Protein AF-A0A355GKQ7-F1 (afdb_monomer)

Sequence (400 aa):
QWRRMATALLPEFNLFRPIVGTVDDVFEKIQEMTDEQIELLAGLYDENERIYVTGVAGSGKTQIAFDRSVELAKSSQLTLFVCYNNHLAEHLQRCLREHPEHARLKKWLKITNFHGFARELIEDAGIGWDPPKSAELLAKFFIEEVPELMEQAVILAMEEDEQVEYDAIVIDEAQDFHSRWWEVLQCTLLKDAENGILYAFADPVQKLWDWAPSNPPVSFAARYTLHRNCRNSRWIARTSTALAKTEAKFFRRSPLGNKPKIDTVPSIVSMKGTVMKVVEQLLHQHGLRPSQIVLIGPKNFENGSLGDIQQIDDVPLTGDVRIWLHGNALLVTTARSFKGLEADAVLLYDLDRISIGFSTVDLYVACTRARSHIHFFATGKQMIAEIDNAIKAVQQEFGT

Solvent-accessible surface area (backbone atoms only — not comparable to full-atom values): 21388 Å² total; per-residue (Å²): 126,74,82,70,58,70,69,75,75,59,80,86,72,78,67,81,66,76,82,71,82,52,75,64,63,50,47,56,57,25,48,58,49,38,52,56,54,46,59,65,44,48,69,54,53,79,78,36,53,21,35,37,38,37,32,51,75,38,34,41,57,68,58,51,52,50,52,50,45,50,52,42,16,75,70,70,30,40,24,38,38,34,26,69,45,56,61,36,23,55,50,52,44,48,54,47,66,72,36,94,58,25,87,62,35,65,78,17,40,48,64,34,17,53,67,63,47,40,48,51,49,19,51,73,55,71,44,87,87,78,83,56,91,47,72,73,54,33,56,47,40,66,62,56,50,46,46,55,46,35,54,52,19,50,54,54,33,51,76,71,74,43,89,74,57,20,55,25,42,37,33,37,56,46,35,62,42,41,62,55,53,53,44,43,50,34,70,64,33,28,74,40,57,86,73,34,34,35,38,35,26,27,34,81,81,63,48,83,46,86,74,24,51,97,57,78,92,65,90,54,82,40,77,48,71,39,69,36,34,33,49,39,14,49,39,48,49,49,31,27,21,52,68,55,74,52,87,80,44,65,50,94,80,54,48,56,62,53,77,70,45,76,46,82,30,93,41,71,80,52,40,47,64,55,52,45,55,52,50,50,41,39,41,68,77,67,62,44,53,40,52,32,39,38,35,36,29,68,39,51,36,78,78,34,82,56,43,88,53,61,55,53,92,91,36,34,54,33,71,49,64,69,51,13,76,71,47,68,18,32,31,30,34,26,33,76,71,48,43,88,47,73,26,46,28,31,38,40,36,82,39,39,64,80,43,98,74,32,39,60,52,41,52,31,50,44,46,56,27,17,32,48,35,48,38,39,35,23,58,23,72,65,41,45,50,52,53,52,49,24,49,50,53,46,43,62,72,71,68,120

Foldseek 3Di:
DVVVVVVVPDDPPPPPPPPDDALVSQVVQLVVQLVVVLVVCVVVVVVWLFEEEEEAQQLNQLVSLLVVLQVCLVVVFQEEEEEAAQLLLVVSVVVLVVDPCNVSSVVRYDGGYLVVVLVVLLVVLVHDDDQDPDPVSNVVCVQPVSLVSNQVSLVSCVVVVHQQATQAYGYEQLQADALSSLCCVQVRRHPHSQRGRYYYYHYLLLRPDPRRDSDHPHDGPYYHYSQERSFAAPQLLQLLCLLSVHDHHYDPPNHNFDQAAEDAAQDLQSQVVVVLVVVVCCCPVSVDFLLQEEEAELDQCCPGSCNPPQDRPPAGEDCDSVCSNVSRHHHYGHLVNCANAAHQEYEYGPAADADPSAHSSSSSSRSSRHRHYYYYYYHHPVRSCSSVVSSVVVVVVVPD

Secondary structure (DSSP, 8-state):
-GGGTTTSSS--------SS--HHHHHHHHHHHHHHHHHHHHHHHHH-SEEEEEE-TTSSHHHHHHHHHHHHHHTT--EEEEES-HHHHHHHHHHHHHSTTHHHHTTTEEEEEHHHHHHHHHHHTT------SSHHHHHHIIIIIHHHHHHHHHHHHHHTT----BSEEEEESGGG--HHHHHIIIIISBSSTTTSEEEEEE-GGG---TTS-SS-SS--SEEEEE-EE-SS-HHHHHHHHHHHT---EE-TT----PPPEEEE-SSHHHHHHHHHHHHHHHHHTS---GGGEEEEESS-GGGSTTTT--EETTEEEES-HHHHHTTSSEEEEETTTTTT--EEEEEEEEE---BTTB-HHHHHHHHTTEEEEEEEEE-SHHHHHHHHHHHHHHHHHHT-

pLDDT: mean 86.88, std 14.98, range [23.64, 98.56]

Nearest PDB structures (foldseek):
  9gmx-assembly1_B  TM=7.677E-01  e=4.456E-16  Homo sapiens
  7zep-assembly1_A  TM=7.490E-01  e=7.434E-16  Homo sapiens
  9erd-assembly1_A  TM=7.782E-01  e=9.635E-11  Homo sapiens
  5rl6-assembly1_A  TM=5.917E-01  e=8.363E-10  Severe acute respiratory syndrome coronavirus 2
  7nio-assembly1_E  TM=6.032E-01  e=3.094E-09  Severe acute respiratory syndrome coronavirus 2

Radius of gyration: 23.27 Å; Cα contacts (8 Å, |Δi|>4): 722; chains: 1; bounding box: 50×86×56 Å

Mean predicted aligned error: 7.47 Å

Structure (mmCIF, N/CA/C/O backbone):
data_AF-A0A355GKQ7-F1
#
_entry.id   AF-A0A355GKQ7-F1
#
loop_
_atom_site.group_PDB
_atom_site.id
_atom_site.type_symbol
_atom_site.label_atom_id
_atom_site.label_alt_id
_atom_site.label_comp_id
_atom_site.label_asym_id
_atom_site.label_entity_id
_atom_site.label_seq_id
_atom_site.pdbx_PDB_ins_code
_atom_site.Cartn_x
_atom_site.Cartn_y
_atom_site.Cartn_z
_atom_site.occupancy
_atom_site.B_iso_or_equiv
_atom_site.auth_seq_id
_atom_site.auth_comp_id
_atom_site.auth_asym_id
_atom_site.auth_atom_id
_atom_site.pdbx_PDB_model_num
ATOM 1 N N . GLN A 1 1 ? 17.917 -58.841 -11.775 1.00 45.22 1 GLN A N 1
ATOM 2 C CA . GLN A 1 1 ? 16.972 -58.930 -12.912 1.00 45.22 1 GLN A CA 1
ATOM 3 C C . GLN A 1 1 ? 15.718 -58.050 -12.763 1.00 45.22 1 GLN A C 1
ATOM 5 O O . GLN A 1 1 ? 15.083 -57.799 -13.773 1.00 45.22 1 GLN A O 1
ATOM 10 N N . TRP A 1 2 ? 15.422 -57.451 -11.597 1.00 31.72 2 TRP A N 1
ATOM 11 C CA . TRP A 1 2 ? 14.267 -56.539 -11.426 1.00 31.72 2 TRP A CA 1
ATOM 12 C C . TRP A 1 2 ? 14.449 -55.108 -11.988 1.00 31.72 2 TRP A C 1
ATOM 14 O O . TRP A 1 2 ? 13.479 -54.444 -12.326 1.00 31.72 2 TRP A O 1
ATOM 24 N N . ARG A 1 3 ? 15.691 -54.626 -12.158 1.00 32.25 3 ARG A N 1
ATOM 25 C CA . ARG A 1 3 ? 15.973 -53.260 -12.662 1.00 32.25 3 ARG A CA 1
ATOM 26 C C . ARG A 1 3 ? 15.791 -53.066 -14.175 1.00 32.25 3 ARG A C 1
ATOM 28 O O . ARG A 1 3 ? 15.813 -51.931 -14.623 1.00 32.25 3 ARG A O 1
ATOM 35 N N . ARG A 1 4 ? 15.618 -54.139 -14.958 1.00 34.03 4 ARG A N 1
ATOM 36 C CA . ARG A 1 4 ? 15.407 -54.058 -16.420 1.00 34.03 4 ARG A CA 1
ATOM 37 C C . ARG A 1 4 ? 13.936 -54.135 -16.846 1.00 34.03 4 ARG A C 1
ATOM 39 O O . ARG A 1 4 ? 13.647 -53.835 -17.994 1.00 34.03 4 ARG A O 1
ATOM 46 N N . MET A 1 5 ? 13.015 -54.496 -15.947 1.00 29.06 5 MET A N 1
ATOM 47 C CA . MET A 1 5 ? 11.574 -54.540 -16.256 1.00 29.06 5 MET A CA 1
ATOM 48 C C . MET A 1 5 ? 10.851 -53.216 -15.972 1.00 29.06 5 MET A C 1
ATOM 50 O O . MET A 1 5 ? 9.830 -52.946 -16.592 1.00 29.06 5 MET A O 1
ATOM 54 N N . ALA A 1 6 ? 11.396 -52.351 -15.108 1.00 33.44 6 ALA A N 1
ATOM 55 C CA . ALA A 1 6 ? 10.806 -51.036 -14.830 1.00 33.44 6 ALA A CA 1
ATOM 56 C C . ALA A 1 6 ? 10.884 -50.066 -16.027 1.00 33.44 6 ALA A C 1
ATOM 58 O O . ALA A 1 6 ? 10.125 -49.108 -16.096 1.00 33.44 6 ALA A O 1
ATOM 59 N N . THR A 1 7 ? 11.775 -50.326 -16.987 1.00 35.72 7 THR A N 1
ATOM 60 C CA . THR A 1 7 ? 11.973 -49.489 -18.181 1.00 35.72 7 THR A CA 1
ATOM 61 C C . THR A 1 7 ? 11.028 -49.850 -19.334 1.00 35.72 7 THR A C 1
ATOM 63 O O . THR A 1 7 ? 10.955 -49.106 -20.300 1.00 35.72 7 THR A O 1
ATOM 66 N N . ALA A 1 8 ? 10.303 -50.974 -19.254 1.00 34.78 8 ALA A N 1
ATOM 67 C CA . ALA A 1 8 ? 9.477 -51.490 -20.354 1.00 34.78 8 ALA A CA 1
ATOM 68 C C . ALA A 1 8 ? 7.964 -51.227 -20.194 1.00 34.78 8 ALA A C 1
ATOM 70 O O . ALA A 1 8 ? 7.195 -51.563 -21.089 1.00 34.78 8 ALA A O 1
ATOM 71 N N . LEU A 1 9 ? 7.529 -50.651 -19.065 1.00 31.52 9 LEU A N 1
ATOM 72 C CA . LEU A 1 9 ? 6.110 -50.406 -18.746 1.00 31.52 9 LEU A CA 1
ATOM 73 C C . LEU A 1 9 ? 5.737 -48.921 -18.629 1.00 31.52 9 LEU A C 1
ATOM 75 O O . LEU A 1 9 ? 4.608 -48.604 -18.266 1.00 31.52 9 LEU A O 1
ATOM 79 N N . LEU A 1 10 ? 6.651 -48.008 -18.955 1.00 26.25 10 LEU A N 1
ATOM 80 C CA . LEU A 1 10 ? 6.324 -46.598 -19.143 1.00 26.25 10 LEU A CA 1
ATOM 81 C C . LEU A 1 10 ? 6.253 -46.346 -20.651 1.00 26.25 10 LEU A C 1
ATOM 83 O O . LEU A 1 10 ? 7.298 -46.371 -21.300 1.00 26.25 10 LEU A O 1
ATOM 87 N N . PRO A 1 11 ? 5.063 -46.123 -21.234 1.00 26.66 11 PRO A N 1
ATOM 88 C CA . PRO A 1 11 ? 4.994 -45.532 -22.558 1.00 26.66 11 PRO A CA 1
ATOM 89 C C . PRO A 1 11 ? 5.730 -44.194 -22.479 1.00 26.66 11 PRO A C 1
ATOM 91 O O . PRO A 1 11 ? 5.458 -43.401 -21.573 1.00 26.66 11 PRO A O 1
ATOM 94 N N . GLU A 1 12 ? 6.660 -43.952 -23.401 1.00 30.52 12 GLU A N 1
ATOM 95 C CA . GLU A 1 12 ? 7.223 -42.627 -23.654 1.00 30.52 12 GLU A CA 1
ATOM 96 C C . GLU A 1 12 ? 6.089 -41.699 -24.107 1.00 30.52 12 GLU A C 1
ATOM 98 O O . GLU A 1 12 ? 5.889 -41.423 -25.288 1.00 30.52 12 GLU A O 1
ATOM 103 N N . PHE A 1 13 ? 5.311 -41.202 -23.149 1.00 25.56 13 PHE A N 1
ATOM 104 C CA . PHE A 1 13 ? 4.601 -39.956 -23.324 1.00 25.56 13 PHE A CA 1
ATOM 105 C C . PHE A 1 13 ? 5.671 -38.872 -23.344 1.00 25.56 13 PHE A C 1
ATOM 107 O O . PHE A 1 13 ? 6.059 -38.332 -22.307 1.00 25.56 13 PHE A O 1
ATOM 114 N N . ASN A 1 14 ? 6.129 -38.541 -24.550 1.00 25.47 14 ASN A N 1
ATOM 115 C CA . ASN A 1 14 ? 6.632 -37.209 -24.850 1.00 25.47 14 ASN A CA 1
ATOM 116 C C . ASN A 1 14 ? 5.472 -36.225 -24.656 1.00 25.47 14 ASN A C 1
ATOM 118 O O . ASN A 1 14 ? 4.863 -35.732 -25.603 1.00 25.47 14 ASN A O 1
ATOM 122 N N . LEU A 1 15 ? 5.145 -35.962 -23.390 1.00 23.66 15 LEU A N 1
ATOM 123 C CA . LEU A 1 15 ? 4.505 -34.731 -22.984 1.00 23.66 15 LEU A CA 1
ATOM 124 C C . LEU A 1 15 ? 5.467 -33.636 -23.425 1.00 23.66 15 LEU A C 1
ATOM 126 O O . LEU A 1 15 ? 6.495 -33.402 -22.787 1.00 23.66 15 LEU A O 1
ATOM 130 N N . PHE A 1 16 ? 5.127 -32.977 -24.529 1.00 23.72 16 PHE A N 1
ATOM 131 C CA . PHE A 1 16 ? 5.472 -31.580 -24.718 1.00 23.72 16 PHE A CA 1
ATOM 132 C C . PHE A 1 16 ? 5.001 -30.855 -23.455 1.00 23.72 16 PHE A C 1
ATOM 134 O O . PHE A 1 16 ? 3.850 -30.448 -23.352 1.00 23.72 16 PHE A O 1
ATOM 141 N N . ARG A 1 17 ? 5.865 -30.784 -22.439 1.00 23.64 17 ARG A N 1
ATOM 142 C CA . ARG A 1 17 ? 5.699 -29.858 -21.331 1.00 23.64 17 ARG A CA 1
ATOM 143 C C . ARG A 1 17 ? 5.913 -28.487 -21.954 1.00 23.64 17 ARG A C 1
ATOM 145 O O . ARG A 1 17 ? 7.030 -28.242 -22.421 1.00 23.64 17 ARG A O 1
ATOM 152 N N . PRO A 1 18 ? 4.908 -27.601 -21.983 1.00 23.81 18 PRO A N 1
ATOM 153 C CA . PRO A 1 18 ? 5.206 -26.195 -22.157 1.00 23.81 18 PRO A CA 1
ATOM 154 C C . PRO A 1 18 ? 6.212 -25.854 -21.056 1.00 23.81 18 PRO A C 1
ATOM 156 O O . PRO A 1 18 ? 5.981 -26.100 -19.870 1.00 23.81 18 PRO A O 1
ATOM 159 N N . ILE A 1 19 ? 7.402 -25.430 -21.460 1.00 33.19 19 ILE A N 1
ATOM 160 C CA . ILE A 1 19 ? 8.378 -24.873 -20.536 1.00 33.19 19 ILE A CA 1
ATOM 161 C C . ILE A 1 19 ? 7.729 -23.591 -19.995 1.00 33.19 19 ILE A C 1
ATOM 163 O O . ILE A 1 19 ? 7.224 -22.803 -20.789 1.00 33.19 19 ILE A O 1
ATOM 167 N N . VAL A 1 20 ? 7.802 -23.396 -18.673 1.00 36.34 20 VAL A N 1
ATOM 168 C CA . VAL A 1 20 ? 7.302 -22.250 -17.883 1.00 36.34 20 VAL A CA 1
ATOM 169 C C . VAL A 1 20 ? 5.870 -22.431 -17.353 1.00 36.34 20 VAL A C 1
ATOM 171 O O . VAL A 1 20 ? 4.911 -22.486 -18.110 1.00 36.34 20 VAL A O 1
ATOM 174 N N . GLY A 1 21 ? 5.747 -22.522 -16.021 1.00 47.00 21 GLY A N 1
ATOM 175 C CA . GLY A 1 21 ? 4.457 -22.490 -15.325 1.00 47.00 21 GLY A CA 1
ATOM 176 C C . GLY A 1 21 ? 3.716 -21.199 -15.652 1.00 47.00 21 GLY A C 1
ATOM 177 O O . GLY A 1 21 ? 4.321 -20.126 -15.709 1.00 47.00 21 GLY A O 1
ATOM 178 N N . THR A 1 22 ? 2.428 -21.327 -15.919 1.00 59.41 22 THR A N 1
ATOM 179 C CA . THR A 1 22 ? 1.552 -20.206 -16.247 1.00 59.41 22 THR A CA 1
ATOM 180 C C . THR A 1 22 ? 1.478 -19.225 -15.070 1.00 59.41 22 THR A C 1
ATOM 182 O O . THR A 1 22 ? 1.862 -19.545 -13.943 1.00 59.41 22 THR A O 1
ATOM 185 N N . VAL A 1 23 ? 1.037 -17.989 -15.321 1.00 61.09 23 VAL A N 1
ATOM 186 C CA . VAL A 1 23 ? 0.848 -16.979 -14.259 1.00 61.09 23 VAL A CA 1
ATOM 187 C C . VAL A 1 23 ? -0.071 -17.515 -13.156 1.00 61.09 23 VAL A C 1
ATOM 189 O O . VAL A 1 23 ? 0.195 -17.273 -11.979 1.00 61.09 23 VAL A O 1
ATOM 192 N N . ASP A 1 24 ? -1.051 -18.332 -13.537 1.00 66.12 24 ASP A N 1
ATOM 193 C CA . ASP A 1 24 ? -1.994 -18.989 -12.634 1.00 66.12 24 ASP A CA 1
ATOM 194 C C . ASP A 1 24 ? -1.297 -19.988 -11.687 1.00 66.12 24 ASP A C 1
ATOM 196 O O . ASP A 1 24 ? -1.504 -19.929 -10.477 1.00 66.12 24 ASP A O 1
ATOM 200 N N . ASP A 1 25 ? -0.356 -20.808 -12.181 1.00 65.25 25 ASP A N 1
ATOM 201 C CA . ASP A 1 25 ? 0.415 -21.752 -11.343 1.00 65.25 25 ASP A CA 1
ATOM 202 C C . ASP A 1 25 ? 1.274 -21.044 -10.275 1.00 65.25 25 ASP A C 1
ATOM 204 O O . ASP A 1 25 ? 1.574 -21.589 -9.205 1.00 65.25 25 ASP A O 1
ATOM 208 N N . VAL A 1 26 ? 1.770 -19.847 -10.604 1.00 65.50 26 VAL A N 1
ATOM 209 C CA . VAL A 1 26 ? 2.535 -19.004 -9.675 1.00 65.50 26 VAL A CA 1
ATOM 210 C C . VAL A 1 26 ? 1.594 -18.398 -8.638 1.00 65.50 26 VAL A C 1
ATOM 212 O O . VAL A 1 26 ? 1.934 -18.389 -7.454 1.00 65.50 26 VAL A O 1
ATOM 215 N N . PHE A 1 27 ? 0.419 -17.946 -9.072 1.00 67.56 27 PHE A N 1
ATOM 216 C CA . PHE A 1 27 ? -0.598 -17.337 -8.227 1.00 67.56 27 PHE A CA 1
ATOM 217 C C . PHE A 1 27 ? -1.159 -18.308 -7.177 1.00 67.56 27 PHE A C 1
ATOM 219 O O . PHE A 1 27 ? -1.168 -17.962 -5.997 1.00 67.56 27 PHE A O 1
ATOM 226 N N . GLU A 1 28 ? -1.526 -19.536 -7.554 1.00 70.50 28 GLU A N 1
ATOM 227 C CA . GLU A 1 28 ? -2.052 -20.538 -6.609 1.00 70.50 28 GLU A CA 1
ATOM 228 C C . GLU A 1 28 ? -1.063 -20.824 -5.468 1.00 70.50 28 GLU A C 1
ATOM 230 O O . GLU A 1 28 ? -1.410 -20.771 -4.288 1.00 70.50 28 GLU A O 1
ATOM 235 N N . LYS A 1 29 ? 0.220 -21.023 -5.796 1.00 68.00 29 LYS A N 1
ATOM 236 C CA . LYS A 1 29 ? 1.268 -21.242 -4.782 1.00 68.00 29 LYS A CA 1
ATOM 237 C C . LYS A 1 29 ? 1.480 -20.031 -3.881 1.00 68.00 29 LYS A C 1
ATOM 239 O O . LYS A 1 29 ? 1.814 -20.198 -2.708 1.00 68.00 29 LYS A O 1
ATOM 244 N N . ILE A 1 30 ? 1.356 -18.823 -4.431 1.00 70.88 30 ILE A N 1
ATOM 245 C CA . ILE A 1 30 ? 1.430 -17.573 -3.666 1.00 70.88 30 ILE A CA 1
ATOM 246 C C . ILE A 1 30 ? 0.285 -17.504 -2.645 1.00 70.88 30 ILE A C 1
ATOM 248 O O . ILE A 1 30 ? 0.526 -17.139 -1.489 1.00 70.88 30 ILE A O 1
ATOM 252 N N . GLN A 1 31 ? -0.931 -17.890 -3.040 1.00 70.88 31 GLN A N 1
ATOM 253 C CA . GLN A 1 31 ? -2.084 -17.934 -2.139 1.00 70.88 31 GLN A CA 1
ATOM 254 C C . GLN A 1 31 ? -1.885 -18.948 -1.007 1.00 70.88 31 GLN A C 1
ATOM 256 O O . GLN A 1 31 ? -1.925 -18.545 0.152 1.00 70.88 31 GLN A O 1
ATOM 261 N N . GLU A 1 32 ? -1.506 -20.197 -1.304 1.00 72.19 32 GLU A N 1
ATOM 262 C CA . GLU A 1 32 ? -1.273 -21.223 -0.268 1.00 72.19 32 GLU A CA 1
ATOM 263 C C . GLU A 1 32 ? -0.248 -20.798 0.804 1.00 72.19 32 GLU A C 1
ATOM 265 O O . GLU A 1 32 ? -0.342 -21.175 1.972 1.00 72.19 32 GLU A O 1
ATOM 270 N N . MET A 1 33 ? 0.795 -20.059 0.409 1.00 76.44 33 MET A N 1
ATOM 271 C CA . MET A 1 33 ? 1.811 -19.554 1.345 1.00 76.44 33 MET A CA 1
ATOM 272 C C . MET A 1 33 ? 1.326 -18.350 2.161 1.00 76.44 33 MET A C 1
ATOM 274 O O . MET A 1 33 ? 1.905 -18.036 3.203 1.00 76.44 33 MET A O 1
ATOM 278 N N . THR A 1 34 ? 0.326 -17.630 1.659 1.00 72.44 34 THR A N 1
ATOM 279 C CA . THR A 1 34 ? -0.312 -16.529 2.381 1.00 72.44 34 THR A CA 1
ATOM 280 C C . THR A 1 34 ? -1.242 -17.092 3.453 1.00 72.44 34 THR A C 1
ATOM 282 O O . THR A 1 34 ? -1.136 -16.667 4.601 1.00 72.44 34 THR A O 1
ATOM 285 N N . ASP A 1 35 ? -2.015 -18.129 3.125 1.00 74.38 35 ASP A N 1
ATOM 286 C CA . ASP A 1 35 ? -2.901 -18.823 4.069 1.00 74.38 35 ASP A CA 1
ATOM 287 C C . ASP A 1 35 ? -2.120 -19.437 5.243 1.00 74.38 35 ASP A C 1
ATOM 289 O O . ASP A 1 35 ? -2.473 -19.231 6.401 1.00 74.38 35 ASP A O 1
ATOM 293 N N . GLU A 1 36 ? -0.974 -20.079 4.974 1.00 77.25 36 GLU A N 1
ATOM 294 C CA . GLU A 1 36 ? -0.092 -20.617 6.027 1.00 77.25 36 GLU A CA 1
ATOM 295 C C . GLU A 1 36 ? 0.398 -19.518 6.993 1.00 77.25 36 GLU A C 1
ATOM 297 O O . GLU A 1 36 ? 0.548 -19.752 8.191 1.00 77.25 36 GLU A O 1
ATOM 302 N N . GLN A 1 37 ? 0.648 -18.298 6.503 1.00 79.38 37 GLN A N 1
ATOM 303 C CA . GLN A 1 37 ? 1.049 -17.186 7.373 1.00 79.38 37 GLN A CA 1
ATOM 304 C C . GLN A 1 37 ? -0.112 -16.633 8.198 1.00 79.38 37 GLN A C 1
ATOM 306 O O . GLN A 1 37 ? 0.114 -16.211 9.332 1.00 79.38 37 GLN A O 1
ATOM 311 N N . ILE A 1 38 ? -1.329 -16.643 7.653 1.00 74.12 38 ILE A N 1
ATOM 312 C CA . ILE A 1 38 ? -2.540 -16.254 8.382 1.00 74.12 38 ILE A CA 1
ATOM 313 C C . ILE A 1 38 ? -2.787 -17.240 9.530 1.00 74.12 38 ILE A C 1
ATOM 315 O O . ILE A 1 38 ? -2.972 -16.809 10.666 1.00 74.12 38 ILE A O 1
ATOM 319 N N . GLU A 1 39 ? -2.689 -18.547 9.272 1.00 76.62 39 GLU A N 1
ATOM 320 C CA . GLU A 1 39 ? -2.841 -19.582 10.305 1.00 76.62 39 GLU A CA 1
ATOM 321 C C . GLU A 1 39 ? -1.815 -19.433 11.439 1.00 76.62 39 GLU A C 1
ATOM 323 O O . GLU A 1 39 ? -2.159 -19.562 12.613 1.00 76.62 39 GLU A O 1
ATOM 328 N N . LEU A 1 40 ? -0.560 -19.103 11.115 1.00 75.81 40 LEU A N 1
ATOM 329 C CA . LEU A 1 40 ? 0.476 -18.865 12.127 1.00 75.81 40 LEU A CA 1
ATOM 330 C C . LEU A 1 40 ? 0.185 -17.646 13.011 1.00 75.81 40 LEU A C 1
ATOM 332 O O . LEU A 1 40 ? 0.606 -17.619 14.168 1.00 75.81 40 LEU A O 1
ATOM 336 N N . LEU A 1 41 ? -0.499 -16.635 12.474 1.00 79.94 41 LEU A N 1
ATOM 337 C CA . LEU A 1 41 ? -0.868 -15.435 13.220 1.00 79.94 41 LEU A CA 1
ATOM 338 C C . LEU A 1 41 ? -2.161 -15.605 14.022 1.00 79.94 41 LEU A C 1
ATOM 340 O O . LEU A 1 41 ? -2.316 -14.908 15.021 1.00 79.94 41 LEU A O 1
ATOM 344 N N . ALA A 1 42 ? -3.036 -16.547 13.654 1.00 76.44 42 ALA A N 1
ATOM 345 C CA . ALA A 1 42 ? -4.287 -16.820 14.366 1.00 76.44 42 ALA A CA 1
ATOM 346 C C . ALA A 1 42 ? -4.066 -17.028 15.874 1.00 76.44 42 ALA A C 1
ATOM 348 O O . ALA A 1 42 ? -4.664 -16.331 16.687 1.00 76.44 42 ALA A O 1
ATOM 349 N N . GLY A 1 43 ? -3.106 -17.878 16.254 1.00 78.25 43 GLY A N 1
ATOM 350 C CA . GLY A 1 43 ? -2.797 -18.109 17.671 1.00 78.25 43 GLY A CA 1
ATOM 351 C C . GLY A 1 43 ? -2.235 -16.883 18.403 1.00 78.25 43 GLY A C 1
ATOM 352 O O . GLY A 1 43 ? -2.378 -16.771 19.615 1.00 78.25 43 GLY A O 1
ATOM 353 N N . LEU A 1 44 ? -1.617 -15.935 17.688 1.00 83.69 44 LEU A N 1
ATOM 354 C CA . LEU A 1 44 ? -1.148 -14.682 18.284 1.00 83.69 44 LEU A CA 1
ATOM 355 C C . LEU A 1 44 ? -2.318 -13.740 18.594 1.00 83.69 44 LEU A C 1
ATOM 357 O O . LEU A 1 44 ? -2.272 -13.021 19.593 1.00 83.69 44 LEU A O 1
ATOM 361 N N . TYR A 1 45 ? -3.341 -13.748 17.735 1.00 84.12 45 TYR A N 1
ATOM 362 C CA . TYR A 1 45 ? -4.538 -12.925 17.864 1.00 84.12 45 TYR A CA 1
ATOM 363 C C . TYR A 1 45 ? -5.426 -13.329 19.042 1.00 84.12 45 TYR A C 1
ATOM 365 O O . TYR A 1 45 ? -6.017 -12.448 19.660 1.00 84.12 45 TYR A O 1
ATOM 373 N N . ASP A 1 46 ? -5.492 -14.621 19.365 1.00 77.94 46 ASP A N 1
ATOM 374 C CA . ASP A 1 46 ? -6.319 -15.136 20.466 1.00 77.94 46 ASP A CA 1
ATOM 375 C C . ASP A 1 46 ? -5.853 -14.643 21.844 1.00 77.94 46 ASP A C 1
ATOM 377 O O . ASP A 1 46 ? -6.653 -14.497 22.766 1.00 77.94 46 ASP A O 1
ATOM 381 N N . GLU A 1 47 ? -4.556 -14.371 21.988 1.00 78.69 47 GLU A N 1
ATOM 382 C CA . GLU A 1 47 ? -3.946 -13.973 23.261 1.00 78.69 47 GLU A CA 1
ATOM 383 C C . GLU A 1 47 ? -3.630 -12.472 23.337 1.00 78.69 47 GLU A C 1
ATOM 385 O O . GLU A 1 47 ? -3.244 -11.980 24.397 1.00 78.69 47 GLU A O 1
ATOM 390 N N . ASN A 1 48 ? -3.738 -11.734 22.222 1.00 87.81 48 ASN A N 1
ATOM 391 C CA . ASN A 1 48 ? -3.281 -10.347 22.146 1.00 87.81 48 ASN A CA 1
ATOM 392 C C . ASN A 1 48 ? -4.224 -9.457 21.325 1.00 87.81 48 ASN A C 1
ATOM 394 O O . ASN A 1 48 ? -4.369 -9.588 20.107 1.00 87.81 48 ASN A O 1
ATOM 398 N N . GLU A 1 49 ? -4.754 -8.431 21.981 1.00 92.06 49 GLU A N 1
ATOM 399 C CA . GLU A 1 49 ? -5.575 -7.391 21.348 1.00 92.06 49 GLU A CA 1
ATOM 400 C C . GLU A 1 49 ? -4.715 -6.306 20.683 1.00 92.06 49 GLU A C 1
ATOM 402 O O . GLU A 1 49 ? -5.181 -5.579 19.812 1.00 92.06 49 GLU A O 1
ATOM 407 N N . ARG A 1 50 ? -3.419 -6.229 21.021 1.00 94.88 50 ARG A N 1
ATOM 408 C CA . ARG A 1 50 ? -2.496 -5.214 20.494 1.00 94.88 50 ARG A CA 1
ATOM 409 C C . ARG A 1 50 ? -1.239 -5.839 19.909 1.00 94.88 50 ARG A C 1
ATOM 411 O O . ARG A 1 50 ? -0.328 -6.223 20.647 1.00 94.88 50 ARG A O 1
ATOM 418 N N . ILE A 1 51 ? -1.154 -5.900 18.581 1.00 95.19 51 ILE A N 1
ATOM 419 C CA . ILE A 1 51 ? -0.054 -6.567 17.867 1.00 95.19 51 ILE A CA 1
ATOM 420 C C . ILE A 1 51 ? 0.547 -5.654 16.801 1.00 95.19 51 ILE A C 1
ATOM 422 O O . ILE A 1 51 ? -0.157 -5.104 15.956 1.00 95.19 51 ILE A O 1
ATOM 426 N N . TYR A 1 52 ? 1.877 -5.578 16.789 1.00 95.00 52 TYR A N 1
ATOM 427 C CA . TYR A 1 52 ? 2.632 -4.952 15.709 1.00 95.00 52 TYR A CA 1
ATOM 428 C C . TYR A 1 52 ? 3.353 -6.002 14.866 1.00 95.00 52 TYR A C 1
ATOM 430 O O . TYR A 1 52 ? 4.264 -6.690 15.336 1.00 95.00 52 TYR A O 1
ATOM 438 N N . VAL A 1 53 ? 2.947 -6.120 13.606 1.00 94.00 53 VAL A N 1
ATOM 439 C CA . VAL A 1 53 ? 3.506 -7.061 12.641 1.00 94.00 53 VAL A CA 1
ATOM 440 C C . VAL A 1 53 ? 4.412 -6.309 11.674 1.00 94.00 53 VAL A C 1
ATOM 442 O O . VAL A 1 53 ? 3.972 -5.467 10.897 1.00 94.00 53 VAL A O 1
ATOM 445 N N . THR A 1 54 ? 5.696 -6.645 11.670 1.00 92.50 54 THR A N 1
ATOM 446 C CA . THR A 1 54 ? 6.620 -6.184 10.627 1.00 92.50 54 THR A CA 1
ATOM 447 C C . THR A 1 54 ? 6.844 -7.287 9.606 1.00 92.50 54 THR A C 1
ATOM 449 O O . THR A 1 54 ? 6.625 -8.463 9.888 1.00 92.50 54 THR A O 1
ATOM 452 N N . GLY A 1 55 ? 7.279 -6.953 8.399 1.00 87.62 55 GLY A N 1
ATOM 453 C CA . GLY A 1 55 ? 7.579 -7.980 7.412 1.00 87.62 55 GLY A CA 1
ATOM 454 C C . GLY A 1 55 ? 8.300 -7.447 6.199 1.00 87.62 55 GLY A C 1
ATOM 455 O O . GLY A 1 55 ? 8.176 -6.270 5.866 1.00 87.62 55 GLY A O 1
ATOM 456 N N . VAL A 1 56 ? 9.006 -8.340 5.514 1.00 85.44 56 VAL A N 1
ATOM 457 C CA . VAL A 1 56 ? 9.665 -8.025 4.243 1.00 85.44 56 VAL A CA 1
ATOM 458 C C . VAL A 1 56 ? 8.645 -7.758 3.131 1.00 85.44 56 VAL A C 1
ATOM 460 O O . VAL A 1 56 ? 7.452 -8.063 3.249 1.00 85.44 56 VAL A O 1
ATOM 463 N N . ALA A 1 57 ? 9.113 -7.211 2.015 1.00 81.56 57 ALA A N 1
ATOM 464 C CA . ALA A 1 57 ? 8.273 -6.993 0.850 1.00 81.56 57 ALA A CA 1
ATOM 465 C C . ALA A 1 57 ? 7.661 -8.312 0.362 1.00 81.56 57 ALA A C 1
ATOM 467 O O . ALA A 1 57 ? 8.337 -9.344 0.347 1.00 81.56 57 ALA A O 1
ATOM 468 N N . GLY A 1 58 ? 6.384 -8.278 -0.027 1.00 80.81 58 GLY A N 1
ATOM 469 C CA . GLY A 1 58 ? 5.668 -9.456 -0.517 1.00 80.81 58 GLY A CA 1
ATOM 470 C C . GLY A 1 58 ? 5.431 -10.542 0.540 1.00 80.81 58 GLY A C 1
ATOM 471 O O . GLY A 1 58 ? 5.274 -11.702 0.176 1.00 80.81 58 GLY A O 1
ATOM 472 N N . SER A 1 59 ? 5.431 -10.207 1.835 1.00 84.19 59 SER A N 1
ATOM 473 C CA . SER A 1 59 ? 5.216 -11.169 2.929 1.00 84.19 59 SER A CA 1
ATOM 474 C C . SER A 1 59 ? 3.753 -11.413 3.314 1.00 84.19 59 SER A C 1
ATOM 476 O O . SER A 1 59 ? 3.508 -12.107 4.288 1.00 84.19 59 SER A O 1
ATOM 478 N N . GLY A 1 60 ? 2.766 -10.825 2.634 1.00 84.56 60 GLY A N 1
ATOM 479 C CA . GLY A 1 60 ? 1.358 -11.050 2.997 1.00 84.56 60 GLY A CA 1
ATOM 480 C C . GLY A 1 60 ? 0.698 -9.964 3.856 1.00 84.56 60 GLY A C 1
ATOM 481 O O . GLY A 1 60 ? -0.523 -9.930 3.854 1.00 84.56 60 GLY A O 1
ATOM 482 N N . LYS A 1 61 ? 1.442 -9.008 4.438 1.00 90.62 61 LYS A N 1
ATOM 483 C CA . LYS A 1 61 ? 0.949 -7.969 5.383 1.00 90.62 61 LYS A CA 1
ATOM 484 C C . LYS A 1 61 ? -0.449 -7.404 5.095 1.00 90.62 61 LYS A C 1
ATOM 486 O O . LYS A 1 61 ? -1.355 -7.660 5.867 1.00 90.62 61 LYS A O 1
ATOM 491 N N . THR A 1 62 ? -0.635 -6.718 3.968 1.00 90.62 62 THR A N 1
ATOM 492 C CA . THR A 1 62 ? -1.924 -6.117 3.575 1.00 90.62 62 THR A CA 1
ATOM 493 C C . THR A 1 62 ? -3.087 -7.108 3.533 1.00 90.62 62 THR A C 1
ATOM 495 O O . THR A 1 62 ? -4.188 -6.779 3.955 1.00 90.62 62 THR A O 1
ATOM 498 N N . GLN A 1 63 ? -2.844 -8.330 3.047 1.00 88.12 63 GLN A N 1
ATOM 499 C CA . GLN A 1 63 ? -3.872 -9.371 2.971 1.00 88.12 63 GLN A CA 1
ATOM 500 C C . GLN A 1 63 ? -4.232 -9.857 4.377 1.00 88.12 63 GLN A C 1
ATOM 502 O O . GLN A 1 63 ? -5.398 -9.875 4.735 1.00 88.12 63 GLN A O 1
ATOM 507 N N . ILE A 1 64 ? -3.218 -10.130 5.203 1.00 89.81 64 ILE A N 1
ATOM 508 C CA . ILE A 1 64 ? -3.389 -10.509 6.611 1.00 89.81 64 ILE A CA 1
ATOM 509 C C . ILE A 1 64 ? -4.161 -9.422 7.378 1.00 89.81 64 ILE A C 1
ATOM 511 O O . ILE A 1 64 ? -5.077 -9.728 8.136 1.00 89.81 64 ILE A O 1
ATOM 515 N N . ALA A 1 65 ? -3.811 -8.150 7.171 1.00 93.50 65 ALA A N 1
ATOM 516 C CA . ALA A 1 65 ? -4.480 -7.014 7.790 1.00 93.50 65 ALA A CA 1
ATOM 517 C C . ALA A 1 65 ? -5.959 -6.942 7.377 1.00 93.50 65 ALA A C 1
ATOM 519 O O . ALA A 1 65 ? -6.832 -6.808 8.233 1.00 93.50 65 ALA A O 1
ATOM 520 N N . PHE A 1 66 ? -6.244 -7.088 6.079 1.00 93.25 66 PHE A N 1
ATOM 521 C CA . PHE A 1 66 ? -7.606 -7.110 5.550 1.00 93.25 66 PHE A CA 1
ATOM 522 C C . PHE A 1 66 ? -8.423 -8.289 6.096 1.00 93.25 66 PHE A C 1
ATOM 524 O O . PHE A 1 66 ? -9.536 -8.084 6.577 1.00 93.25 66 PHE A O 1
ATOM 531 N N . ASP A 1 67 ? -7.867 -9.502 6.081 1.00 91.38 67 ASP A N 1
ATOM 532 C CA . ASP A 1 67 ? -8.546 -10.705 6.570 1.00 91.38 67 ASP A CA 1
ATOM 533 C C . ASP A 1 67 ? -8.846 -10.601 8.066 1.00 91.38 67 ASP A C 1
ATOM 535 O O . ASP A 1 67 ? -9.958 -10.921 8.495 1.00 91.38 67 ASP A O 1
ATOM 539 N N . ARG A 1 68 ? -7.915 -10.046 8.854 1.00 93.44 68 ARG A N 1
ATOM 540 C CA . ARG A 1 68 ? -8.143 -9.790 10.279 1.00 93.44 68 ARG A CA 1
ATOM 541 C C . ARG A 1 68 ? -9.242 -8.753 10.506 1.00 93.44 68 ARG A C 1
ATOM 543 O O . ARG A 1 68 ? -10.085 -8.943 11.378 1.00 93.44 68 ARG A O 1
ATOM 550 N N . SER A 1 69 ? -9.285 -7.680 9.717 1.00 95.94 69 SER A N 1
ATOM 551 C CA . SER A 1 69 ? -10.382 -6.705 9.783 1.00 95.94 69 SER A CA 1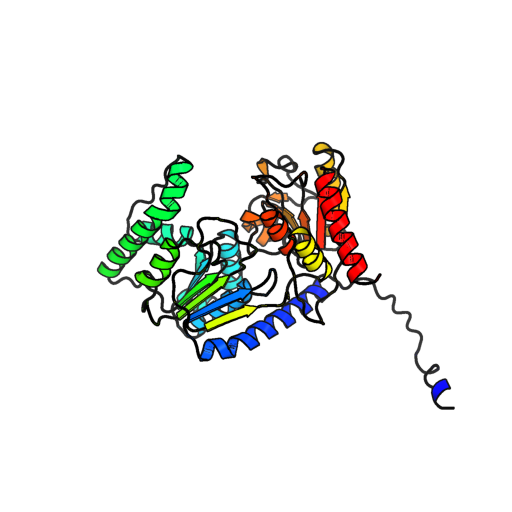
ATOM 552 C C . SER A 1 69 ? -11.734 -7.314 9.422 1.00 95.94 69 SER A C 1
ATOM 554 O O . SER A 1 69 ? -12.743 -6.999 10.053 1.00 95.94 69 SER A O 1
ATOM 556 N N . VAL A 1 70 ? -11.767 -8.202 8.426 1.00 94.62 70 VAL A N 1
ATOM 557 C CA . VAL A 1 70 ? -12.972 -8.954 8.072 1.00 94.62 70 VAL A CA 1
ATOM 558 C C . VAL A 1 70 ? -13.396 -9.850 9.233 1.00 94.62 70 VAL A C 1
ATOM 560 O O . VAL A 1 70 ? -14.570 -9.850 9.587 1.00 94.62 70 VAL A O 1
ATOM 563 N N . GLU A 1 71 ? -12.472 -10.577 9.856 1.00 93.00 71 GLU A N 1
ATOM 564 C CA . GLU A 1 71 ? -12.747 -11.449 11.001 1.00 93.00 71 GLU A CA 1
ATOM 565 C C . GLU A 1 71 ? -13.329 -10.684 12.201 1.00 93.00 71 GLU A C 1
ATOM 567 O O . GLU A 1 71 ? -14.376 -11.068 12.726 1.00 93.00 71 GLU A O 1
ATOM 572 N N . LEU A 1 72 ? -12.722 -9.556 12.582 1.00 95.12 72 LEU A N 1
ATOM 573 C CA . LEU A 1 72 ? -13.223 -8.680 13.648 1.00 95.12 72 LEU A CA 1
ATOM 574 C C . LEU A 1 72 ? -14.652 -8.198 13.357 1.00 95.12 72 LEU A C 1
ATOM 576 O O . LEU A 1 72 ? -15.545 -8.302 14.202 1.00 95.12 72 LEU A O 1
ATOM 580 N N . ALA A 1 73 ? -14.906 -7.772 12.120 1.00 96.44 73 ALA A N 1
ATOM 581 C CA . ALA A 1 73 ? -16.232 -7.360 11.679 1.00 96.44 73 ALA A CA 1
ATOM 582 C C . ALA A 1 73 ? -17.248 -8.519 11.658 1.00 96.44 73 ALA A C 1
ATOM 584 O O . ALA A 1 73 ? -18.431 -8.317 11.950 1.00 96.44 73 ALA A O 1
ATOM 585 N N . LYS A 1 74 ? -16.817 -9.755 11.357 1.00 94.56 74 LYS A N 1
ATOM 586 C CA . LYS A 1 74 ? -17.665 -10.957 11.480 1.00 94.56 74 LYS A CA 1
ATOM 587 C C . LYS A 1 74 ? -18.048 -11.242 12.932 1.00 94.56 74 LYS A C 1
ATOM 589 O O . LYS A 1 74 ? -19.140 -11.776 13.143 1.00 94.56 74 LYS A O 1
ATOM 594 N N . SER A 1 75 ? -17.201 -10.853 13.879 1.00 94.06 75 SER A N 1
ATOM 595 C CA . SER A 1 75 ? -17.426 -10.916 15.327 1.00 94.06 75 SER A CA 1
ATOM 596 C C . SER A 1 75 ? -18.141 -9.679 15.889 1.00 94.06 75 SER A C 1
ATOM 598 O O . SER A 1 75 ? -18.171 -9.492 17.102 1.00 94.06 75 SER A O 1
ATOM 600 N N . SER A 1 76 ? -18.737 -8.845 15.024 1.00 95.69 76 SER A N 1
ATOM 601 C CA . SER A 1 76 ? -19.486 -7.640 15.410 1.00 95.69 76 SER A CA 1
ATOM 602 C C . SER A 1 76 ? -18.668 -6.617 16.205 1.00 95.69 76 SER A C 1
ATOM 604 O O . SER A 1 76 ? -19.219 -5.886 17.019 1.00 95.69 76 SER A O 1
ATOM 606 N N . GLN A 1 77 ? -17.362 -6.550 15.945 1.00 96.31 77 GLN A N 1
ATOM 607 C CA . GLN A 1 77 ? -16.510 -5.456 16.399 1.00 96.31 77 GLN A CA 1
ATOM 608 C C . GLN A 1 77 ? -16.546 -4.351 15.343 1.00 96.31 77 GLN A C 1
ATOM 610 O O . GLN A 1 77 ? -16.228 -4.603 14.174 1.00 96.31 77 GLN A O 1
ATOM 615 N N . LEU A 1 78 ? -16.939 -3.135 15.723 1.00 97.69 78 LEU A N 1
ATOM 616 C CA . LEU A 1 78 ? -16.883 -1.979 14.838 1.00 97.69 78 LEU A CA 1
ATOM 617 C C . LEU A 1 78 ? -15.413 -1.657 14.554 1.00 97.69 78 LEU A C 1
ATOM 619 O O . LEU A 1 78 ? -14.675 -1.201 15.420 1.00 97.69 78 LEU A O 1
ATOM 623 N N . THR A 1 79 ? -14.985 -1.943 13.332 1.00 98.25 79 THR A N 1
ATOM 624 C CA . THR A 1 79 ? -13.585 -2.004 12.928 1.00 98.25 79 THR A CA 1
ATOM 625 C C . THR A 1 79 ? -13.271 -0.929 11.893 1.00 98.25 79 THR A C 1
ATOM 627 O O . THR A 1 79 ? -13.935 -0.833 10.856 1.00 98.25 79 THR A O 1
ATOM 630 N N . LEU A 1 80 ? -12.210 -0.164 12.141 1.00 98.50 80 LEU A N 1
ATOM 631 C CA . LEU A 1 80 ? -11.608 0.757 11.181 1.00 98.50 80 LEU A CA 1
ATOM 632 C C . LEU A 1 80 ? -10.335 0.135 10.606 1.00 98.50 80 LEU A C 1
ATOM 634 O O . LEU A 1 80 ? -9.361 -0.075 11.321 1.00 98.50 80 LEU A O 1
ATOM 638 N N . PHE A 1 81 ? -10.318 -0.120 9.303 1.00 98.56 81 PHE A N 1
ATOM 639 C CA . PHE A 1 81 ? -9.090 -0.355 8.553 1.00 98.56 81 PHE A CA 1
ATOM 640 C C . PHE A 1 81 ? -8.623 0.968 7.947 1.00 98.56 81 PHE A C 1
ATOM 642 O O . PHE A 1 81 ? -9.347 1.586 7.157 1.00 98.56 81 PHE A O 1
ATOM 649 N N . VAL A 1 82 ? -7.397 1.371 8.266 1.00 98.12 82 VAL A N 1
ATOM 650 C CA . VAL A 1 82 ? -6.782 2.593 7.754 1.00 98.12 82 VAL A CA 1
ATOM 651 C C . VAL A 1 82 ? -5.421 2.302 7.129 1.00 98.12 82 VAL A C 1
ATOM 653 O O . VAL A 1 82 ? -4.609 1.548 7.659 1.00 98.12 82 VAL A O 1
ATOM 656 N N . CYS A 1 83 ? -5.149 2.924 5.989 1.00 95.75 83 CYS A N 1
ATOM 657 C CA . CYS A 1 83 ? -3.832 2.909 5.358 1.00 95.75 83 CYS A CA 1
ATOM 658 C C . CYS A 1 83 ? -3.432 4.311 4.890 1.00 95.75 83 CYS A C 1
ATOM 660 O O . CYS A 1 83 ? -4.237 5.244 4.894 1.00 95.75 83 CYS A O 1
ATOM 662 N N . TYR A 1 84 ? -2.183 4.478 4.456 1.00 92.06 84 TYR A N 1
ATOM 663 C CA . TYR A 1 84 ? -1.738 5.755 3.893 1.00 92.06 84 TYR A CA 1
ATOM 664 C C . TYR A 1 84 ? -2.234 5.963 2.451 1.00 92.06 84 TYR A C 1
ATOM 666 O O . TYR A 1 84 ? -2.697 7.041 2.085 1.00 92.06 84 TYR A O 1
ATOM 674 N N . ASN A 1 85 ? -2.157 4.928 1.608 1.00 91.56 85 ASN A N 1
ATOM 675 C CA . ASN A 1 85 ? -2.422 5.063 0.176 1.00 91.56 85 ASN A CA 1
ATOM 676 C C . ASN A 1 85 ? -3.926 4.964 -0.154 1.00 91.56 85 ASN A C 1
ATOM 678 O O . ASN A 1 85 ? -4.549 3.932 0.095 1.00 91.56 85 ASN A O 1
ATOM 682 N N . ASN A 1 86 ? -4.491 5.994 -0.795 1.00 92.19 86 ASN A N 1
ATOM 683 C CA . ASN A 1 86 ? -5.884 5.991 -1.258 1.00 92.19 86 ASN A CA 1
ATOM 684 C C . ASN A 1 86 ? -6.193 4.855 -2.247 1.00 92.19 86 ASN A C 1
ATOM 686 O O . ASN A 1 86 ? -7.233 4.214 -2.142 1.00 92.19 86 ASN A O 1
ATOM 690 N N . HIS A 1 87 ? -5.286 4.563 -3.179 1.00 91.25 87 HIS A N 1
ATOM 691 C CA . HIS A 1 87 ? -5.504 3.527 -4.189 1.00 91.25 87 HIS A CA 1
ATOM 692 C C . HIS A 1 87 ? -5.548 2.119 -3.583 1.00 91.25 87 HIS A C 1
ATOM 694 O O . HIS A 1 87 ? -6.311 1.269 -4.045 1.00 91.25 87 HIS A O 1
ATOM 700 N N . LEU A 1 88 ? -4.775 1.882 -2.516 1.00 91.50 88 LEU A N 1
ATOM 701 C CA . LEU A 1 88 ? -4.872 0.652 -1.733 1.00 91.50 88 LEU A CA 1
ATOM 702 C C . LEU A 1 88 ? -6.241 0.552 -1.048 1.00 91.50 88 LEU A C 1
ATOM 704 O O . LEU A 1 88 ? -6.902 -0.480 -1.154 1.00 91.50 88 LEU A O 1
ATOM 708 N N . ALA A 1 89 ? -6.690 1.628 -0.399 1.00 93.81 89 ALA A N 1
ATOM 709 C CA . ALA A 1 89 ? -7.997 1.665 0.251 1.00 93.81 89 ALA A CA 1
ATOM 710 C C . ALA A 1 89 ? -9.135 1.375 -0.748 1.00 93.81 89 ALA A C 1
ATOM 712 O O . ALA A 1 89 ? -9.985 0.530 -0.480 1.00 93.81 89 ALA A O 1
ATOM 713 N N . GLU A 1 90 ? -9.117 1.998 -1.930 1.00 91.50 90 GLU A N 1
ATOM 714 C CA . GLU A 1 90 ? -10.099 1.761 -3.001 1.00 91.50 90 GLU A CA 1
ATOM 715 C C . GLU A 1 90 ? -10.113 0.300 -3.479 1.00 91.50 90 GLU A C 1
ATOM 717 O O . GLU A 1 90 ? -11.185 -0.276 -3.705 1.00 91.50 90 GLU A O 1
ATOM 722 N N . HIS A 1 91 ? -8.932 -0.313 -3.617 1.00 89.75 91 HIS A N 1
ATOM 723 C CA . HIS A 1 91 ? -8.802 -1.725 -3.969 1.00 89.75 91 HIS A CA 1
ATOM 724 C C . HIS A 1 91 ? -9.405 -2.632 -2.889 1.00 89.75 91 HIS A C 1
ATOM 726 O O . HIS A 1 91 ? -10.237 -3.482 -3.200 1.00 89.75 91 HIS A O 1
ATOM 732 N N . LEU A 1 92 ? -9.070 -2.413 -1.617 1.00 92.06 92 LEU A N 1
ATOM 733 C CA . LEU A 1 92 ? -9.597 -3.212 -0.508 1.00 92.06 92 LEU A CA 1
ATOM 734 C C . LEU A 1 92 ? -11.105 -3.015 -0.306 1.00 92.06 92 LEU A C 1
ATOM 736 O O . LEU A 1 92 ? -11.831 -3.977 -0.055 1.00 92.06 92 LEU A O 1
ATOM 740 N N . GLN A 1 93 ? -11.617 -1.798 -0.498 1.00 93.56 93 GLN A N 1
ATOM 741 C CA . GLN A 1 93 ? -13.057 -1.538 -0.529 1.00 93.56 93 GLN A CA 1
ATOM 742 C C . GLN A 1 93 ? -13.749 -2.312 -1.658 1.00 93.56 93 GLN A C 1
ATOM 744 O O . GLN A 1 93 ? -14.872 -2.785 -1.481 1.00 93.56 93 GLN A O 1
ATOM 749 N N . ARG A 1 94 ? -13.108 -2.451 -2.827 1.00 89.75 94 ARG A N 1
ATOM 750 C CA . ARG A 1 94 ? -13.628 -3.288 -3.915 1.00 89.75 94 ARG A CA 1
ATOM 751 C C . ARG A 1 94 ? -13.665 -4.759 -3.506 1.00 89.75 94 ARG A C 1
ATOM 753 O O . ARG A 1 94 ? -14.720 -5.369 -3.655 1.00 89.75 94 ARG A O 1
ATOM 760 N N . CYS A 1 95 ? -12.582 -5.286 -2.936 1.00 90.69 95 CYS A N 1
ATOM 761 C CA . CYS A 1 95 ? -12.547 -6.653 -2.412 1.00 90.69 95 CYS A CA 1
ATOM 762 C C . CYS A 1 95 ? -13.666 -6.885 -1.382 1.00 90.69 95 CYS A C 1
ATOM 764 O O . CYS A 1 95 ? -14.369 -7.891 -1.438 1.00 90.69 95 CYS A O 1
ATOM 766 N N . LEU A 1 96 ? -13.914 -5.913 -0.496 1.00 92.12 96 LEU A N 1
ATOM 767 C CA . LEU A 1 96 ? -15.010 -5.973 0.472 1.00 92.12 96 LEU A CA 1
ATOM 768 C C . LEU A 1 96 ? -16.400 -5.962 -0.188 1.00 92.12 96 LEU A C 1
ATOM 770 O O . LEU A 1 96 ? -17.309 -6.615 0.323 1.00 92.12 96 LEU A O 1
ATOM 774 N N . ARG A 1 97 ? -16.594 -5.223 -1.291 1.00 92.56 97 ARG A N 1
ATOM 775 C CA . ARG A 1 97 ? -17.854 -5.208 -2.066 1.00 92.56 97 ARG A CA 1
ATOM 776 C C . ARG A 1 97 ? -18.125 -6.532 -2.773 1.00 92.56 97 ARG A C 1
ATOM 778 O O . ARG A 1 97 ? -19.279 -6.932 -2.876 1.00 92.56 97 ARG A O 1
ATOM 785 N N . GLU A 1 98 ? -17.074 -7.189 -3.251 1.00 89.50 98 GLU A N 1
ATOM 786 C CA . GLU A 1 98 ? -17.146 -8.489 -3.928 1.00 89.50 98 GLU A CA 1
ATOM 787 C C . GLU A 1 98 ? -17.240 -9.665 -2.933 1.00 89.50 98 GLU A C 1
ATOM 789 O O . GLU A 1 98 ? -17.575 -10.783 -3.326 1.00 89.50 98 GLU A O 1
ATOM 794 N N . HIS A 1 99 ? -16.999 -9.427 -1.638 1.00 90.75 99 HIS A N 1
ATOM 795 C CA . HIS A 1 99 ? -17.072 -10.458 -0.606 1.00 90.75 99 HIS A CA 1
ATOM 796 C C . HIS A 1 99 ? -18.514 -10.997 -0.430 1.00 90.75 99 HIS A C 1
ATOM 798 O O . HIS A 1 99 ? -19.451 -10.202 -0.298 1.00 90.75 99 HIS A O 1
ATOM 804 N N . PRO A 1 100 ? -18.725 -12.328 -0.310 1.00 91.12 100 PRO A N 1
ATOM 805 C CA . PRO A 1 100 ? -20.064 -12.930 -0.197 1.00 91.12 100 PRO A CA 1
ATOM 806 C C . PRO A 1 100 ? -20.929 -12.368 0.944 1.00 91.12 100 PRO A C 1
ATOM 808 O O . PRO A 1 100 ? -22.146 -12.252 0.826 1.00 91.12 100 PRO A O 1
ATOM 811 N N . GLU A 1 101 ? -20.297 -11.986 2.055 1.00 92.62 101 GLU A N 1
ATOM 812 C CA . GLU A 1 101 ? -20.955 -11.415 3.241 1.00 92.62 101 GLU A CA 1
ATOM 813 C C . GLU A 1 101 ? -20.968 -9.870 3.278 1.00 92.62 101 GLU A C 1
ATOM 815 O O . GLU A 1 101 ? -21.175 -9.284 4.342 1.00 92.62 101 GLU A O 1
ATOM 820 N N . HIS A 1 102 ? -20.750 -9.185 2.147 1.00 93.19 102 HIS A N 1
ATOM 821 C CA . HIS A 1 102 ? -20.610 -7.722 2.081 1.00 93.19 102 HIS A CA 1
ATOM 822 C C . HIS A 1 102 ? -21.702 -6.955 2.849 1.00 93.19 102 HIS A C 1
ATOM 824 O O . HIS A 1 102 ? -21.405 -6.041 3.616 1.00 93.19 102 HIS A O 1
ATOM 830 N N . ALA A 1 103 ? -22.973 -7.344 2.689 1.00 93.50 103 ALA A N 1
ATOM 831 C CA . ALA A 1 103 ? -24.105 -6.662 3.321 1.00 93.50 103 ALA A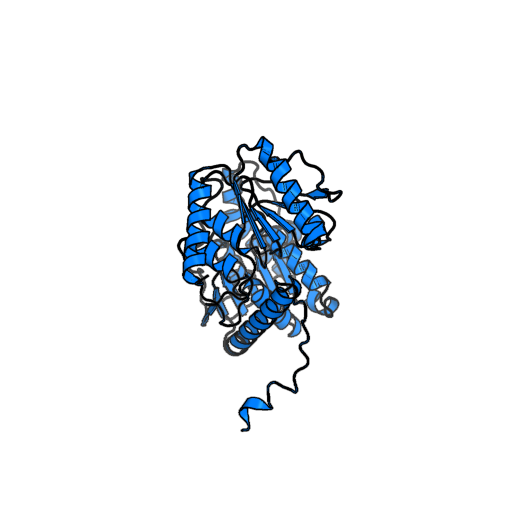 CA 1
ATOM 832 C C . ALA A 1 103 ? -24.041 -6.656 4.859 1.00 93.50 103 ALA A C 1
ATOM 834 O O . ALA A 1 103 ? -24.551 -5.725 5.488 1.00 93.50 103 ALA A O 1
ATOM 835 N N . ARG A 1 104 ? -23.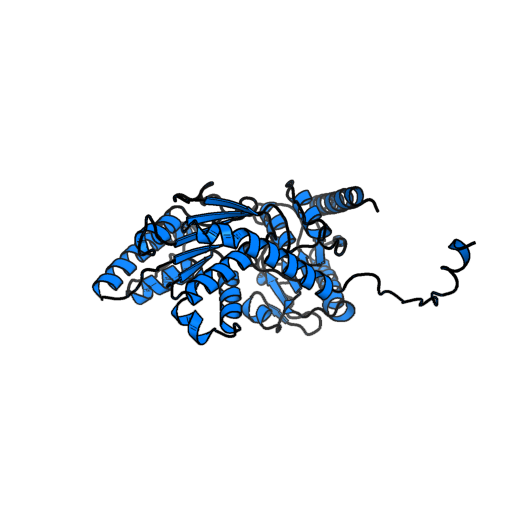420 -7.686 5.450 1.00 94.62 104 ARG A N 1
ATOM 836 C CA . ARG A 1 104 ? -23.151 -7.783 6.886 1.00 94.62 104 ARG A CA 1
ATOM 837 C C . ARG A 1 104 ? -21.899 -6.993 7.246 1.00 94.62 104 ARG A C 1
ATOM 839 O O . ARG A 1 104 ? -21.962 -6.148 8.132 1.00 94.62 104 ARG A O 1
ATOM 846 N N . LEU A 1 105 ? -20.800 -7.236 6.532 1.00 94.88 105 LEU A N 1
ATOM 847 C CA . LEU A 1 105 ? -19.492 -6.655 6.840 1.00 94.88 105 LEU A CA 1
ATOM 848 C C . LEU A 1 105 ? -19.478 -5.130 6.739 1.00 94.88 105 LEU A C 1
ATOM 850 O O . LEU A 1 105 ? -18.913 -4.483 7.607 1.00 94.88 105 LEU A O 1
ATOM 854 N N . LYS A 1 106 ? -20.155 -4.538 5.748 1.00 95.31 106 LYS A N 1
ATOM 855 C CA . LYS A 1 106 ? -20.166 -3.077 5.545 1.00 95.31 106 LYS A CA 1
ATOM 856 C C . LYS A 1 106 ? -20.729 -2.271 6.723 1.00 95.31 106 LYS A C 1
ATOM 858 O O . LYS A 1 106 ? -20.568 -1.061 6.748 1.00 95.31 106 LYS A O 1
ATOM 863 N N . LYS A 1 107 ? -21.450 -2.921 7.644 1.00 95.44 107 LYS A N 1
ATOM 864 C CA . LYS A 1 107 ? -21.985 -2.294 8.863 1.00 95.44 107 LYS A CA 1
ATOM 865 C C . LYS A 1 107 ? -20.957 -2.228 9.991 1.00 95.44 107 LYS A C 1
ATOM 867 O O . LYS A 1 107 ? -21.117 -1.426 10.896 1.00 95.44 107 LYS A O 1
ATOM 872 N N . TRP A 1 108 ? -19.961 -3.106 9.944 1.00 97.56 108 TRP A N 1
ATOM 873 C CA . TRP A 1 108 ? -18.984 -3.317 11.008 1.00 97.56 108 TRP A CA 1
ATOM 874 C C . TRP A 1 108 ? -17.559 -3.001 10.565 1.00 97.56 108 TRP A C 1
ATOM 876 O O . TRP A 1 108 ? -16.691 -2.893 11.411 1.00 97.56 108 TRP A O 1
ATOM 886 N N . LEU A 1 109 ? -17.295 -2.864 9.264 1.00 98.12 109 LEU A N 1
ATOM 887 C CA . LEU A 1 109 ? -15.968 -2.603 8.725 1.00 98.12 109 LEU A CA 1
ATOM 888 C C . LEU A 1 109 ? -15.975 -1.369 7.831 1.00 98.12 109 LEU A C 1
ATOM 890 O O . LEU A 1 109 ? -16.583 -1.376 6.755 1.00 98.12 109 LEU A O 1
ATOM 894 N N . LYS A 1 110 ? -15.220 -0.352 8.243 1.00 97.81 110 LYS A N 1
ATOM 895 C CA . LYS A 1 110 ? -14.867 0.797 7.412 1.00 97.81 110 LYS A CA 1
ATOM 896 C C . LYS A 1 110 ? -13.435 0.637 6.915 1.00 97.81 110 LYS A C 1
ATOM 898 O O . LYS A 1 110 ? -12.527 0.454 7.711 1.00 97.81 110 LYS A O 1
ATOM 903 N N . ILE A 1 111 ? -13.233 0.709 5.601 1.00 97.88 111 ILE A N 1
ATOM 904 C CA . ILE A 1 111 ? -11.906 0.686 4.968 1.00 97.88 111 ILE A CA 1
ATOM 905 C C . ILE A 1 111 ? -11.677 2.045 4.336 1.00 97.88 111 ILE A C 1
ATOM 907 O O . ILE A 1 111 ? -12.501 2.485 3.536 1.00 97.88 111 ILE A O 1
ATOM 911 N N . THR A 1 112 ? -10.575 2.705 4.665 1.00 97.62 112 THR A N 1
ATOM 912 C CA . THR A 1 112 ? -10.300 4.064 4.192 1.00 97.62 112 THR A CA 1
ATOM 913 C C . THR A 1 112 ? -8.807 4.388 4.248 1.00 97.62 112 THR A C 1
ATOM 915 O O . THR A 1 112 ? -8.010 3.633 4.805 1.00 97.62 112 THR A O 1
ATOM 918 N N . ASN A 1 113 ? -8.411 5.503 3.639 1.00 96.69 113 ASN A N 1
ATOM 919 C CA . ASN A 1 113 ? -7.101 6.091 3.892 1.00 96.69 113 ASN A CA 1
ATOM 920 C C . ASN A 1 113 ? -7.217 7.173 4.975 1.00 96.69 113 ASN A C 1
ATOM 922 O O . ASN A 1 113 ? -8.290 7.754 5.146 1.00 96.69 113 ASN A O 1
ATOM 926 N N . PHE A 1 114 ? -6.121 7.467 5.676 1.00 96.88 114 PHE A N 1
ATOM 927 C CA . PHE A 1 114 ? -6.144 8.390 6.817 1.00 96.88 114 PHE A CA 1
ATOM 928 C C . PHE A 1 114 ? -6.753 9.762 6.476 1.00 96.88 114 PHE A C 1
ATOM 930 O O . PHE A 1 114 ? -7.675 10.210 7.149 1.00 96.88 114 PHE A O 1
ATOM 937 N N . HIS A 1 115 ? -6.301 10.411 5.400 1.00 95.25 115 HIS A N 1
ATOM 938 C CA . HIS A 1 115 ? -6.773 11.756 5.047 1.00 95.25 115 HIS A CA 1
ATOM 939 C C . HIS A 1 115 ? -8.190 11.773 4.468 1.00 95.25 115 HIS A C 1
ATOM 941 O O . HIS A 1 115 ? -8.926 12.730 4.687 1.00 95.25 115 HIS A O 1
ATOM 947 N N . GLY A 1 116 ? -8.580 10.726 3.738 1.00 95.69 116 GLY A N 1
ATOM 948 C CA . GLY A 1 116 ? -9.951 10.557 3.262 1.00 95.69 116 GLY A CA 1
ATOM 949 C C . GLY A 1 116 ? -10.929 10.422 4.424 1.00 95.69 116 GLY A C 1
ATOM 950 O O . GLY A 1 116 ? -11.966 11.075 4.423 1.00 95.69 116 GLY A O 1
ATOM 951 N N . PHE A 1 117 ? -10.558 9.641 5.441 1.00 97.25 117 PHE A N 1
ATOM 952 C CA . PHE A 1 117 ? -11.329 9.522 6.675 1.00 97.25 117 PHE A CA 1
ATOM 953 C C . PHE A 1 117 ? -11.375 10.820 7.474 1.00 97.25 117 PHE A C 1
ATOM 955 O O . PHE A 1 117 ? -12.443 11.212 7.925 1.00 97.25 117 PHE A O 1
ATOM 962 N N . ALA A 1 118 ? -10.231 11.491 7.618 1.00 97.19 118 ALA A N 1
ATOM 963 C CA . ALA A 1 118 ? -10.149 12.767 8.313 1.00 97.19 118 ALA A CA 1
ATOM 964 C C . ALA A 1 118 ? -11.107 13.791 7.704 1.00 97.19 118 ALA A C 1
ATOM 966 O O . ALA A 1 118 ? -11.886 14.408 8.418 1.00 97.19 118 ALA A O 1
ATOM 967 N N . ARG A 1 119 ? -11.079 13.922 6.374 1.00 96.88 119 ARG A N 1
ATOM 968 C CA . ARG A 1 119 ? -11.973 14.814 5.643 1.00 96.88 119 ARG A CA 1
ATOM 969 C C . ARG A 1 119 ? -13.442 14.487 5.897 1.00 96.88 119 ARG A C 1
ATOM 971 O O . ARG A 1 119 ? -14.191 15.399 6.206 1.00 96.88 119 ARG A O 1
ATOM 978 N N . GLU A 1 120 ? -13.827 13.219 5.752 1.00 96.19 120 GLU A N 1
ATOM 979 C CA . GLU A 1 120 ? -15.205 12.765 5.977 1.00 96.19 120 GLU A CA 1
ATOM 980 C C . GLU A 1 120 ? -15.677 13.139 7.387 1.00 96.19 120 GLU A C 1
ATOM 982 O O . GLU A 1 120 ? -16.675 13.828 7.533 1.00 96.19 120 GLU A O 1
ATOM 987 N N . LEU A 1 121 ? -14.891 12.792 8.408 1.00 96.38 121 LEU A N 1
ATOM 988 C CA . LEU A 1 121 ? -15.203 13.076 9.809 1.00 96.38 121 LEU A CA 1
ATOM 989 C C . LEU A 1 121 ? -15.339 14.583 10.100 1.00 96.38 121 LEU A C 1
ATOM 991 O O . LEU A 1 121 ? -16.251 15.000 10.805 1.00 96.38 121 LEU A O 1
ATOM 995 N N . ILE A 1 122 ? -14.434 15.401 9.555 1.00 96.88 122 ILE A N 1
ATOM 996 C CA . ILE A 1 122 ? -14.424 16.862 9.733 1.00 96.88 122 ILE A CA 1
ATOM 997 C C . ILE A 1 122 ? -15.629 17.508 9.036 1.00 96.88 122 ILE A C 1
ATOM 999 O O . ILE A 1 122 ? -16.291 18.361 9.626 1.00 96.88 122 ILE A O 1
ATOM 1003 N N . GLU A 1 123 ? -15.913 17.108 7.793 1.00 96.25 123 GLU A N 1
ATOM 1004 C CA . GLU A 1 123 ? -17.046 17.628 7.021 1.00 96.25 123 GLU A CA 1
ATOM 1005 C C . GLU A 1 123 ? -18.392 17.202 7.644 1.00 96.25 123 GLU A C 1
ATOM 1007 O O . GLU A 1 123 ? -19.299 18.034 7.714 1.00 96.25 123 GLU A O 1
ATOM 1012 N N . ASP A 1 124 ? -18.508 15.966 8.147 1.00 94.69 124 ASP A N 1
ATOM 1013 C CA . ASP A 1 124 ? -19.715 15.453 8.817 1.00 94.69 124 ASP A CA 1
ATOM 1014 C C . ASP A 1 124 ? -20.021 16.222 10.114 1.00 94.69 124 ASP A C 1
ATOM 1016 O O . ASP A 1 124 ? -21.174 16.561 10.368 1.00 94.69 124 ASP A O 1
ATOM 1020 N N . ALA A 1 125 ? -18.991 16.619 10.871 1.00 94.50 125 ALA A N 1
ATOM 1021 C CA . ALA A 1 125 ? -19.127 17.480 12.052 1.00 94.50 125 ALA A CA 1
ATOM 1022 C C . ALA A 1 125 ? -19.385 18.969 11.718 1.00 94.50 125 ALA A C 1
ATOM 1024 O O . ALA A 1 125 ? -19.398 19.826 12.604 1.00 94.50 125 ALA A O 1
ATOM 1025 N N . GLY A 1 126 ? -19.534 19.321 10.434 1.00 94.25 126 GLY A N 1
ATOM 1026 C CA . GLY A 1 126 ? -19.766 20.695 9.983 1.00 94.25 126 GLY A CA 1
ATOM 1027 C C . GLY A 1 126 ? -18.550 21.623 10.105 1.00 94.25 126 GLY A C 1
ATOM 1028 O O . GLY A 1 126 ? -18.694 22.845 9.993 1.00 94.25 126 GLY A O 1
ATOM 1029 N N . ILE A 1 127 ? -17.352 21.073 10.319 1.00 95.62 127 ILE A N 1
ATOM 1030 C CA . ILE A 1 127 ? -16.101 21.830 10.401 1.00 95.62 127 ILE A CA 1
ATOM 1031 C C . ILE A 1 127 ? -15.570 22.091 8.980 1.00 95.62 127 ILE A C 1
ATOM 1033 O O . ILE A 1 127 ? -15.657 21.259 8.078 1.00 95.62 127 ILE A O 1
ATOM 1037 N N . GLY A 1 128 ? -15.012 23.282 8.752 1.00 92.25 128 GLY A N 1
ATOM 1038 C CA . GLY A 1 128 ? -14.474 23.660 7.445 1.00 92.25 128 GLY A CA 1
ATOM 1039 C C . GLY A 1 128 ? -13.213 22.876 7.062 1.00 92.25 128 GLY A C 1
ATOM 1040 O O . GLY A 1 128 ? -12.230 22.872 7.799 1.00 92.25 128 GLY A O 1
ATOM 1041 N N . TRP A 1 129 ? -13.206 22.291 5.862 1.00 93.31 129 TRP A N 1
ATOM 1042 C CA . TRP A 1 129 ? -12.027 21.683 5.237 1.00 93.31 129 TRP A CA 1
ATOM 1043 C C . TRP A 1 129 ? -11.419 22.635 4.191 1.00 93.31 129 TRP A C 1
ATOM 1045 O O . TRP A 1 129 ? -11.858 22.664 3.039 1.00 93.31 129 TRP A O 1
ATOM 1055 N N . ASP A 1 130 ? -10.411 23.424 4.581 1.00 91.00 130 ASP A N 1
ATOM 1056 C CA . ASP A 1 130 ? -9.763 24.424 3.709 1.00 91.00 130 ASP A CA 1
ATOM 1057 C C . ASP A 1 130 ? -8.241 24.199 3.590 1.00 91.00 130 ASP A C 1
ATOM 1059 O O . ASP A 1 130 ? -7.444 24.880 4.240 1.00 91.00 130 ASP A O 1
ATOM 1063 N N . PRO A 1 131 ? -7.798 23.216 2.782 1.00 91.12 131 PRO A N 1
ATOM 1064 C CA . PRO A 1 131 ? -6.379 22.955 2.594 1.00 91.12 131 PRO A CA 1
ATOM 1065 C C . PRO A 1 131 ? -5.691 24.132 1.872 1.00 91.12 131 PRO A C 1
ATOM 1067 O O . PRO A 1 131 ? -6.142 24.565 0.803 1.00 91.12 131 PRO A O 1
ATOM 1070 N N . PRO A 1 132 ? -4.548 24.628 2.380 1.00 91.38 132 PRO A N 1
ATOM 1071 C CA . PRO A 1 132 ? -3.873 25.788 1.812 1.00 91.38 132 PRO A CA 1
ATOM 1072 C C . PRO A 1 132 ? -3.258 25.485 0.438 1.00 91.38 132 PRO A C 1
ATOM 1074 O O . PRO A 1 132 ? -2.796 24.386 0.153 1.00 91.38 132 PRO A O 1
ATOM 1077 N N . LYS A 1 133 ? -3.167 26.497 -0.433 1.00 89.69 133 LYS A N 1
ATOM 1078 C CA . LYS A 1 133 ? -2.630 26.321 -1.802 1.00 89.69 133 LYS A CA 1
ATOM 1079 C C . LYS A 1 133 ? -1.102 26.225 -1.880 1.00 89.69 133 LYS A C 1
ATOM 1081 O O . LYS A 1 133 ? -0.571 25.782 -2.894 1.00 89.69 133 LYS A O 1
ATOM 1086 N N . SER A 1 134 ? -0.390 26.695 -0.856 1.00 90.50 134 SER A N 1
ATOM 1087 C CA . SER A 1 134 ? 1.077 26.653 -0.819 1.00 90.50 134 SER A CA 1
ATOM 1088 C C . SER A 1 134 ? 1.556 25.259 -0.430 1.00 90.50 134 SER A C 1
ATOM 1090 O O . SER A 1 134 ? 1.101 24.732 0.577 1.00 90.50 134 SER A O 1
ATOM 1092 N N . ALA A 1 135 ? 2.512 24.692 -1.170 1.00 81.94 135 ALA A N 1
ATOM 1093 C CA . ALA A 1 135 ? 3.040 23.351 -0.906 1.00 81.94 135 ALA A CA 1
ATOM 1094 C C . ALA A 1 135 ? 3.638 23.197 0.508 1.00 81.94 135 ALA A C 1
ATOM 1096 O O . ALA A 1 135 ? 3.444 22.167 1.147 1.00 81.94 135 ALA A O 1
ATOM 1097 N N . GLU A 1 136 ? 4.329 24.225 1.010 1.00 81.50 136 GLU A N 1
ATOM 1098 C CA . GLU A 1 136 ? 4.925 24.218 2.356 1.00 81.50 136 GLU A CA 1
ATOM 1099 C C . GLU A 1 136 ? 3.848 24.203 3.447 1.00 81.50 136 GLU A C 1
ATOM 1101 O O . GLU A 1 136 ? 3.923 23.424 4.396 1.00 81.50 136 GLU A O 1
ATOM 1106 N N . LEU A 1 137 ? 2.810 25.026 3.279 1.00 87.31 137 LEU A N 1
ATOM 1107 C CA . LEU A 1 137 ? 1.682 25.079 4.209 1.00 87.31 137 LEU A CA 1
ATOM 1108 C C . LEU A 1 137 ? 0.808 23.827 4.104 1.00 87.31 137 LEU A C 1
ATOM 1110 O O . LEU A 1 137 ? 0.240 23.403 5.100 1.00 87.31 137 LEU A O 1
ATOM 1114 N N . LEU A 1 138 ? 0.729 23.211 2.924 1.00 89.38 138 LEU A N 1
ATOM 1115 C CA . LEU A 1 138 ? -0.062 22.007 2.692 1.00 89.38 138 LEU A CA 1
ATOM 1116 C C . LEU A 1 138 ? 0.480 20.821 3.491 1.00 89.38 138 LEU A C 1
ATOM 1118 O O . LEU A 1 138 ? -0.291 20.093 4.110 1.00 89.38 138 LEU A O 1
ATOM 1122 N N . ALA A 1 139 ? 1.804 20.645 3.520 1.00 86.31 139 ALA A N 1
ATOM 1123 C CA . ALA A 1 139 ? 2.427 19.608 4.337 1.00 86.31 139 ALA A CA 1
ATOM 1124 C C . ALA A 1 139 ? 2.119 19.814 5.828 1.00 86.31 139 ALA A C 1
ATOM 1126 O O . ALA A 1 139 ? 1.721 18.868 6.504 1.00 86.31 139 ALA A O 1
ATOM 1127 N N . LYS A 1 140 ? 2.244 21.055 6.317 1.00 89.06 140 LYS A N 1
ATOM 1128 C CA . LYS A 1 140 ? 1.920 21.402 7.705 1.00 89.06 140 LYS A CA 1
ATOM 1129 C C . LYS A 1 140 ? 0.448 21.132 8.030 1.00 89.06 140 LYS A C 1
ATOM 1131 O O . LYS A 1 140 ? 0.166 20.465 9.018 1.00 89.06 140 LYS A O 1
ATOM 1136 N N . PHE A 1 141 ? -0.463 21.564 7.160 1.00 92.56 141 PHE A N 1
ATOM 1137 C CA . PHE A 1 141 ? -1.899 21.345 7.305 1.00 92.56 141 PHE A CA 1
ATOM 1138 C C . PHE A 1 141 ? -2.226 19.859 7.505 1.00 92.56 141 PHE A C 1
ATOM 1140 O O . PHE A 1 141 ? -2.870 19.488 8.479 1.00 92.56 141 PHE A O 1
ATOM 1147 N N . PHE A 1 142 ? -1.718 18.975 6.640 1.00 92.25 142 PHE A N 1
ATOM 1148 C CA . PHE A 1 142 ? -2.006 17.539 6.740 1.00 92.25 142 PHE A CA 1
ATOM 1149 C C . PHE A 1 142 ? -1.339 16.832 7.929 1.00 92.25 142 PHE A C 1
ATOM 1151 O O . PHE A 1 142 ? -1.840 15.801 8.385 1.00 92.25 142 PHE A O 1
ATOM 1158 N N . ILE A 1 143 ? -0.196 17.330 8.405 1.00 90.62 143 ILE A N 1
ATOM 1159 C CA . ILE A 1 143 ? 0.584 16.687 9.473 1.00 90.62 143 ILE A CA 1
ATOM 1160 C C . ILE A 1 143 ? 0.146 17.159 10.864 1.00 90.62 143 ILE A C 1
ATOM 1162 O O . ILE A 1 143 ? 0.109 16.338 11.783 1.00 90.62 143 ILE A O 1
ATOM 1166 N N . GLU A 1 144 ? -0.166 18.447 11.012 1.00 89.19 144 GLU A N 1
ATOM 1167 C CA . GLU A 1 144 ? -0.437 19.103 12.297 1.00 89.19 144 GLU A CA 1
ATOM 1168 C C . GLU A 1 144 ? -1.917 19.479 12.447 1.00 89.19 144 GLU A C 1
ATOM 1170 O O . GLU A 1 144 ? -2.555 19.034 13.394 1.00 89.19 144 GLU A O 1
ATOM 1175 N N . GLU A 1 145 ? -2.487 20.219 11.492 1.00 94.31 145 GLU A N 1
ATOM 1176 C CA . GLU A 1 145 ? -3.837 20.795 11.631 1.00 94.31 145 GLU A CA 1
ATOM 1177 C C . GLU A 1 145 ? -4.948 19.750 11.447 1.00 94.31 145 GLU A C 1
ATOM 1179 O O . GLU A 1 145 ? -5.918 19.730 12.198 1.00 94.31 145 GLU A O 1
ATOM 1184 N N . VAL A 1 146 ? -4.813 18.838 10.479 1.00 96.44 146 VAL A N 1
ATOM 1185 C CA . VAL A 1 146 ? -5.821 17.795 10.219 1.00 96.44 146 VAL A CA 1
ATOM 1186 C C . VAL A 1 146 ? -6.090 16.922 11.456 1.00 96.44 146 VAL A C 1
ATOM 1188 O O . VAL A 1 146 ? -7.261 16.732 11.776 1.00 96.44 146 VAL A O 1
ATOM 1191 N N . PRO A 1 147 ? -5.075 16.414 12.182 1.00 96.62 147 PRO A N 1
ATOM 1192 C CA . PRO A 1 147 ? -5.289 15.730 13.459 1.00 96.62 147 PRO A CA 1
ATOM 1193 C C . PRO A 1 147 ? -6.087 16.538 14.492 1.00 96.62 147 PRO A C 1
ATOM 1195 O O . PRO A 1 147 ? -7.004 15.993 15.098 1.00 96.62 147 PRO A O 1
ATOM 1198 N N . GLU A 1 148 ? -5.788 17.829 14.659 1.00 96.50 148 GLU A N 1
ATOM 1199 C CA . GLU A 1 148 ? -6.510 18.704 15.597 1.00 96.50 148 GLU A CA 1
ATOM 1200 C C . GLU A 1 148 ? -7.982 18.877 15.192 1.00 96.50 148 GLU A C 1
ATOM 1202 O O . GLU A 1 148 ? -8.877 18.842 16.036 1.00 96.50 148 GLU A O 1
ATOM 1207 N N . LEU A 1 149 ? -8.249 19.025 13.891 1.00 97.25 149 LEU A N 1
ATOM 1208 C CA . LEU A 1 149 ? -9.610 19.115 13.362 1.00 97.25 149 LEU A CA 1
ATOM 1209 C C . LEU A 1 149 ? -10.378 17.798 13.536 1.00 97.25 149 LEU A C 1
ATOM 1211 O O . LEU A 1 149 ? -11.568 17.828 13.834 1.00 97.25 149 LEU A O 1
ATOM 1215 N N . MET A 1 150 ? -9.714 16.648 13.386 1.00 97.56 150 MET A N 1
ATOM 1216 C CA . MET A 1 150 ? -10.327 15.344 13.663 1.00 97.56 150 MET A CA 1
ATOM 1217 C C . MET A 1 150 ? -10.715 15.207 15.136 1.00 97.56 150 MET A C 1
ATOM 1219 O O . MET A 1 150 ? -11.811 14.743 15.429 1.00 97.56 150 MET A O 1
ATOM 1223 N N . GLU A 1 151 ? -9.842 15.619 16.057 1.00 96.88 151 GLU A N 1
ATOM 1224 C CA . GLU A 1 151 ? -10.138 15.613 17.495 1.00 96.88 151 GLU A CA 1
ATOM 1225 C C . GLU A 1 151 ? -11.362 16.477 17.818 1.00 96.88 151 GLU A C 1
ATOM 1227 O O . GLU A 1 151 ? -12.264 16.028 18.522 1.00 96.88 151 GLU A O 1
ATOM 1232 N N . GLN A 1 152 ? -11.441 17.679 17.241 1.00 96.56 152 GLN A N 1
ATOM 1233 C CA . GLN A 1 152 ? -12.613 18.550 17.380 1.00 96.56 152 GLN A CA 1
ATOM 1234 C C . GLN A 1 152 ? -13.882 17.906 16.809 1.00 96.56 152 GLN A C 1
ATOM 1236 O O . GLN A 1 152 ? -14.927 17.950 17.453 1.00 96.56 152 GLN A O 1
ATOM 1241 N N . ALA A 1 153 ? -13.790 17.285 15.631 1.00 97.12 153 ALA A N 1
ATOM 1242 C CA . ALA A 1 153 ? -14.920 16.624 14.988 1.00 97.12 153 ALA A CA 1
ATOM 1243 C C . ALA A 1 153 ? -15.475 15.468 15.834 1.00 97.12 153 ALA A C 1
ATOM 1245 O O . ALA A 1 153 ? -16.688 15.351 15.983 1.00 97.12 153 ALA A O 1
ATOM 1246 N N . VAL A 1 154 ? -14.600 14.654 16.440 1.00 96.12 154 VAL A N 1
ATOM 1247 C CA . VAL A 1 154 ? -15.021 13.577 17.351 1.00 96.12 154 VAL A CA 1
ATOM 1248 C C . VAL A 1 154 ? -15.744 14.134 18.572 1.00 96.12 154 VAL A C 1
ATOM 1250 O O . VAL A 1 154 ? -16.795 13.612 18.929 1.00 96.12 154 VAL A O 1
ATOM 1253 N N . ILE A 1 155 ? -15.229 15.205 19.187 1.00 95.25 155 ILE A N 1
ATOM 1254 C CA . ILE A 1 155 ? -15.875 15.828 20.353 1.00 95.25 155 ILE A CA 1
ATOM 1255 C C . ILE A 1 155 ? -17.296 16.287 20.005 1.00 95.25 155 ILE A C 1
ATOM 1257 O O . ILE A 1 155 ? -18.227 15.967 20.739 1.00 95.25 155 ILE A O 1
ATOM 1261 N N . LEU A 1 156 ? -17.471 16.986 18.878 1.00 96.00 156 LEU A N 1
ATOM 1262 C CA . LEU A 1 156 ? -18.788 17.459 18.438 1.00 96.00 156 LEU A CA 1
ATOM 1263 C C . LEU A 1 156 ? -19.752 16.300 18.165 1.00 96.00 156 LEU A C 1
ATOM 1265 O O . LEU A 1 156 ? -20.887 16.325 18.627 1.00 96.00 156 LEU A O 1
ATOM 1269 N N . ALA A 1 157 ? -19.292 15.258 17.474 1.00 94.25 157 ALA A N 1
ATOM 1270 C CA . ALA A 1 157 ? -20.121 14.094 17.186 1.00 94.25 157 ALA A CA 1
ATOM 1271 C C . ALA A 1 157 ? -20.552 13.358 18.470 1.00 94.25 157 ALA A C 1
ATOM 1273 O O . ALA A 1 157 ? -21.700 12.937 18.599 1.00 94.25 157 ALA A O 1
ATOM 1274 N N . MET A 1 158 ? -19.664 13.257 19.466 1.00 92.12 158 MET A N 1
ATOM 1275 C CA . MET A 1 158 ? -20.000 12.684 20.774 1.00 92.12 158 MET A CA 1
ATOM 1276 C C . MET A 1 158 ? -21.013 13.538 21.553 1.00 92.12 158 MET A C 1
ATOM 1278 O O . MET A 1 158 ? -21.846 12.979 22.263 1.00 92.12 158 MET A O 1
ATOM 1282 N N . GLU A 1 159 ? -20.976 14.871 21.428 1.00 94.12 159 GLU A N 1
ATOM 1283 C CA . GLU A 1 159 ? -21.993 15.765 22.012 1.00 94.12 159 GLU A CA 1
ATOM 1284 C C . GLU A 1 159 ? -23.384 15.569 21.382 1.00 94.12 159 GLU A C 1
ATOM 1286 O O . GLU A 1 159 ? -24.396 15.831 22.037 1.00 94.12 159 GLU A O 1
ATOM 1291 N N . GLU A 1 160 ? -23.441 15.067 20.146 1.00 93.19 160 GLU A N 1
ATOM 1292 C CA . GLU A 1 160 ? -24.671 14.733 19.416 1.00 93.19 160 GLU A CA 1
ATOM 1293 C C . GLU A 1 160 ? -25.098 13.255 19.566 1.00 93.19 160 GLU A C 1
ATOM 1295 O O . GLU A 1 160 ? -25.995 12.792 18.859 1.00 93.19 160 GLU A O 1
ATOM 1300 N N . ASP A 1 161 ? -24.503 12.515 20.514 1.00 91.50 161 ASP A N 1
ATOM 1301 C CA . ASP A 1 161 ? -24.726 11.076 20.746 1.00 91.50 161 ASP A CA 1
ATOM 1302 C C . ASP A 1 161 ? -24.419 10.192 19.509 1.00 91.50 161 ASP A C 1
ATOM 1304 O O . ASP A 1 161 ? -24.957 9.086 19.353 1.00 91.50 161 ASP A O 1
ATOM 1308 N N . GLU A 1 162 ? -23.532 10.644 18.614 1.00 92.12 162 GLU A N 1
ATOM 1309 C CA . GLU A 1 162 ? -23.110 9.876 17.445 1.00 92.12 162 GLU A CA 1
ATOM 1310 C C . GLU A 1 162 ? -21.978 8.891 17.771 1.00 92.12 162 GLU A C 1
ATOM 1312 O O . GLU A 1 162 ? -20.975 9.207 18.415 1.00 92.12 162 GLU A O 1
ATOM 1317 N N . GLN A 1 163 ? -22.104 7.660 17.268 1.00 88.69 163 GLN A N 1
ATOM 1318 C CA . GLN A 1 163 ? -21.070 6.639 17.423 1.00 88.69 163 GLN A CA 1
ATOM 1319 C C . GLN A 1 163 ? -19.932 6.863 16.416 1.00 88.69 163 GLN A C 1
ATOM 1321 O O . GLN A 1 163 ? -19.999 6.383 15.283 1.00 88.69 163 GLN A O 1
ATOM 1326 N N . VAL A 1 164 ? -18.862 7.528 16.855 1.00 93.12 164 VAL A N 1
ATOM 1327 C CA . VAL A 1 164 ? -17.660 7.807 16.039 1.00 93.12 164 VAL A CA 1
ATOM 1328 C C . VAL A 1 164 ? -16.425 6.990 16.423 1.00 93.12 164 VAL A C 1
ATOM 1330 O O . VAL A 1 164 ? -15.476 6.895 15.642 1.00 93.12 164 VAL A O 1
ATOM 1333 N N . GLU A 1 165 ? -16.450 6.354 17.594 1.00 96.06 165 GLU A N 1
ATOM 1334 C CA . GLU A 1 165 ? -15.367 5.500 18.084 1.00 96.06 165 GLU A CA 1
ATOM 1335 C C . GLU A 1 165 ? -15.512 4.047 17.606 1.00 96.06 165 GLU A C 1
ATOM 1337 O O . GLU A 1 165 ? -16.620 3.523 17.446 1.00 96.06 165 GLU A O 1
ATOM 1342 N N . TYR A 1 166 ? -14.381 3.365 17.456 1.00 97.75 166 TYR A N 1
ATOM 1343 C CA . TYR A 1 166 ? -14.268 1.994 16.967 1.00 97.75 166 TYR A CA 1
ATOM 1344 C C . TYR A 1 166 ? -13.852 1.039 18.089 1.00 97.75 166 TYR A C 1
ATOM 1346 O O . TYR A 1 166 ? -13.082 1.395 18.980 1.00 97.75 166 TYR A O 1
ATOM 1354 N N . ASP A 1 167 ? -14.343 -0.199 18.025 1.00 97.56 167 ASP A N 1
ATOM 1355 C CA . ASP A 1 167 ? -13.904 -1.288 18.906 1.00 97.56 167 ASP A CA 1
ATOM 1356 C C . ASP A 1 167 ? -12.499 -1.787 18.525 1.00 97.56 167 ASP A C 1
ATOM 1358 O O . ASP A 1 167 ? -11.731 -2.239 19.375 1.00 97.56 167 ASP A O 1
ATOM 1362 N N . ALA A 1 168 ? -12.158 -1.703 17.233 1.00 98.00 168 ALA A N 1
ATOM 1363 C CA . ALA A 1 168 ? -10.878 -2.149 16.707 1.00 98.00 168 ALA A CA 1
ATOM 1364 C C . ALA A 1 168 ? -10.342 -1.232 15.604 1.00 98.00 168 ALA A C 1
ATOM 1366 O O . ALA A 1 168 ? -11.082 -0.796 14.720 1.00 98.00 168 ALA A O 1
ATOM 1367 N N . ILE A 1 169 ? -9.028 -1.013 15.600 1.00 98.56 169 ILE A N 1
ATOM 1368 C CA . ILE A 1 169 ? -8.326 -0.289 14.539 1.00 98.56 169 ILE A CA 1
ATOM 1369 C C . ILE A 1 169 ? -7.217 -1.170 13.964 1.00 98.56 169 ILE A C 1
ATOM 1371 O O . ILE A 1 169 ? -6.372 -1.710 14.680 1.00 98.56 169 ILE A O 1
ATOM 1375 N N . VAL A 1 170 ? -7.211 -1.295 12.640 1.00 98.25 170 VAL A N 1
ATOM 1376 C CA . VAL A 1 170 ? -6.195 -2.005 11.868 1.00 98.25 170 VAL A CA 1
ATOM 1377 C C . VAL A 1 170 ? -5.492 -1.016 10.946 1.00 98.25 170 VAL A C 1
ATOM 1379 O O . VAL A 1 170 ? -6.125 -0.388 10.102 1.00 98.25 170 VAL A O 1
ATOM 1382 N N . ILE A 1 171 ? -4.179 -0.879 11.103 1.00 97.94 171 ILE A N 1
ATOM 1383 C CA . ILE A 1 171 ? -3.341 0.068 10.365 1.00 97.94 171 ILE A CA 1
ATOM 1384 C C . ILE A 1 171 ? -2.430 -0.712 9.417 1.00 97.94 171 ILE A C 1
ATOM 1386 O O . ILE A 1 171 ? -1.575 -1.472 9.874 1.00 97.94 171 ILE A O 1
ATOM 1390 N N . ASP A 1 172 ? -2.570 -0.511 8.108 1.00 95.88 172 ASP A N 1
ATOM 1391 C CA . ASP A 1 172 ? -1.630 -1.039 7.108 1.00 95.88 172 ASP A CA 1
ATOM 1392 C C . ASP A 1 172 ? -0.684 0.052 6.590 1.00 95.88 172 ASP A C 1
ATOM 1394 O O . ASP A 1 172 ? -1.005 1.243 6.598 1.00 95.88 172 ASP A O 1
ATOM 1398 N N . GLU A 1 173 ? 0.499 -0.362 6.131 1.00 92.19 173 GLU A N 1
ATOM 1399 C CA . GLU A 1 173 ? 1.605 0.528 5.747 1.00 92.19 173 GLU A CA 1
ATOM 1400 C C . GLU A 1 173 ? 1.981 1.515 6.875 1.00 92.19 173 GLU A C 1
ATOM 1402 O O . GLU A 1 173 ? 2.303 2.683 6.650 1.00 92.19 173 GLU A O 1
ATOM 1407 N N . ALA A 1 174 ? 1.957 1.032 8.120 1.00 94.38 174 ALA A N 1
ATOM 1408 C CA . ALA A 1 174 ? 2.072 1.842 9.329 1.00 94.38 174 ALA A CA 1
ATOM 1409 C C . ALA A 1 174 ? 3.426 2.574 9.466 1.00 94.38 174 ALA A C 1
ATOM 1411 O O . ALA A 1 174 ? 3.535 3.555 10.202 1.00 94.38 174 ALA A O 1
ATOM 1412 N N . GLN A 1 175 ? 4.459 2.144 8.727 1.00 91.94 175 GLN A N 1
ATOM 1413 C CA . GLN A 1 175 ? 5.734 2.868 8.631 1.00 91.94 175 GLN A CA 1
ATOM 1414 C C . GLN A 1 175 ? 5.627 4.229 7.929 1.00 91.94 175 GLN A C 1
ATOM 1416 O O . GLN A 1 175 ? 6.604 4.970 7.932 1.00 91.94 175 GLN A O 1
ATOM 1421 N N . ASP A 1 176 ? 4.501 4.523 7.275 1.00 91.38 176 ASP A N 1
ATOM 1422 C CA . ASP A 1 176 ? 4.249 5.785 6.581 1.00 91.38 176 ASP A CA 1
ATOM 1423 C C . ASP A 1 176 ? 3.319 6.708 7.391 1.00 91.38 176 ASP A C 1
ATOM 1425 O O . ASP A 1 176 ? 2.775 7.635 6.814 1.00 91.38 176 ASP A O 1
ATOM 1429 N N . PHE A 1 177 ? 3.093 6.466 8.692 1.00 94.56 177 PHE A N 1
ATOM 1430 C CA . PHE A 1 177 ? 2.202 7.273 9.549 1.00 94.56 177 PHE A CA 1
ATOM 1431 C C . PHE A 1 177 ? 2.962 8.220 10.492 1.00 94.56 177 PHE A C 1
ATOM 1433 O O . PHE A 1 177 ? 4.027 7.878 11.006 1.00 94.56 177 PHE A O 1
ATOM 1440 N N . HIS A 1 178 ? 2.376 9.388 10.786 1.00 94.25 178 HIS A N 1
ATOM 1441 C CA . HIS A 1 178 ? 2.969 10.430 11.642 1.00 94.25 178 HIS A CA 1
ATOM 1442 C C . HIS A 1 178 ? 2.654 10.092 13.078 1.00 94.25 178 HIS A C 1
ATOM 1444 O O . HIS A 1 178 ? 1.561 9.600 13.360 1.00 94.25 178 HIS A O 1
ATOM 1450 N N . SER A 1 179 ? 3.527 10.483 14.003 1.00 93.50 179 SER A N 1
ATOM 1451 C CA . SER A 1 179 ? 3.253 10.334 15.430 1.00 93.50 179 SER A CA 1
ATOM 1452 C C . SER A 1 179 ? 1.904 10.930 15.840 1.00 93.50 179 SER A C 1
ATOM 1454 O O . SER A 1 179 ? 1.179 10.306 16.606 1.00 93.50 179 SER A O 1
ATOM 1456 N N . ARG A 1 180 ? 1.515 12.077 15.266 1.00 94.19 180 ARG A N 1
ATOM 1457 C CA . ARG A 1 180 ? 0.223 12.701 15.582 1.00 94.19 180 ARG A CA 1
ATOM 1458 C C . ARG A 1 180 ? -0.981 11.934 15.029 1.00 94.19 180 ARG A C 1
ATOM 1460 O O . ARG A 1 180 ? -2.046 11.943 15.624 1.00 94.19 180 ARG A O 1
ATOM 1467 N N . TRP A 1 181 ? -0.809 11.212 13.927 1.00 95.69 181 TRP A N 1
ATOM 1468 C CA . TRP A 1 181 ? -1.880 10.396 13.350 1.00 95.69 181 TRP A CA 1
ATOM 1469 C C . TRP A 1 181 ? -2.116 9.131 14.170 1.00 95.69 181 TRP A C 1
ATOM 1471 O O . TRP A 1 181 ? -3.257 8.733 14.368 1.00 95.69 181 TRP A O 1
ATOM 1481 N N . TRP A 1 182 ? -1.039 8.528 14.685 1.00 96.00 182 TRP A N 1
ATOM 1482 C CA . TRP A 1 182 ? -1.128 7.439 15.658 1.00 96.00 182 TRP A CA 1
ATOM 1483 C C . TRP A 1 182 ? -1.910 7.847 16.902 1.00 96.00 182 TRP A C 1
ATOM 1485 O O . TRP A 1 182 ? -2.728 7.071 17.385 1.00 96.00 182 TRP A O 1
ATOM 1495 N N . GLU A 1 183 ? -1.663 9.057 17.398 1.00 94.88 183 GLU A N 1
ATOM 1496 C CA . GLU A 1 183 ? -2.332 9.576 18.585 1.00 94.88 183 GLU A CA 1
ATOM 1497 C C . GLU A 1 183 ? -3.831 9.762 18.366 1.00 94.88 183 GLU A C 1
ATOM 1499 O O . GLU A 1 183 ? -4.601 9.256 19.169 1.00 94.88 183 GLU A O 1
ATOM 1504 N N . VAL A 1 184 ? -4.258 10.370 17.255 1.00 96.50 184 VAL A N 1
ATOM 1505 C CA . VAL A 1 184 ? -5.695 10.491 16.945 1.00 96.50 184 VAL A CA 1
ATOM 1506 C C . VAL A 1 184 ? -6.351 9.118 16.794 1.00 96.50 184 VAL A C 1
ATOM 1508 O O . VAL A 1 184 ? -7.428 8.872 17.330 1.00 96.50 184 VAL A O 1
ATOM 1511 N N . LEU A 1 185 ? -5.695 8.179 16.105 1.00 97.12 185 LEU A N 1
ATOM 1512 C CA . LEU A 1 185 ? -6.226 6.822 15.958 1.00 97.12 185 LEU A CA 1
ATOM 1513 C C . LEU A 1 185 ? -6.393 6.127 17.315 1.00 97.12 185 LEU A C 1
ATOM 1515 O O . LEU A 1 185 ? -7.440 5.547 17.570 1.00 97.12 185 LEU A O 1
ATOM 1519 N N . GLN A 1 186 ? -5.392 6.188 18.192 1.00 96.00 186 GLN A N 1
ATOM 1520 C CA . GLN A 1 186 ? -5.435 5.486 19.473 1.00 96.00 186 GLN A CA 1
ATOM 1521 C C . GLN A 1 186 ? -6.269 6.211 20.534 1.00 96.00 186 GLN A C 1
ATOM 1523 O O . GLN A 1 186 ? -7.055 5.575 21.221 1.00 96.00 186 GLN A O 1
ATOM 1528 N N . CYS A 1 187 ? -6.035 7.502 20.739 1.00 95.31 187 CYS A N 1
ATOM 1529 C CA . CYS A 1 187 ? -6.559 8.243 21.884 1.00 95.31 187 CYS A CA 1
ATOM 1530 C C . CYS A 1 187 ? -7.944 8.837 21.625 1.00 95.31 187 CYS A C 1
ATOM 1532 O O . CYS A 1 187 ? -8.633 9.170 22.582 1.00 95.31 187 CYS A O 1
ATOM 1534 N N . THR A 1 188 ? -8.323 9.006 20.356 1.00 95.69 188 THR A N 1
ATOM 1535 C CA . THR A 1 188 ? -9.555 9.706 19.969 1.00 95.69 188 THR A CA 1
ATOM 1536 C C . THR A 1 188 ? -10.555 8.781 19.284 1.00 95.69 188 THR A C 1
ATOM 1538 O O . THR A 1 188 ? -11.752 8.925 19.483 1.00 95.69 188 THR A O 1
ATOM 1541 N N . LEU A 1 189 ? -10.089 7.846 18.450 1.00 97.19 189 LEU A N 1
ATOM 1542 C CA . LEU A 1 189 ? -10.968 7.012 17.620 1.00 97.19 189 LEU A CA 1
ATOM 1543 C C . LEU A 1 189 ? -11.164 5.590 18.149 1.00 97.19 189 LEU A C 1
ATOM 1545 O O . LEU A 1 189 ? -12.051 4.891 17.664 1.00 97.19 189 LEU A O 1
ATOM 1549 N N . LEU A 1 190 ? -10.347 5.133 19.095 1.00 97.00 190 LEU A N 1
ATOM 1550 C CA . LEU A 1 190 ? -10.478 3.814 19.708 1.00 97.00 190 LEU A CA 1
ATOM 1551 C C . LEU A 1 190 ? -11.228 3.951 21.036 1.00 97.00 190 LEU A C 1
ATOM 1553 O O . LEU A 1 190 ? -10.781 4.695 21.904 1.00 97.00 190 LEU A O 1
ATOM 1557 N N . LYS A 1 191 ? -12.314 3.188 21.217 1.00 95.75 191 LYS A N 1
ATOM 1558 C CA . LYS A 1 191 ? -13.158 3.248 22.431 1.00 95.75 191 LYS A CA 1
ATOM 1559 C C . LYS A 1 191 ? -12.384 3.034 23.733 1.00 95.75 191 LYS A C 1
ATOM 1561 O O . LYS A 1 191 ? -12.713 3.610 24.764 1.00 95.75 191 LYS A O 1
ATOM 1566 N N . ASP A 1 192 ? -11.383 2.158 23.699 1.00 94.69 192 ASP A N 1
ATOM 1567 C CA . ASP A 1 192 ? -10.436 1.970 24.795 1.00 94.69 192 ASP A CA 1
ATOM 1568 C C . ASP A 1 192 ? -9.024 2.219 24.262 1.00 94.69 192 ASP A C 1
ATOM 1570 O O . ASP A 1 192 ? -8.428 1.372 23.595 1.00 94.69 192 ASP A O 1
ATOM 1574 N N . ALA A 1 193 ? -8.478 3.398 24.551 1.00 93.31 193 ALA A N 1
ATOM 1575 C CA . ALA A 1 193 ? -7.157 3.796 24.079 1.00 93.31 193 ALA A CA 1
ATOM 1576 C C . ALA A 1 193 ? -6.030 2.874 24.586 1.00 93.31 193 ALA A C 1
ATOM 1578 O O . ALA A 1 193 ? -5.011 2.704 23.900 1.00 93.31 193 ALA A O 1
ATOM 1579 N N . GLU A 1 194 ? -6.185 2.271 25.768 1.00 89.50 194 GLU A N 1
ATOM 1580 C CA . GLU A 1 194 ? -5.149 1.467 26.421 1.00 89.50 194 GLU A CA 1
ATOM 1581 C C . GLU A 1 194 ? -5.257 -0.017 26.054 1.00 89.50 194 GLU A C 1
ATOM 1583 O O . GLU A 1 194 ? -4.250 -0.616 25.663 1.00 89.50 194 GLU A O 1
ATOM 1588 N N . ASN A 1 195 ? -6.462 -0.590 26.119 1.00 90.12 195 ASN A N 1
ATOM 1589 C CA . ASN A 1 195 ? -6.701 -2.027 25.938 1.00 90.12 195 ASN A CA 1
ATOM 1590 C C . ASN A 1 195 ? -7.461 -2.372 24.653 1.00 90.12 195 ASN A C 1
ATOM 1592 O O . ASN A 1 195 ? -7.534 -3.542 24.299 1.00 90.12 195 ASN A O 1
ATOM 1596 N N . GLY A 1 196 ? -7.984 -1.387 23.919 1.00 92.75 196 GLY A N 1
ATOM 1597 C CA . GLY A 1 196 ? -8.715 -1.631 22.678 1.00 92.75 196 GLY A CA 1
ATOM 1598 C C . GLY A 1 196 ? -7.866 -2.325 21.612 1.00 92.75 196 GLY A C 1
ATOM 1599 O O . GLY A 1 196 ? -6.626 -2.253 21.613 1.00 92.75 196 GLY A O 1
ATOM 1600 N N . ILE A 1 197 ? -8.553 -2.984 20.676 1.00 96.56 197 ILE A N 1
ATOM 1601 C CA . ILE A 1 197 ? -7.915 -3.816 19.658 1.00 96.56 197 ILE A CA 1
ATOM 1602 C C . ILE A 1 197 ? -7.162 -2.924 18.666 1.00 96.56 197 ILE A C 1
ATOM 1604 O O . ILE A 1 197 ? -7.766 -2.166 17.906 1.00 96.56 197 ILE A O 1
ATOM 1608 N N . LEU A 1 198 ? -5.834 -3.039 18.643 1.00 97.50 198 LEU A N 1
ATOM 1609 C CA . LEU A 1 198 ? -4.964 -2.263 17.763 1.00 97.50 198 LEU A CA 1
ATOM 1610 C C . LEU A 1 198 ? -3.962 -3.168 17.052 1.00 97.50 198 LEU A C 1
ATOM 1612 O O . LEU A 1 198 ? -2.990 -3.653 17.641 1.00 97.50 198 LEU A O 1
ATOM 1616 N N . TYR A 1 199 ? -4.154 -3.338 15.749 1.00 97.12 199 TYR A N 1
ATOM 1617 C CA . TYR A 1 199 ? -3.232 -4.085 14.903 1.00 97.12 199 TYR A CA 1
ATOM 1618 C C . TYR A 1 199 ? -2.547 -3.160 13.916 1.00 97.12 199 TYR A C 1
ATOM 1620 O O . TYR A 1 199 ? -3.198 -2.372 13.241 1.00 97.12 199 TYR A O 1
ATOM 1628 N N . ALA A 1 200 ? -1.228 -3.264 13.804 1.00 96.88 200 ALA A N 1
ATOM 1629 C CA . ALA A 1 200 ? -0.470 -2.460 12.860 1.00 96.88 200 ALA A CA 1
ATOM 1630 C C . ALA A 1 200 ? 0.525 -3.299 12.067 1.00 96.88 200 ALA A C 1
ATOM 1632 O O . ALA A 1 200 ? 1.241 -4.129 12.627 1.00 96.88 200 ALA A O 1
ATOM 1633 N N . PHE A 1 201 ? 0.588 -3.041 10.766 1.00 95.19 201 PHE A N 1
ATOM 1634 C CA . PHE A 1 201 ? 1.388 -3.783 9.806 1.00 95.19 201 PHE A CA 1
ATOM 1635 C C . PHE A 1 201 ? 2.367 -2.847 9.106 1.00 95.19 201 PHE A C 1
ATOM 1637 O O . PHE A 1 201 ? 1.971 -1.803 8.591 1.00 95.19 201 PHE A O 1
ATOM 1644 N N . ALA A 1 202 ? 3.651 -3.210 9.085 1.00 93.25 202 ALA A N 1
ATOM 1645 C CA . ALA A 1 202 ? 4.689 -2.343 8.536 1.00 93.25 202 ALA A CA 1
ATOM 1646 C C . ALA A 1 202 ? 5.793 -3.074 7.758 1.00 93.25 202 ALA A C 1
ATOM 1648 O O . ALA A 1 202 ? 6.184 -4.202 8.069 1.00 93.25 202 ALA A O 1
ATOM 1649 N N . ASP A 1 203 ? 6.351 -2.389 6.762 1.00 89.88 203 ASP A N 1
ATOM 1650 C CA . ASP A 1 203 ? 7.603 -2.740 6.089 1.00 89.88 203 ASP A CA 1
ATOM 1651 C C . ASP A 1 203 ? 8.650 -1.637 6.311 1.00 89.88 203 ASP A C 1
ATOM 1653 O O . ASP A 1 203 ? 8.664 -0.645 5.578 1.00 89.88 203 ASP A O 1
ATOM 1657 N N . PRO A 1 204 ? 9.560 -1.789 7.290 1.00 85.38 204 PRO A N 1
ATOM 1658 C CA . PRO A 1 204 ? 10.556 -0.763 7.593 1.00 85.38 204 PRO A CA 1
ATOM 1659 C C . PRO A 1 204 ? 11.460 -0.390 6.407 1.00 85.38 204 PRO A C 1
ATOM 1661 O O . PRO A 1 204 ? 11.966 0.728 6.355 1.00 85.38 204 PRO A O 1
ATOM 1664 N N . VAL A 1 205 ? 11.665 -1.303 5.446 1.00 85.31 205 VAL A N 1
ATOM 1665 C CA . VAL A 1 205 ? 12.526 -1.073 4.271 1.00 85.31 205 VAL A CA 1
ATOM 1666 C C . VAL A 1 205 ? 11.808 -0.245 3.201 1.00 85.31 205 VAL A C 1
ATOM 1668 O O . VAL A 1 205 ? 12.458 0.395 2.379 1.00 85.31 205 VAL A O 1
ATOM 1671 N N . GLN A 1 206 ? 10.474 -0.229 3.204 1.00 84.25 206 GLN A N 1
ATOM 1672 C CA . GLN A 1 206 ? 9.669 0.532 2.245 1.00 84.25 206 GLN A CA 1
ATOM 1673 C C . GLN A 1 206 ? 9.217 1.895 2.774 1.00 84.25 206 GLN A C 1
ATOM 1675 O O . GLN A 1 206 ? 8.338 2.505 2.167 1.00 84.25 206 GLN A O 1
ATOM 1680 N N . LYS A 1 207 ? 9.782 2.381 3.882 1.00 87.38 207 LYS A N 1
ATOM 1681 C CA . LYS A 1 207 ? 9.469 3.700 4.442 1.00 87.38 207 LYS A CA 1
ATOM 1682 C C . LYS A 1 207 ? 9.741 4.799 3.409 1.00 87.38 207 LYS A C 1
ATOM 1684 O O . LYS A 1 207 ? 10.884 4.992 3.000 1.00 87.38 207 LYS A O 1
ATOM 1689 N N . LEU A 1 208 ? 8.690 5.504 2.984 1.00 81.81 208 LEU A N 1
ATOM 1690 C CA . LEU A 1 208 ? 8.794 6.552 1.958 1.00 81.81 208 LEU A CA 1
ATOM 1691 C C . LEU A 1 208 ? 9.090 7.934 2.540 1.00 81.81 208 LEU A C 1
ATOM 1693 O O . LEU A 1 208 ? 9.459 8.844 1.795 1.00 81.81 208 LEU A O 1
ATOM 1697 N N . TRP A 1 209 ? 8.908 8.095 3.850 1.00 82.25 209 TRP A N 1
ATOM 1698 C CA . TRP A 1 209 ? 8.868 9.402 4.472 1.00 82.25 209 TRP A CA 1
ATOM 1699 C C . TRP A 1 209 ? 9.682 9.510 5.754 1.00 82.25 209 TRP A C 1
ATOM 1701 O O . TRP A 1 209 ? 9.523 8.699 6.661 1.00 82.25 209 TRP A O 1
ATOM 1711 N N . ASP A 1 210 ? 10.468 10.576 5.885 1.00 84.44 210 ASP A N 1
ATOM 1712 C CA . ASP A 1 210 ? 11.339 10.773 7.049 1.00 84.44 210 ASP A CA 1
ATOM 1713 C C . ASP A 1 210 ? 10.587 11.159 8.335 1.00 84.44 210 ASP A C 1
ATOM 1715 O O . ASP A 1 210 ? 11.088 10.893 9.426 1.00 84.44 210 ASP A O 1
ATOM 1719 N N . TRP A 1 211 ? 9.377 11.727 8.229 1.00 84.69 211 TRP A N 1
ATOM 1720 C CA . TRP A 1 211 ? 8.558 12.139 9.383 1.00 84.69 211 TRP A CA 1
ATOM 1721 C C . TRP A 1 211 ? 7.979 10.969 10.175 1.00 84.69 211 TRP A C 1
ATOM 1723 O O . TRP A 1 211 ? 7.685 11.121 11.360 1.00 84.69 211 TRP A O 1
ATOM 1733 N N . ALA A 1 212 ? 7.806 9.805 9.549 1.00 83.19 212 ALA A N 1
ATOM 1734 C CA . ALA A 1 212 ? 7.289 8.651 10.262 1.00 83.19 212 ALA A CA 1
ATOM 1735 C C . ALA A 1 212 ? 8.310 8.183 11.316 1.00 83.19 212 ALA A C 1
ATOM 1737 O O . ALA A 1 212 ? 9.514 8.124 11.034 1.00 83.19 212 ALA A O 1
ATOM 1738 N N . PRO A 1 213 ? 7.885 7.843 12.540 1.00 83.69 213 PRO A N 1
ATOM 1739 C CA . PRO A 1 213 ? 8.813 7.452 13.588 1.00 83.69 213 PRO A CA 1
ATOM 1740 C C . PRO A 1 213 ? 9.412 6.068 13.293 1.00 83.69 213 PRO A C 1
ATOM 1742 O O . PRO A 1 213 ? 8.801 5.224 12.641 1.00 83.69 213 PRO A O 1
ATOM 1745 N N . SER A 1 214 ? 10.635 5.809 13.767 1.00 79.38 214 SER A N 1
ATOM 1746 C CA . SER A 1 214 ? 11.292 4.502 13.568 1.00 79.38 214 SER A CA 1
ATOM 1747 C C . SER A 1 214 ? 10.570 3.356 14.283 1.00 79.38 214 SER A C 1
ATOM 1749 O O . SER A 1 214 ? 10.640 2.214 13.841 1.00 79.38 214 SER A O 1
ATOM 1751 N N . ASN A 1 215 ? 9.881 3.668 15.382 1.00 85.06 215 ASN A N 1
ATOM 1752 C CA . ASN A 1 215 ? 8.977 2.771 16.087 1.00 85.06 215 ASN A CA 1
ATOM 1753 C C . ASN A 1 215 ? 7.628 3.478 16.258 1.00 85.06 215 ASN A C 1
ATOM 1755 O O . ASN A 1 215 ? 7.633 4.685 16.506 1.00 85.06 215 ASN A O 1
ATOM 1759 N N . PRO A 1 216 ? 6.498 2.757 16.192 1.00 89.12 216 PRO A N 1
ATOM 1760 C CA . PRO A 1 216 ? 5.204 3.333 16.530 1.00 89.12 216 PRO A CA 1
ATOM 1761 C C . PRO A 1 216 ? 5.227 3.967 17.932 1.00 89.12 216 PRO A C 1
ATOM 1763 O O . PRO A 1 216 ? 5.787 3.356 18.849 1.00 89.12 216 PRO A O 1
ATOM 1766 N N . PRO A 1 217 ? 4.608 5.143 18.135 1.00 91.56 217 PRO A N 1
ATOM 1767 C CA . PRO A 1 217 ? 4.588 5.845 19.420 1.00 91.56 217 PRO A CA 1
ATOM 1768 C C . PRO A 1 217 ? 3.569 5.246 20.409 1.00 91.56 217 PRO A C 1
ATOM 1770 O O . PRO A 1 217 ? 3.111 5.931 21.315 1.00 91.56 217 PRO A O 1
ATOM 1773 N N . VAL A 1 218 ? 3.199 3.975 20.227 1.00 90.19 218 VAL A N 1
ATOM 1774 C CA . VAL A 1 218 ? 2.123 3.295 20.954 1.00 90.19 218 VAL A CA 1
ATOM 1775 C C . VAL A 1 218 ? 2.600 1.938 21.473 1.00 90.19 218 VAL A C 1
ATOM 1777 O O . VAL A 1 218 ? 3.472 1.289 20.880 1.00 90.19 218 VAL A O 1
ATOM 1780 N N . SER A 1 219 ? 2.022 1.493 22.587 1.00 90.38 219 SER A N 1
ATOM 1781 C CA . SER A 1 219 ? 2.348 0.200 23.194 1.00 90.38 219 SER A CA 1
ATOM 1782 C C . SER A 1 219 ? 1.640 -0.951 22.478 1.00 90.38 219 SER A C 1
ATOM 1784 O O . SER A 1 219 ? 0.445 -0.873 22.185 1.00 90.38 219 SER A O 1
ATOM 1786 N N . PHE A 1 220 ? 2.379 -2.037 22.250 1.00 92.31 220 PHE A N 1
ATOM 1787 C CA . PHE A 1 220 ? 1.874 -3.301 21.713 1.00 92.31 220 PHE A CA 1
ATOM 1788 C C . PHE A 1 220 ? 2.227 -4.436 22.670 1.00 92.31 220 PHE A C 1
ATOM 1790 O O . PHE A 1 220 ? 3.360 -4.491 23.154 1.00 92.31 220 PHE A O 1
ATOM 1797 N N . ALA A 1 221 ? 1.274 -5.339 22.907 1.00 92.62 221 ALA A N 1
ATOM 1798 C CA . ALA A 1 221 ? 1.465 -6.515 23.751 1.00 92.62 221 ALA A CA 1
ATOM 1799 C C . ALA A 1 221 ? 2.415 -7.522 23.089 1.00 92.62 221 ALA A C 1
ATOM 1801 O O . ALA A 1 221 ? 3.291 -8.083 23.746 1.00 92.62 221 ALA A O 1
ATOM 1802 N N . ALA A 1 222 ? 2.311 -7.673 21.766 1.00 91.88 222 ALA A N 1
ATOM 1803 C CA . ALA A 1 222 ? 3.181 -8.548 20.998 1.00 91.88 222 ALA A CA 1
ATOM 1804 C C . ALA A 1 222 ? 3.742 -7.880 19.739 1.00 91.88 222 ALA A C 1
ATOM 1806 O O . ALA A 1 222 ? 3.135 -7.001 19.120 1.00 91.88 222 ALA A O 1
ATOM 1807 N N . ARG A 1 223 ? 4.931 -8.341 19.338 1.00 92.38 223 ARG A N 1
ATOM 1808 C CA . ARG A 1 223 ? 5.559 -7.996 18.061 1.00 92.38 223 ARG A CA 1
ATOM 1809 C C . ARG A 1 223 ? 5.887 -9.266 17.297 1.00 92.38 223 ARG A C 1
ATOM 1811 O O . ARG A 1 223 ? 6.520 -10.163 17.846 1.00 92.38 223 ARG A O 1
ATOM 1818 N N . TYR A 1 224 ? 5.509 -9.311 16.026 1.00 91.31 224 TYR A N 1
ATOM 1819 C CA . TYR A 1 224 ? 5.798 -10.441 15.147 1.00 91.31 224 TYR A CA 1
ATOM 1820 C C . TYR A 1 224 ? 6.483 -9.973 13.866 1.00 91.31 224 TYR A C 1
ATOM 1822 O O . TYR A 1 224 ? 6.234 -8.870 13.383 1.00 91.31 224 TYR A O 1
ATOM 1830 N N . THR A 1 225 ? 7.375 -10.797 13.313 1.00 90.31 225 THR A N 1
ATOM 1831 C CA . THR A 1 225 ? 8.075 -10.481 12.061 1.00 90.31 225 THR A CA 1
ATOM 1832 C C . THR A 1 225 ? 7.818 -11.556 11.011 1.00 90.31 225 THR A C 1
ATOM 1834 O O . THR A 1 225 ? 8.260 -12.696 11.141 1.00 90.31 225 THR A O 1
ATOM 1837 N N . LEU A 1 226 ? 7.157 -11.177 9.920 1.00 88.62 226 LEU A N 1
ATOM 1838 C CA . LEU A 1 226 ? 6.975 -12.004 8.732 1.00 88.62 226 LEU A CA 1
ATOM 1839 C C . LEU A 1 226 ? 8.279 -12.023 7.931 1.00 88.62 226 LEU A C 1
ATOM 1841 O O . LEU A 1 226 ? 8.583 -11.134 7.131 1.00 88.62 226 LEU A O 1
ATOM 1845 N N . HIS A 1 227 ? 9.087 -13.049 8.178 1.00 82.94 227 HIS A N 1
ATOM 1846 C CA . HIS A 1 227 ? 10.432 -13.150 7.614 1.00 82.94 227 HIS A CA 1
ATOM 1847 C C . HIS A 1 227 ? 10.476 -13.579 6.145 1.00 82.94 227 HIS A C 1
ATOM 1849 O O . HIS A 1 227 ? 11.547 -13.512 5.542 1.00 82.94 227 HIS A O 1
ATOM 1855 N N . ARG A 1 228 ? 9.377 -14.089 5.579 1.00 83.56 228 ARG A N 1
ATOM 1856 C CA . ARG A 1 228 ? 9.387 -14.768 4.278 1.00 83.56 228 ARG A CA 1
ATOM 1857 C C . ARG A 1 228 ? 8.517 -14.047 3.260 1.00 83.56 228 ARG A C 1
ATOM 1859 O O . ARG A 1 228 ? 7.373 -13.713 3.539 1.00 83.56 228 ARG A O 1
ATOM 1866 N N . ASN A 1 229 ? 9.055 -13.867 2.058 1.00 83.50 229 ASN A N 1
ATOM 1867 C CA . ASN A 1 229 ? 8.271 -13.458 0.901 1.00 83.50 229 ASN A CA 1
ATOM 1868 C C . ASN A 1 229 ? 7.420 -14.644 0.415 1.00 83.50 229 ASN A C 1
ATOM 1870 O O . ASN A 1 229 ? 7.942 -15.746 0.208 1.00 83.50 229 ASN A O 1
ATOM 1874 N N . CYS A 1 230 ? 6.122 -14.401 0.245 1.00 80.12 230 CYS A N 1
ATOM 1875 C CA . CYS A 1 230 ? 5.149 -15.351 -0.281 1.00 80.12 230 CYS A CA 1
ATOM 1876 C C . CYS A 1 230 ? 4.462 -14.872 -1.565 1.00 80.12 230 CYS A C 1
ATOM 1878 O O . CYS A 1 230 ? 3.712 -15.654 -2.128 1.00 80.12 230 CYS A O 1
ATOM 1880 N N . ARG A 1 231 ? 4.698 -13.634 -2.032 1.00 76.75 231 ARG A N 1
ATOM 1881 C CA . ARG A 1 231 ? 3.940 -13.018 -3.141 1.00 76.75 231 ARG A CA 1
ATOM 1882 C C . ARG A 1 231 ? 4.705 -12.795 -4.438 1.00 76.75 231 ARG A C 1
ATOM 1884 O O . ARG A 1 231 ? 4.084 -12.612 -5.478 1.00 76.75 231 ARG A O 1
ATOM 1891 N N . ASN A 1 232 ? 6.033 -12.771 -4.404 1.00 83.19 232 ASN A N 1
ATOM 1892 C CA . ASN A 1 232 ? 6.833 -12.564 -5.606 1.00 83.19 232 ASN A CA 1
ATOM 1893 C C . ASN A 1 232 ? 7.592 -13.845 -5.951 1.00 83.19 232 ASN A C 1
ATOM 1895 O O . ASN A 1 232 ? 7.944 -14.651 -5.083 1.00 83.19 232 ASN A O 1
ATOM 1899 N N . SER A 1 233 ? 7.903 -14.018 -7.232 1.00 86.56 233 SER A N 1
ATOM 1900 C CA . SER A 1 233 ? 8.841 -15.059 -7.636 1.00 86.56 233 SER A CA 1
ATOM 1901 C C . SER A 1 233 ? 10.224 -14.858 -7.002 1.00 86.56 233 SER A C 1
ATOM 1903 O O . SER A 1 233 ? 10.638 -13.733 -6.696 1.00 86.56 233 SER A O 1
ATOM 1905 N N . ARG A 1 234 ? 10.980 -15.952 -6.833 1.00 88.56 234 ARG A N 1
ATOM 1906 C CA . ARG A 1 234 ? 12.340 -15.887 -6.271 1.00 88.56 234 ARG A CA 1
ATOM 1907 C C . ARG A 1 234 ? 13.249 -14.973 -7.092 1.00 88.56 234 ARG A C 1
ATOM 1909 O O . ARG A 1 234 ? 14.045 -14.252 -6.500 1.00 88.56 234 ARG A O 1
ATOM 1916 N N . TRP A 1 235 ? 13.105 -14.965 -8.419 1.00 91.69 235 TRP A N 1
ATOM 1917 C CA . TRP A 1 235 ? 13.812 -14.035 -9.302 1.00 91.69 235 TRP A CA 1
ATOM 1918 C C . TRP A 1 235 ? 13.528 -12.573 -8.963 1.00 91.69 235 TRP A C 1
ATOM 1920 O O . TRP A 1 235 ? 14.464 -11.820 -8.703 1.00 91.69 235 TRP A O 1
ATOM 1930 N N . ILE A 1 236 ? 12.253 -12.178 -8.921 1.00 91.12 236 ILE A N 1
ATOM 1931 C CA . ILE A 1 236 ? 11.862 -10.787 -8.659 1.00 91.12 236 ILE A CA 1
ATOM 1932 C C . ILE A 1 236 ? 12.367 -10.347 -7.296 1.00 91.12 236 ILE A C 1
ATOM 1934 O O . ILE A 1 236 ? 13.015 -9.308 -7.180 1.00 91.12 236 ILE A O 1
ATOM 1938 N N . ALA A 1 237 ? 12.109 -11.141 -6.264 1.00 89.25 237 ALA A N 1
ATOM 1939 C CA . ALA A 1 237 ? 12.472 -10.754 -4.918 1.00 89.25 237 ALA A CA 1
ATOM 1940 C C . ALA A 1 237 ? 13.993 -10.680 -4.727 1.00 89.25 237 ALA A C 1
ATOM 1942 O O . ALA A 1 237 ? 14.469 -9.696 -4.170 1.00 89.25 237 ALA A O 1
ATOM 1943 N N . ARG A 1 238 ? 14.770 -11.643 -5.249 1.00 90.50 238 ARG A N 1
ATOM 1944 C CA . ARG A 1 238 ? 16.240 -11.595 -5.180 1.00 90.50 238 ARG A CA 1
ATOM 1945 C C . ARG A 1 238 ? 16.823 -10.408 -5.940 1.00 90.50 238 ARG A C 1
ATOM 1947 O O . ARG A 1 238 ? 17.694 -9.725 -5.406 1.00 90.50 238 ARG A O 1
ATOM 1954 N N . THR A 1 239 ? 16.335 -10.132 -7.150 1.00 91.75 239 THR A N 1
ATOM 1955 C CA . THR A 1 239 ? 16.791 -8.973 -7.930 1.00 91.75 239 THR A CA 1
ATOM 1956 C C . THR A 1 239 ? 16.429 -7.665 -7.226 1.00 91.75 239 THR A C 1
ATOM 1958 O O . THR A 1 239 ? 17.276 -6.782 -7.119 1.00 91.75 239 THR A O 1
ATOM 1961 N N . SER A 1 240 ? 15.223 -7.567 -6.657 1.00 90.44 240 SER A N 1
ATOM 1962 C CA . SER A 1 240 ? 14.781 -6.399 -5.881 1.00 90.44 240 SER A CA 1
ATOM 1963 C C . SER A 1 240 ? 15.669 -6.165 -4.658 1.00 90.44 240 SER A C 1
ATOM 1965 O O . SER A 1 240 ? 16.111 -5.043 -4.426 1.00 9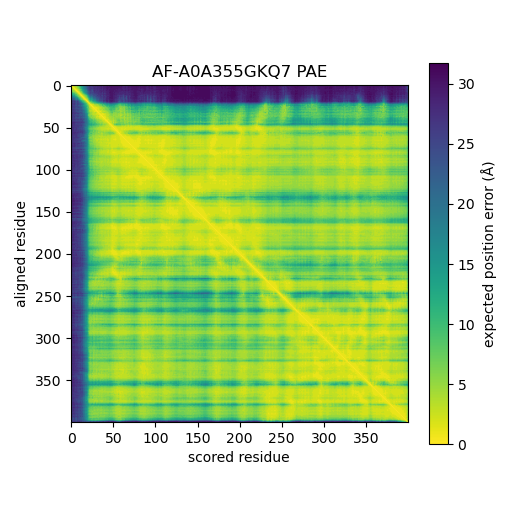0.44 240 SER A O 1
ATOM 1967 N N . THR A 1 241 ? 15.979 -7.216 -3.893 1.00 88.31 241 THR A N 1
ATOM 1968 C CA . THR A 1 241 ? 16.845 -7.090 -2.713 1.00 88.31 241 THR A CA 1
ATOM 1969 C C . THR A 1 241 ? 18.299 -6.812 -3.069 1.00 88.31 241 THR A C 1
ATOM 1971 O O . THR A 1 241 ? 18.956 -6.057 -2.362 1.00 88.31 241 THR A O 1
ATOM 1974 N N . ALA A 1 242 ? 18.799 -7.339 -4.191 1.00 90.06 242 ALA A N 1
ATOM 1975 C CA . ALA A 1 242 ? 20.134 -7.007 -4.685 1.00 90.06 242 ALA A CA 1
ATOM 1976 C C . ALA A 1 242 ? 20.242 -5.518 -5.061 1.00 90.06 242 ALA A C 1
ATOM 1978 O O . ALA A 1 242 ? 21.215 -4.863 -4.687 1.00 90.06 242 ALA A O 1
ATOM 1979 N N . LEU A 1 243 ? 19.220 -4.964 -5.725 1.00 87.69 243 LEU A N 1
ATOM 1980 C CA . LEU A 1 243 ? 19.136 -3.533 -6.046 1.00 87.69 243 LEU A CA 1
ATOM 1981 C C . LEU A 1 243 ? 19.031 -2.661 -4.788 1.00 87.69 243 LEU A C 1
ATOM 1983 O O . LEU A 1 243 ? 19.697 -1.633 -4.685 1.00 87.69 243 LEU A O 1
ATOM 1987 N N . ALA A 1 244 ? 18.228 -3.090 -3.814 1.00 83.88 244 ALA A N 1
ATOM 1988 C CA . ALA A 1 244 ? 18.034 -2.376 -2.554 1.00 83.88 244 ALA A CA 1
ATOM 1989 C C . ALA A 1 244 ? 19.166 -2.587 -1.535 1.00 83.88 244 ALA A C 1
ATOM 1991 O O . ALA A 1 244 ? 19.179 -1.924 -0.500 1.00 83.88 244 ALA A O 1
ATOM 1992 N N . LYS A 1 245 ? 20.107 -3.501 -1.810 1.00 84.12 245 LYS A N 1
ATOM 1993 C CA . LYS A 1 245 ? 21.153 -3.958 -0.877 1.00 84.12 245 LYS A CA 1
ATOM 1994 C C . LYS A 1 245 ? 20.575 -4.464 0.451 1.00 84.12 245 LYS A C 1
ATOM 1996 O O . LYS A 1 245 ? 21.097 -4.172 1.525 1.00 84.12 245 LYS A O 1
ATOM 2001 N N . THR A 1 246 ? 19.491 -5.224 0.362 1.00 80.69 246 THR A N 1
ATOM 2002 C CA . THR A 1 246 ? 18.813 -5.861 1.495 1.00 80.69 246 THR A CA 1
ATOM 2003 C C . THR A 1 246 ? 18.820 -7.380 1.349 1.00 80.69 246 THR A C 1
ATOM 2005 O O . THR A 1 246 ? 19.331 -7.926 0.371 1.00 80.69 246 THR A O 1
ATOM 2008 N N . GLU A 1 247 ? 18.263 -8.088 2.331 1.00 76.12 247 GLU A N 1
ATOM 2009 C CA . GLU A 1 247 ? 18.110 -9.540 2.281 1.00 76.12 247 GLU A CA 1
ATOM 2010 C C . GLU A 1 247 ? 16.634 -9.938 2.216 1.00 76.12 247 GLU A C 1
ATOM 2012 O O . GLU A 1 247 ? 15.800 -9.416 2.955 1.00 76.12 247 GLU A O 1
ATOM 2017 N N . ALA A 1 248 ? 16.322 -10.922 1.371 1.00 71.31 248 ALA A N 1
ATOM 2018 C CA . ALA A 1 248 ? 15.034 -11.610 1.371 1.00 71.31 248 ALA A CA 1
ATOM 2019 C C . ALA A 1 248 ? 15.214 -13.084 1.739 1.00 71.31 248 ALA A C 1
ATOM 2021 O O . ALA A 1 248 ? 16.154 -13.751 1.293 1.00 71.31 248 ALA A O 1
ATOM 2022 N N . LYS A 1 249 ? 14.268 -13.608 2.520 1.00 79.81 249 LYS A N 1
ATOM 2023 C CA . LYS A 1 249 ? 14.096 -15.046 2.738 1.00 79.81 249 LYS A CA 1
ATOM 2024 C C . LYS A 1 249 ? 12.810 -15.502 2.057 1.00 79.81 249 LYS A C 1
ATOM 2026 O O . LYS A 1 249 ? 11.847 -14.747 1.938 1.00 79.81 249 LYS A O 1
ATOM 2031 N N . PHE A 1 250 ? 12.804 -16.760 1.637 1.00 77.50 250 PHE A N 1
ATOM 2032 C CA . PHE A 1 250 ? 11.719 -17.367 0.870 1.00 77.50 250 PHE A CA 1
ATOM 2033 C C . PHE A 1 250 ? 11.247 -18.648 1.528 1.00 77.50 250 PHE A C 1
ATOM 2035 O O . PHE A 1 250 ? 11.998 -19.304 2.259 1.00 77.50 250 PHE A O 1
ATOM 2042 N N . PHE A 1 251 ? 10.024 -19.048 1.207 1.00 73.19 251 PHE A N 1
ATOM 2043 C CA . PHE A 1 251 ? 9.628 -20.429 1.412 1.00 73.19 251 PHE A CA 1
ATOM 2044 C C . PHE A 1 251 ? 10.381 -21.322 0.424 1.00 73.19 251 PHE A C 1
ATOM 2046 O O . PHE A 1 251 ? 10.647 -20.956 -0.721 1.00 73.19 251 PHE A O 1
ATOM 2053 N N . ARG A 1 252 ? 10.704 -22.548 0.844 1.00 73.62 252 ARG A N 1
ATOM 2054 C CA . ARG A 1 252 ? 11.376 -23.525 -0.029 1.00 73.62 252 ARG A CA 1
ATOM 2055 C C . ARG A 1 252 ? 10.566 -23.820 -1.301 1.00 73.62 252 ARG A C 1
ATOM 2057 O O . ARG A 1 252 ? 11.150 -24.113 -2.339 1.00 73.62 252 ARG A O 1
ATOM 2064 N N . ARG A 1 253 ? 9.235 -23.730 -1.202 1.00 77.25 253 ARG A N 1
ATOM 2065 C CA . ARG A 1 253 ? 8.274 -23.939 -2.293 1.00 77.25 253 ARG A CA 1
ATOM 2066 C C . ARG A 1 253 ? 8.020 -22.701 -3.164 1.00 77.25 253 ARG A C 1
ATOM 2068 O O . ARG A 1 253 ? 7.286 -22.819 -4.140 1.00 77.25 253 ARG A O 1
ATOM 2075 N N . SER A 1 254 ? 8.627 -21.547 -2.858 1.00 82.00 254 SER A N 1
ATOM 2076 C CA . SER A 1 254 ? 8.428 -20.324 -3.642 1.00 82.00 254 SER A CA 1
ATOM 2077 C C . SER A 1 254 ? 8.826 -20.545 -5.112 1.00 82.00 254 SER A C 1
ATOM 2079 O O . SER A 1 254 ? 9.930 -21.046 -5.391 1.00 82.00 254 SER A O 1
ATOM 2081 N N . PRO A 1 255 ? 7.961 -20.177 -6.074 1.00 83.81 255 PRO A N 1
ATOM 2082 C CA . PRO A 1 255 ? 8.228 -20.400 -7.486 1.00 83.81 255 PRO A CA 1
ATOM 2083 C C . PRO A 1 255 ? 9.471 -19.623 -7.922 1.00 83.81 255 PRO A C 1
ATOM 2085 O O . PRO A 1 255 ? 9.727 -18.511 -7.460 1.00 83.81 255 PRO A O 1
ATOM 2088 N N . LEU A 1 256 ? 10.273 -20.217 -8.813 1.00 84.81 256 LEU A N 1
ATOM 2089 C CA . LEU A 1 256 ? 11.441 -19.522 -9.361 1.00 84.81 256 LEU A CA 1
ATOM 2090 C C . LEU A 1 256 ? 11.006 -18.276 -10.150 1.00 84.81 256 LEU A C 1
ATOM 2092 O O . LEU A 1 256 ? 11.603 -17.217 -9.982 1.00 84.81 256 LEU A O 1
ATOM 2096 N N . GLY A 1 257 ? 9.924 -18.408 -10.927 1.00 84.19 257 GLY A N 1
ATOM 2097 C CA . GLY A 1 257 ? 9.416 -17.396 -11.854 1.00 84.19 257 GLY A CA 1
ATOM 2098 C C . GLY A 1 257 ? 10.337 -17.162 -13.044 1.00 84.19 257 GLY A C 1
ATOM 2099 O O . GLY A 1 257 ? 11.312 -17.890 -13.250 1.00 84.19 257 GLY A O 1
ATOM 2100 N N . ASN A 1 258 ? 10.011 -16.137 -13.825 1.00 86.38 258 ASN A N 1
ATOM 2101 C CA . ASN A 1 258 ? 10.785 -15.762 -14.998 1.00 86.38 258 ASN A CA 1
ATOM 2102 C C . ASN A 1 258 ? 11.941 -14.832 -14.628 1.00 86.38 258 ASN A C 1
ATOM 2104 O O . ASN A 1 258 ? 11.826 -13.982 -13.745 1.00 86.38 258 ASN A O 1
ATOM 2108 N N . LYS A 1 259 ? 13.063 -14.994 -15.337 1.00 91.50 259 LYS A N 1
ATOM 2109 C CA . LYS A 1 259 ? 14.212 -14.098 -15.208 1.00 91.50 259 LYS A CA 1
ATOM 2110 C C . LYS A 1 259 ? 13.781 -12.667 -15.581 1.00 91.50 259 LYS A C 1
ATOM 2112 O O . LYS A 1 259 ? 13.182 -12.503 -16.649 1.00 91.50 259 LYS A O 1
ATOM 2117 N N . PRO A 1 260 ? 14.107 -11.646 -14.766 1.00 93.81 260 PRO A N 1
ATOM 2118 C CA . PRO A 1 260 ? 13.846 -10.256 -15.106 1.00 93.81 260 PRO A CA 1
ATOM 2119 C C . PRO A 1 260 ? 14.493 -9.883 -16.436 1.00 93.81 260 PRO A C 1
ATOM 2121 O O . PRO A 1 260 ? 15.629 -10.281 -16.714 1.00 93.81 260 PRO A O 1
ATOM 2124 N N . LYS A 1 261 ? 13.774 -9.118 -17.256 1.00 94.00 261 LYS A N 1
ATOM 2125 C CA . LYS A 1 261 ? 14.280 -8.635 -18.544 1.00 94.00 261 LYS A CA 1
ATOM 2126 C C . LYS A 1 261 ? 14.697 -7.177 -18.429 1.00 94.00 261 LYS A C 1
ATOM 2128 O O . LYS A 1 261 ? 14.054 -6.400 -17.728 1.00 94.00 261 LYS A O 1
ATOM 2133 N N . ILE A 1 262 ? 15.764 -6.821 -19.132 1.00 94.62 262 ILE A N 1
ATOM 2134 C CA . ILE A 1 262 ? 16.232 -5.447 -19.274 1.00 94.62 262 ILE A CA 1
ATOM 2135 C C . ILE A 1 262 ? 16.332 -5.114 -20.761 1.00 94.62 262 ILE A C 1
ATOM 2137 O O . ILE A 1 262 ? 16.992 -5.832 -21.512 1.00 94.62 262 ILE A O 1
ATOM 2141 N N . ASP A 1 263 ? 15.687 -4.026 -21.166 1.00 93.56 263 ASP A N 1
ATOM 2142 C CA . ASP A 1 263 ? 15.866 -3.400 -22.469 1.00 93.56 263 ASP A CA 1
ATOM 2143 C C . ASP A 1 263 ? 16.634 -2.087 -22.298 1.00 93.56 263 ASP A C 1
ATOM 2145 O O . ASP A 1 263 ? 16.203 -1.161 -21.603 1.00 93.56 263 ASP A O 1
ATOM 2149 N N . THR A 1 264 ? 17.791 -2.016 -22.954 1.00 92.25 264 THR A N 1
ATOM 2150 C CA . THR A 1 264 ? 18.581 -0.788 -23.051 1.00 92.25 264 THR A CA 1
ATOM 2151 C C . THR A 1 264 ? 17.974 0.099 -24.123 1.00 92.25 264 THR A C 1
ATOM 2153 O O . THR A 1 264 ? 18.022 -0.221 -25.312 1.00 92.25 264 THR A O 1
ATOM 2156 N N . VAL A 1 265 ? 17.433 1.235 -23.705 1.00 90.50 265 VAL A N 1
ATOM 2157 C CA . VAL A 1 265 ? 16.765 2.185 -24.586 1.00 90.50 265 VAL A CA 1
ATOM 2158 C C . VAL A 1 265 ? 17.740 3.323 -24.928 1.00 90.50 265 VAL A C 1
ATOM 2160 O O . VAL A 1 265 ? 18.192 4.024 -24.025 1.00 90.50 265 VAL A O 1
ATOM 2163 N N . PRO A 1 266 ? 18.078 3.556 -26.212 1.00 84.19 266 PRO A N 1
ATOM 2164 C CA . PRO A 1 266 ? 19.047 4.590 -26.590 1.00 84.19 266 PRO A CA 1
ATOM 2165 C C . PRO A 1 266 ? 18.615 6.024 -26.264 1.00 84.19 266 PRO A C 1
ATOM 2167 O O . PRO A 1 266 ? 19.460 6.877 -25.998 1.00 84.19 266 PRO A O 1
ATOM 2170 N N . SER A 1 267 ? 17.314 6.318 -26.335 1.00 82.38 267 SER A N 1
ATOM 2171 C CA . SER A 1 267 ? 16.775 7.646 -26.043 1.00 82.38 267 SER A CA 1
ATOM 2172 C C . SER A 1 267 ? 15.343 7.584 -25.521 1.00 82.38 267 SER A C 1
ATOM 2174 O O . SER A 1 267 ? 14.614 6.620 -25.749 1.00 82.38 267 SER A O 1
ATOM 2176 N N . ILE A 1 268 ? 14.898 8.666 -24.882 1.00 76.75 268 ILE A N 1
ATOM 2177 C CA . ILE A 1 268 ? 13.511 8.797 -24.419 1.00 76.75 268 ILE A CA 1
ATOM 2178 C C . ILE A 1 268 ? 12.495 8.666 -25.568 1.00 76.75 268 ILE A C 1
ATOM 2180 O O . ILE A 1 268 ? 11.393 8.167 -25.375 1.00 76.75 268 ILE A O 1
ATOM 2184 N N . VAL A 1 269 ? 12.886 9.040 -26.792 1.00 79.88 269 VAL A N 1
ATOM 2185 C CA . VAL A 1 269 ? 12.035 8.945 -27.987 1.00 79.88 269 VAL A CA 1
ATOM 2186 C C . VAL A 1 269 ? 11.779 7.484 -28.363 1.00 79.88 269 VAL A C 1
ATOM 2188 O O . VAL A 1 269 ? 10.663 7.127 -28.731 1.00 79.88 269 VAL A O 1
ATOM 2191 N N . SER A 1 270 ? 12.785 6.615 -28.223 1.00 87.31 270 SER A N 1
ATOM 2192 C CA . SER A 1 270 ? 12.649 5.179 -28.497 1.00 87.31 270 SER A CA 1
ATOM 2193 C C . SER A 1 270 ? 12.029 4.385 -27.341 1.00 87.31 270 SER A C 1
ATOM 2195 O O . SER A 1 270 ? 11.739 3.199 -27.511 1.00 87.31 270 SER A O 1
ATOM 2197 N N . MET A 1 271 ? 11.810 5.018 -26.179 1.00 91.44 271 MET A N 1
ATOM 2198 C CA . MET A 1 271 ? 11.169 4.392 -25.015 1.00 91.44 271 MET A CA 1
ATOM 2199 C C . MET A 1 271 ? 9.791 3.858 -25.391 1.00 91.44 271 MET A C 1
ATOM 2201 O O . MET A 1 271 ? 9.503 2.682 -25.191 1.00 91.44 271 MET A O 1
ATOM 2205 N N . LYS A 1 272 ? 8.993 4.704 -26.049 1.00 91.38 272 LYS A N 1
ATOM 2206 C CA . LYS A 1 272 ? 7.618 4.414 -26.464 1.00 91.38 272 LYS A CA 1
ATOM 2207 C C . LYS A 1 272 ? 7.519 3.131 -27.277 1.00 91.38 272 LYS A C 1
ATOM 2209 O O . LYS A 1 272 ? 6.842 2.199 -26.868 1.00 91.38 272 LYS A O 1
ATOM 2214 N N . GLY A 1 273 ? 8.256 3.055 -28.387 1.00 91.44 273 GLY A N 1
ATOM 2215 C CA . GLY A 1 273 ? 8.206 1.896 -29.281 1.00 91.44 273 GLY A CA 1
ATOM 2216 C C . GLY A 1 273 ? 8.644 0.598 -28.599 1.00 91.44 273 GLY A C 1
ATOM 2217 O O . GLY A 1 273 ? 8.060 -0.455 -28.842 1.00 91.44 273 GLY A O 1
ATOM 2218 N N . THR A 1 274 ? 9.637 0.672 -27.708 1.00 93.88 274 THR A N 1
ATOM 2219 C CA . THR A 1 274 ? 10.107 -0.502 -26.955 1.00 93.88 274 THR A CA 1
ATOM 2220 C C . THR A 1 274 ? 9.063 -0.965 -25.937 1.00 93.88 274 THR A C 1
ATOM 2222 O O . THR A 1 274 ? 8.756 -2.153 -25.880 1.00 93.88 274 THR A O 1
ATOM 2225 N N . VAL A 1 275 ? 8.478 -0.032 -25.179 1.00 95.06 275 VAL A N 1
ATOM 2226 C CA . VAL A 1 275 ? 7.416 -0.321 -24.204 1.00 95.06 275 VAL A CA 1
ATOM 2227 C C . VAL A 1 275 ? 6.186 -0.905 -24.898 1.00 95.06 275 VAL A C 1
ATOM 2229 O O . VAL A 1 275 ? 5.705 -1.951 -24.472 1.00 95.06 275 VAL A O 1
ATOM 2232 N N . MET A 1 276 ? 5.723 -0.295 -25.995 1.00 94.25 276 MET A N 1
ATOM 2233 C CA . MET A 1 276 ? 4.569 -0.768 -26.774 1.00 94.25 276 MET A CA 1
ATOM 2234 C C . MET A 1 276 ? 4.737 -2.221 -27.212 1.00 94.25 276 MET A C 1
ATOM 2236 O O . MET A 1 276 ? 3.881 -3.054 -26.934 1.00 94.25 276 MET A O 1
ATOM 2240 N N . LYS A 1 277 ? 5.897 -2.548 -27.791 1.00 94.06 277 LYS A N 1
ATOM 2241 C CA . LYS A 1 277 ? 6.211 -3.908 -28.233 1.00 94.06 277 LYS A CA 1
ATOM 2242 C C . LYS A 1 277 ? 6.148 -4.929 -27.092 1.00 94.06 277 LYS A C 1
ATOM 2244 O O . LYS A 1 277 ? 5.706 -6.055 -27.300 1.00 94.06 277 LYS A O 1
ATOM 2249 N N . VAL A 1 278 ? 6.629 -4.576 -25.900 1.00 94.69 278 VAL A N 1
ATOM 2250 C CA . VAL A 1 278 ? 6.598 -5.488 -24.744 1.00 94.69 278 VAL A CA 1
ATOM 2251 C C . VAL A 1 278 ? 5.181 -5.628 -24.191 1.00 94.69 278 VAL A C 1
ATOM 2253 O O . VAL A 1 278 ? 4.778 -6.736 -23.849 1.00 94.69 278 VAL A O 1
ATOM 2256 N N . VAL A 1 279 ? 4.407 -4.543 -24.140 1.00 95.50 279 VAL A N 1
ATOM 2257 C CA . VAL A 1 279 ? 2.993 -4.586 -23.740 1.00 95.50 279 VAL A CA 1
ATOM 2258 C C . VAL A 1 279 ? 2.188 -5.483 -24.687 1.00 95.50 279 VAL A C 1
ATOM 2260 O O . VAL A 1 279 ? 1.505 -6.383 -24.210 1.00 95.50 279 VAL A O 1
ATOM 2263 N N . GLU A 1 280 ? 2.343 -5.328 -26.004 1.00 94.12 280 GLU A N 1
ATOM 2264 C CA . GLU A 1 280 ? 1.716 -6.194 -27.018 1.00 94.12 280 GLU A CA 1
ATOM 2265 C C . GLU A 1 280 ? 2.061 -7.676 -26.802 1.00 94.12 280 GLU A C 1
ATOM 2267 O O . GLU A 1 280 ? 1.197 -8.550 -26.875 1.00 94.12 280 GLU A O 1
ATOM 2272 N N . GLN A 1 281 ? 3.323 -7.985 -26.485 1.00 92.44 281 GLN A N 1
ATOM 2273 C CA . GLN A 1 281 ? 3.738 -9.355 -26.170 1.00 92.44 281 GLN A CA 1
ATOM 2274 C C . GLN A 1 281 ? 3.047 -9.890 -24.912 1.00 92.44 281 GLN A C 1
ATOM 2276 O O . GLN A 1 281 ? 2.632 -11.048 -24.886 1.00 92.44 281 GLN A O 1
ATOM 2281 N N . LEU A 1 282 ? 2.916 -9.072 -23.869 1.00 91.94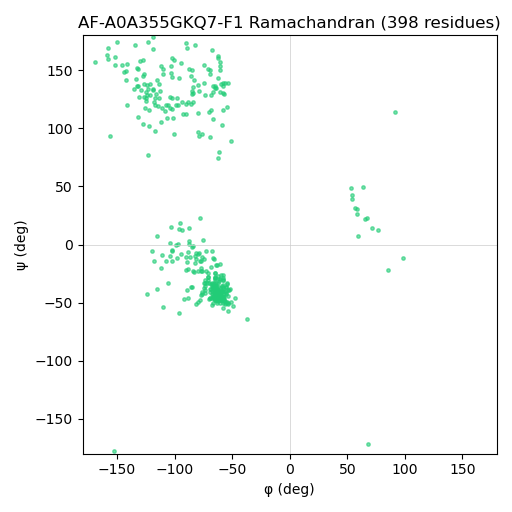 282 LEU A N 1
ATOM 2282 C CA . LEU A 1 282 ? 2.261 -9.475 -22.627 1.00 91.94 282 LEU A CA 1
ATOM 2283 C C . LEU A 1 282 ? 0.754 -9.700 -22.814 1.00 91.94 282 LEU A C 1
ATOM 2285 O O . LEU A 1 282 ? 0.227 -10.678 -22.286 1.00 91.94 282 LEU A O 1
ATOM 2289 N N . LEU A 1 283 ? 0.086 -8.852 -23.598 1.00 91.62 283 LEU A N 1
ATOM 2290 C CA . LEU A 1 283 ? -1.337 -8.989 -23.913 1.00 91.62 283 LEU A CA 1
ATOM 2291 C C . LEU A 1 283 ? -1.605 -10.231 -24.779 1.00 91.62 283 LEU A C 1
ATOM 2293 O O . LEU A 1 283 ? -2.407 -11.082 -24.405 1.00 91.62 283 LEU A O 1
ATOM 2297 N N . HIS A 1 284 ? -0.891 -10.388 -25.899 1.00 89.69 284 HIS A N 1
ATOM 2298 C CA . HIS A 1 284 ? -1.195 -11.436 -26.885 1.00 89.69 284 HIS A CA 1
ATOM 2299 C C . HIS A 1 284 ? -0.502 -12.768 -26.626 1.00 89.69 284 HIS A C 1
ATOM 2301 O O . HIS A 1 284 ? -1.121 -13.823 -26.736 1.00 89.69 284 HIS A O 1
ATOM 2307 N N . GLN A 1 285 ? 0.799 -12.749 -26.328 1.00 84.88 285 GLN A N 1
ATOM 2308 C CA . GLN A 1 285 ? 1.587 -13.984 -26.216 1.00 84.88 285 GLN A CA 1
ATOM 2309 C C . GLN A 1 285 ? 1.469 -14.598 -24.825 1.00 84.88 285 GLN A C 1
ATOM 2311 O O . GLN A 1 285 ? 1.440 -15.819 -24.694 1.00 84.88 285 GLN A O 1
ATOM 2316 N N . HIS A 1 286 ? 1.405 -13.754 -23.793 1.00 82.06 286 HIS A N 1
ATOM 2317 C CA . HIS A 1 286 ? 1.230 -14.196 -22.411 1.00 82.06 286 HIS A CA 1
ATOM 2318 C C . HIS A 1 286 ? -0.236 -14.197 -21.953 1.00 82.06 286 HIS A C 1
ATOM 2320 O O . HIS A 1 286 ? -0.511 -14.710 -20.870 1.00 82.06 286 HIS A O 1
ATOM 2326 N N . GLY A 1 287 ? -1.164 -13.662 -22.757 1.00 87.00 287 GLY A N 1
ATOM 2327 C CA . GLY A 1 287 ? -2.601 -13.676 -22.466 1.00 87.00 287 GLY A CA 1
ATOM 2328 C C . GLY A 1 287 ? -2.996 -12.853 -21.239 1.00 87.00 287 GLY A C 1
ATOM 2329 O O . GLY A 1 287 ? -4.022 -13.136 -20.620 1.00 87.00 287 GLY A O 1
ATOM 2330 N N . LEU A 1 288 ? -2.172 -11.880 -20.836 1.00 89.94 288 LEU A N 1
ATOM 2331 C CA . LEU A 1 288 ? -2.449 -11.066 -19.658 1.00 89.94 288 LEU A CA 1
ATOM 2332 C C . LEU A 1 288 ? -3.561 -10.060 -19.943 1.00 89.94 288 LEU A C 1
ATOM 2334 O O . LEU A 1 288 ? -3.588 -9.409 -20.984 1.00 89.94 288 LEU A O 1
ATOM 2338 N N . ARG A 1 289 ? -4.455 -9.878 -18.972 1.00 93.31 289 ARG A N 1
ATOM 2339 C CA . ARG A 1 289 ? -5.469 -8.818 -19.014 1.00 93.31 289 ARG A CA 1
ATOM 2340 C C . ARG A 1 289 ? -4.826 -7.455 -18.732 1.00 93.31 289 ARG A C 1
ATOM 2342 O O . ARG A 1 289 ? -3.852 -7.398 -17.979 1.00 93.31 289 ARG A O 1
ATOM 2349 N N . PRO A 1 290 ? -5.411 -6.338 -19.202 1.00 94.50 290 PRO A N 1
ATOM 2350 C CA . PRO A 1 290 ? -4.919 -4.995 -18.879 1.00 94.50 290 PRO A CA 1
ATOM 2351 C C . PRO A 1 290 ? -4.759 -4.741 -17.371 1.00 94.50 290 PRO A C 1
ATOM 2353 O O . PRO A 1 290 ? -3.749 -4.192 -16.941 1.00 94.50 290 PRO A O 1
ATOM 2356 N N . SER A 1 291 ? -5.689 -5.243 -16.548 1.00 91.81 291 SER A N 1
ATOM 2357 C CA . SER A 1 291 ? -5.635 -5.149 -15.077 1.00 91.81 291 SER A CA 1
ATOM 2358 C C . SER A 1 291 ? -4.510 -5.965 -14.423 1.00 91.81 291 SER A C 1
ATOM 2360 O O . SER A 1 291 ? -4.346 -5.918 -13.209 1.00 91.81 291 SER A O 1
ATOM 2362 N N . GLN A 1 292 ? -3.763 -6.763 -15.188 1.00 93.62 292 GLN A N 1
ATOM 2363 C CA . GLN A 1 292 ? -2.627 -7.561 -14.711 1.00 93.62 292 GLN A CA 1
ATOM 2364 C C . GLN A 1 292 ? -1.280 -6.928 -15.076 1.00 93.62 292 GLN A C 1
ATOM 2366 O O . GLN A 1 292 ? -0.238 -7.426 -14.646 1.00 93.62 292 GLN A O 1
ATOM 2371 N N . ILE A 1 293 ? -1.292 -5.839 -15.848 1.00 95.94 293 ILE A N 1
ATOM 2372 C CA . ILE A 1 293 ? -0.104 -5.135 -16.327 1.00 95.94 293 ILE A CA 1
ATOM 2373 C C . ILE A 1 293 ? -0.122 -3.707 -15.779 1.00 95.94 293 ILE A C 1
ATOM 2375 O O . ILE A 1 293 ? -1.132 -3.010 -15.870 1.00 95.94 293 ILE A O 1
ATOM 2379 N N . VAL A 1 294 ? 1.005 -3.249 -15.240 1.00 97.44 294 VAL A N 1
ATOM 2380 C CA . VAL A 1 294 ? 1.190 -1.858 -14.802 1.00 97.44 294 VAL A CA 1
ATOM 2381 C C . VAL A 1 294 ? 2.522 -1.308 -15.295 1.00 97.44 294 VAL A C 1
ATOM 2383 O O . VAL A 1 294 ? 3.537 -2.008 -15.311 1.00 97.44 294 VAL A O 1
ATOM 2386 N N . LEU A 1 295 ? 2.521 -0.036 -15.680 1.00 97.62 295 LEU A N 1
ATOM 2387 C CA . LEU A 1 295 ? 3.706 0.716 -16.056 1.00 97.62 295 LEU A CA 1
ATOM 2388 C C . LEU A 1 295 ? 4.040 1.691 -14.928 1.00 97.62 295 LEU A C 1
ATOM 2390 O O . LEU A 1 295 ? 3.228 2.546 -14.572 1.00 97.62 295 LEU A O 1
ATOM 2394 N N . ILE A 1 296 ? 5.233 1.560 -14.354 1.00 96.75 296 ILE A N 1
ATOM 2395 C CA . ILE A 1 296 ? 5.678 2.388 -13.233 1.00 96.75 296 ILE A CA 1
ATOM 2396 C C . ILE A 1 296 ? 6.901 3.193 -13.655 1.00 96.75 296 ILE A C 1
ATOM 2398 O O . ILE A 1 296 ? 7.920 2.634 -14.061 1.00 96.75 296 ILE A O 1
ATOM 2402 N N . GLY A 1 297 ? 6.792 4.512 -13.537 1.00 93.94 297 GLY A N 1
ATOM 2403 C CA . GLY A 1 297 ? 7.859 5.454 -13.844 1.00 93.94 297 GLY A CA 1
ATOM 2404 C C . GLY A 1 297 ? 8.206 6.357 -12.657 1.00 93.94 297 GLY A C 1
ATOM 2405 O O . GLY A 1 297 ? 7.529 6.345 -11.624 1.00 93.94 297 GLY A O 1
ATOM 2406 N N . PRO A 1 298 ? 9.254 7.186 -12.798 1.00 91.56 298 PRO A N 1
ATOM 2407 C CA . PRO A 1 298 ? 9.652 8.164 -11.787 1.00 91.56 298 PRO A CA 1
ATOM 2408 C C . PRO A 1 298 ? 8.714 9.381 -11.719 1.00 91.56 298 PRO A C 1
ATOM 2410 O O . PRO A 1 298 ? 8.812 10.188 -10.799 1.00 91.56 298 PRO A O 1
ATOM 2413 N N . LYS A 1 299 ? 7.829 9.555 -12.707 1.00 91.69 299 LYS A N 1
ATOM 2414 C CA . LYS A 1 299 ? 6.905 10.690 -12.833 1.00 91.69 299 LYS A CA 1
ATOM 2415 C C . LYS A 1 299 ? 5.486 10.188 -13.076 1.00 91.69 299 LYS A C 1
ATOM 2417 O O . LYS A 1 299 ? 5.301 9.067 -13.542 1.00 91.69 299 LYS A O 1
ATOM 2422 N N . ASN A 1 300 ? 4.494 11.021 -12.766 1.00 90.06 300 ASN A N 1
ATOM 2423 C CA . ASN A 1 300 ? 3.105 10.743 -13.126 1.00 90.06 300 ASN A CA 1
ATOM 2424 C C . ASN A 1 300 ? 2.933 10.684 -14.655 1.00 90.06 300 ASN A C 1
ATOM 2426 O O . ASN A 1 300 ? 3.764 11.201 -15.405 1.00 90.06 300 ASN A O 1
ATOM 2430 N N . PHE A 1 301 ? 1.843 10.052 -15.094 1.00 92.25 301 PHE A N 1
ATOM 2431 C CA . PHE A 1 301 ? 1.601 9.702 -16.494 1.00 92.25 301 PHE A CA 1
ATOM 2432 C C . PHE A 1 301 ? 1.828 10.870 -17.468 1.00 92.25 301 PHE A C 1
ATOM 2434 O O . PHE A 1 301 ? 2.645 10.755 -18.379 1.00 92.25 301 PHE A O 1
ATOM 2441 N N . GLU A 1 302 ? 1.191 12.015 -17.215 1.00 91.00 302 GLU A N 1
ATOM 2442 C CA . GLU A 1 302 ? 1.240 13.205 -18.079 1.00 91.00 302 GLU A CA 1
ATOM 2443 C C . GLU A 1 302 ? 2.650 13.800 -18.240 1.00 91.00 302 GLU A C 1
ATOM 2445 O O . GLU A 1 302 ? 2.950 14.414 -19.261 1.00 91.00 302 GLU A O 1
ATOM 2450 N N . ASN A 1 303 ? 3.535 13.606 -17.254 1.00 90.12 303 ASN A N 1
ATOM 2451 C CA . ASN A 1 303 ? 4.895 14.157 -17.259 1.00 90.12 303 ASN A CA 1
ATOM 2452 C C . ASN A 1 303 ? 5.978 13.115 -17.598 1.00 90.12 303 ASN A C 1
ATOM 2454 O O . ASN A 1 303 ? 7.176 13.429 -17.546 1.00 90.12 303 ASN A O 1
ATOM 2458 N N . GLY A 1 304 ? 5.582 11.872 -17.878 1.00 88.94 304 GLY A N 1
ATOM 2459 C CA . GLY A 1 304 ? 6.470 10.783 -18.281 1.00 88.94 304 GLY A CA 1
ATOM 2460 C C . GLY A 1 304 ? 6.649 10.692 -19.796 1.00 88.94 304 GLY A C 1
ATOM 2461 O O . GLY A 1 304 ? 5.961 11.359 -20.567 1.00 88.94 304 GLY A O 1
ATOM 2462 N N . SER A 1 305 ? 7.548 9.817 -20.251 1.00 90.88 305 SER A N 1
ATOM 2463 C CA . SER A 1 305 ? 7.781 9.601 -21.688 1.00 90.88 305 SER A CA 1
ATOM 2464 C C . SER A 1 305 ? 6.606 8.995 -22.449 1.00 90.88 305 SER A C 1
ATOM 2466 O O . SER A 1 305 ? 6.631 8.996 -23.675 1.00 90.88 305 SER A O 1
ATOM 2468 N N . LEU A 1 306 ? 5.600 8.479 -21.746 1.00 92.38 306 LEU A N 1
ATOM 2469 C CA . LEU A 1 306 ? 4.402 7.877 -22.328 1.00 92.38 306 LEU A CA 1
ATOM 2470 C C . LEU A 1 306 ? 3.202 8.840 -22.346 1.00 92.38 306 LEU A C 1
ATOM 2472 O O . LEU A 1 306 ? 2.144 8.443 -22.816 1.00 92.38 306 LEU A O 1
ATOM 2476 N N . GLY A 1 307 ? 3.337 10.074 -21.842 1.00 90.81 307 GLY A N 1
ATOM 2477 C CA . GLY A 1 307 ? 2.202 10.974 -21.578 1.00 90.81 307 GLY A CA 1
ATOM 2478 C C . GLY A 1 307 ? 1.392 11.421 -22.803 1.00 90.81 307 GLY A C 1
ATOM 2479 O O . GLY A 1 307 ? 0.258 11.862 -22.660 1.00 90.81 307 GLY A O 1
ATOM 2480 N N . ASP A 1 308 ? 1.941 11.294 -24.011 1.00 90.94 308 ASP A N 1
ATOM 2481 C CA . ASP A 1 308 ? 1.261 11.573 -25.283 1.00 90.94 308 ASP A CA 1
ATOM 2482 C C . ASP A 1 308 ? 0.688 10.315 -25.962 1.00 90.94 308 ASP A C 1
ATOM 2484 O O . ASP A 1 308 ? 0.094 10.408 -27.037 1.00 90.94 308 ASP A O 1
ATOM 2488 N N . ILE A 1 309 ? 0.845 9.137 -25.351 1.00 91.12 309 ILE A N 1
ATOM 2489 C CA . ILE A 1 309 ? 0.268 7.884 -25.841 1.00 91.12 309 ILE A CA 1
ATOM 2490 C C . ILE A 1 309 ? -1.120 7.703 -25.234 1.00 91.12 309 ILE A C 1
ATOM 2492 O O . ILE A 1 309 ? -1.269 7.596 -24.021 1.00 91.12 309 ILE A O 1
ATOM 2496 N N . GLN A 1 310 ? -2.137 7.605 -26.088 1.00 92.19 310 GLN A N 1
ATOM 2497 C CA . GLN A 1 310 ? -3.517 7.392 -25.641 1.00 92.19 310 GLN A CA 1
ATOM 2498 C C . GLN A 1 310 ? -3.857 5.913 -25.438 1.00 92.19 310 GLN A C 1
ATOM 2500 O O . GLN A 1 310 ? -4.596 5.574 -24.519 1.00 92.19 310 GLN A O 1
ATOM 2505 N N . GLN A 1 311 ? -3.327 5.036 -26.291 1.00 94.12 311 GLN A N 1
ATOM 2506 C CA . GLN A 1 311 ? -3.598 3.601 -26.260 1.00 94.12 311 GLN A CA 1
ATOM 2507 C C . GLN A 1 311 ? -2.417 2.799 -26.809 1.00 94.12 311 GLN A C 1
ATOM 2509 O O . GLN A 1 311 ? -1.647 3.298 -27.634 1.00 94.12 311 GLN A O 1
ATOM 2514 N N . ILE A 1 312 ? -2.298 1.552 -26.366 1.00 92.94 312 ILE A N 1
ATOM 2515 C CA . ILE A 1 312 ? -1.377 0.553 -26.909 1.00 92.94 312 ILE A CA 1
ATOM 2516 C C . ILE A 1 312 ? -2.229 -0.648 -27.283 1.00 92.94 312 ILE A C 1
ATOM 2518 O O . ILE A 1 312 ? -2.936 -1.161 -26.421 1.00 92.94 312 ILE A O 1
ATOM 2522 N N . ASP A 1 313 ? -2.164 -1.071 -28.548 1.00 89.56 313 ASP A N 1
ATOM 2523 C CA . ASP A 1 313 ? -2.886 -2.259 -29.022 1.00 89.56 313 ASP A CA 1
ATOM 2524 C C . ASP A 1 313 ? -4.395 -2.208 -28.702 1.00 89.56 313 ASP A C 1
ATOM 2526 O O . ASP A 1 313 ? -4.969 -3.106 -28.098 1.00 89.56 313 ASP A O 1
ATOM 2530 N N . ASP A 1 314 ? -5.019 -1.071 -29.030 1.00 90.88 314 ASP A N 1
ATOM 2531 C CA . ASP A 1 314 ? -6.428 -0.749 -28.744 1.00 90.88 314 ASP A CA 1
ATOM 2532 C C . ASP A 1 314 ? -6.831 -0.749 -27.254 1.00 90.88 314 ASP A C 1
ATOM 2534 O O . ASP A 1 314 ? -8.000 -0.547 -26.923 1.00 90.88 314 ASP A O 1
ATOM 2538 N N . VAL A 1 315 ? -5.870 -0.885 -26.333 1.00 95.19 315 VAL A N 1
ATOM 2539 C CA . VAL A 1 315 ? -6.086 -0.743 -24.890 1.00 95.19 315 VAL A CA 1
ATOM 2540 C C . VAL A 1 315 ? -5.708 0.674 -24.440 1.00 95.19 315 VAL A C 1
ATOM 2542 O O . VAL A 1 315 ? -4.544 1.067 -24.579 1.00 95.19 315 VAL A O 1
ATOM 2545 N N . PRO A 1 316 ? -6.640 1.457 -23.865 1.00 96.69 316 PRO A N 1
ATOM 2546 C CA . PRO A 1 316 ? -6.352 2.801 -23.371 1.00 96.69 316 PRO A CA 1
ATOM 2547 C C . PRO A 1 316 ? -5.295 2.818 -22.264 1.00 96.69 316 PRO A C 1
ATOM 2549 O O . PRO A 1 316 ? -5.209 1.891 -21.457 1.00 96.69 316 PRO A O 1
ATOM 2552 N N . LEU A 1 317 ? -4.532 3.906 -22.180 1.00 96.44 317 LEU A N 1
ATOM 2553 C CA . LEU A 1 317 ? -3.658 4.204 -21.047 1.00 96.44 317 LEU A CA 1
ATOM 2554 C C . LEU A 1 317 ? -4.374 5.148 -20.086 1.00 96.44 317 LEU A C 1
ATOM 2556 O O . LEU A 1 317 ? -5.099 6.053 -20.497 1.00 96.44 317 LEU A O 1
ATOM 2560 N N . THR A 1 318 ? -4.159 4.953 -18.790 1.00 95.62 318 THR A N 1
ATOM 2561 C CA . THR A 1 318 ? -4.763 5.794 -17.758 1.00 95.62 318 THR A CA 1
ATOM 2562 C C . THR A 1 318 ? -3.818 6.017 -16.586 1.00 95.62 318 THR A C 1
ATOM 2564 O O . THR A 1 318 ? -3.030 5.142 -16.237 1.00 95.62 318 THR A O 1
ATOM 2567 N N . GLY A 1 319 ? -3.926 7.182 -15.947 1.00 94.06 319 GLY A N 1
ATOM 2568 C CA . GLY A 1 319 ? -3.362 7.426 -14.616 1.00 94.06 319 GLY A CA 1
ATOM 2569 C C . GLY A 1 319 ? -4.318 7.052 -13.475 1.00 94.06 319 GLY A C 1
ATOM 2570 O O . GLY A 1 319 ? -3.933 7.113 -12.310 1.00 94.06 319 GLY A O 1
ATOM 2571 N N . ASP A 1 320 ? -5.564 6.681 -13.789 1.00 92.88 320 ASP A N 1
ATOM 2572 C CA . ASP A 1 320 ? -6.604 6.367 -12.809 1.00 92.88 320 ASP A CA 1
ATOM 2573 C C . ASP A 1 320 ? -6.629 4.866 -12.486 1.00 92.88 320 ASP A C 1
ATOM 2575 O O . ASP A 1 320 ? -7.026 4.031 -13.308 1.00 92.88 320 ASP A O 1
ATOM 2579 N N . VAL A 1 321 ? -6.259 4.526 -11.248 1.00 91.44 321 VAL A N 1
ATOM 2580 C CA . VAL A 1 321 ? -6.250 3.142 -10.759 1.00 91.44 321 VAL A CA 1
ATOM 2581 C C . VAL A 1 321 ? -7.620 2.475 -10.858 1.00 91.44 321 VAL A C 1
ATOM 2583 O O . VAL A 1 321 ? -7.704 1.265 -11.055 1.00 91.44 321 VAL A O 1
ATOM 2586 N N . ARG A 1 322 ? -8.711 3.238 -10.735 1.00 90.19 322 ARG A N 1
ATOM 2587 C CA . ARG A 1 322 ? -10.069 2.688 -10.692 1.00 90.19 322 ARG A CA 1
ATOM 2588 C C . ARG A 1 322 ? -10.434 2.121 -12.050 1.00 90.19 322 ARG A C 1
ATOM 2590 O O . ARG A 1 322 ? -11.001 1.036 -12.118 1.00 90.19 322 ARG A O 1
ATOM 2597 N N . ILE A 1 323 ? -10.064 2.810 -13.128 1.00 93.00 323 ILE A N 1
ATOM 2598 C CA . ILE A 1 323 ? -10.289 2.342 -14.501 1.00 93.00 323 ILE A CA 1
ATOM 2599 C C . ILE A 1 323 ? -9.484 1.059 -14.755 1.00 93.00 323 ILE A C 1
ATOM 2601 O O . ILE A 1 323 ? -10.021 0.090 -15.296 1.00 93.00 323 ILE A O 1
ATOM 2605 N N . TRP A 1 324 ? -8.232 1.021 -14.292 1.00 94.44 324 TRP A N 1
ATOM 2606 C CA . TRP A 1 324 ? -7.366 -0.156 -14.394 1.00 94.44 324 TRP A CA 1
ATOM 2607 C C . TRP A 1 324 ? -7.892 -1.364 -13.609 1.00 94.44 324 TRP A C 1
ATOM 2609 O O . TRP A 1 324 ? -7.954 -2.463 -14.155 1.00 94.44 324 TRP A O 1
ATOM 2619 N N . LEU A 1 325 ? -8.367 -1.168 -12.373 1.00 86.88 325 LEU A N 1
ATOM 2620 C CA . LEU A 1 325 ? -8.966 -2.232 -11.555 1.00 86.88 325 LEU A CA 1
ATOM 2621 C C . LEU A 1 325 ? -10.200 -2.869 -12.216 1.00 86.88 325 LEU A C 1
ATOM 2623 O O . LEU A 1 325 ? -10.511 -4.024 -11.939 1.00 86.88 325 LEU A O 1
ATOM 2627 N N . HIS A 1 326 ? -10.914 -2.144 -13.084 1.00 88.31 326 HIS A N 1
ATOM 2628 C CA . HIS A 1 326 ? -12.034 -2.687 -13.864 1.00 88.31 326 HIS A CA 1
ATOM 2629 C C . HIS A 1 326 ? -11.599 -3.406 -15.150 1.00 88.31 326 HIS A C 1
ATOM 2631 O O . HIS A 1 326 ? -12.453 -3.933 -15.854 1.00 88.31 326 HIS A O 1
ATOM 2637 N N . GLY A 1 327 ? -10.299 -3.455 -15.454 1.00 88.75 327 GLY A N 1
ATOM 2638 C CA . GLY A 1 327 ? -9.764 -4.116 -16.646 1.00 88.75 327 GLY A CA 1
ATOM 2639 C C . GLY A 1 327 ? -9.942 -3.328 -17.940 1.00 88.75 327 GLY A C 1
ATOM 2640 O O . GLY A 1 327 ? -9.726 -3.883 -19.011 1.00 88.75 327 GLY A O 1
ATOM 2641 N N . ASN A 1 328 ? -10.306 -2.047 -17.853 1.00 89.69 328 ASN A N 1
ATOM 2642 C CA . ASN A 1 328 ? -10.656 -1.228 -19.016 1.00 89.69 328 ASN A CA 1
ATOM 2643 C C . ASN A 1 328 ? -9.464 -0.480 -19.636 1.00 89.69 328 ASN A C 1
ATOM 2645 O O . ASN A 1 328 ? -9.613 0.121 -20.695 1.00 89.69 328 ASN A O 1
ATOM 2649 N N . ALA A 1 329 ? -8.311 -0.448 -18.963 1.00 95.88 329 ALA A N 1
ATOM 2650 C CA . ALA A 1 329 ? -7.136 0.309 -19.390 1.00 95.88 329 ALA A CA 1
ATOM 2651 C C . ALA A 1 329 ? -5.855 -0.242 -18.749 1.00 95.88 329 ALA A C 1
ATOM 2653 O O . ALA A 1 329 ? -5.915 -0.934 -17.732 1.00 95.88 329 ALA A O 1
ATOM 2654 N N . LEU A 1 330 ? -4.702 0.119 -19.314 1.00 96.75 330 LEU A N 1
ATOM 2655 C CA . LEU A 1 330 ? -3.377 -0.060 -18.722 1.00 96.75 330 LEU A CA 1
ATOM 2656 C C . LEU A 1 330 ? -3.055 1.117 -17.800 1.00 96.75 330 LEU A C 1
ATOM 2658 O O . LEU A 1 330 ? -3.194 2.278 -18.191 1.00 96.75 330 LEU A O 1
ATOM 2662 N N . LEU A 1 331 ? -2.588 0.827 -16.587 1.00 97.00 331 LEU A N 1
ATOM 2663 C CA . LEU A 1 331 ? -2.212 1.862 -15.629 1.00 97.00 331 LEU A CA 1
ATOM 2664 C C . LEU A 1 331 ? -0.781 2.340 -15.865 1.00 97.00 331 LEU A C 1
ATOM 2666 O O . LEU A 1 331 ? 0.149 1.533 -15.877 1.00 97.00 331 LEU A O 1
ATOM 2670 N N . VAL A 1 332 ? -0.608 3.658 -15.958 1.00 97.06 332 VAL A N 1
ATOM 2671 C CA . VAL A 1 332 ? 0.689 4.337 -15.925 1.00 97.06 332 VAL A CA 1
ATOM 2672 C C . VAL A 1 332 ? 0.760 5.202 -14.674 1.00 97.06 332 VAL A C 1
ATOM 2674 O O . VAL A 1 332 ? -0.052 6.104 -14.476 1.00 97.06 332 VAL A O 1
ATOM 2677 N N . THR A 1 333 ? 1.715 4.921 -13.793 1.00 95.75 333 THR A N 1
ATOM 2678 C CA . THR A 1 333 ? 1.735 5.514 -12.451 1.00 95.75 333 THR A CA 1
ATOM 2679 C C . THR A 1 333 ? 3.147 5.612 -11.868 1.00 95.75 333 THR A C 1
ATOM 2681 O O . THR A 1 333 ? 4.136 5.282 -12.522 1.00 95.75 333 THR A O 1
ATOM 2684 N N . THR A 1 334 ? 3.253 6.091 -10.628 1.00 95.19 334 THR A N 1
ATOM 2685 C CA . THR A 1 334 ? 4.513 6.163 -9.874 1.00 95.19 334 THR A CA 1
ATOM 2686 C C . THR A 1 334 ? 4.621 5.040 -8.849 1.00 95.19 334 THR A C 1
ATOM 2688 O O . THR A 1 334 ? 3.616 4.474 -8.416 1.00 95.19 334 THR A O 1
ATOM 2691 N N . ALA A 1 335 ? 5.846 4.755 -8.399 1.00 93.31 335 ALA A N 1
ATOM 2692 C CA . ALA A 1 335 ? 6.092 3.763 -7.351 1.00 93.31 335 ALA A CA 1
ATOM 2693 C C . ALA A 1 335 ? 5.325 4.080 -6.055 1.00 93.31 335 ALA A C 1
ATOM 2695 O O . ALA A 1 335 ? 4.768 3.182 -5.428 1.00 93.31 335 ALA A O 1
ATOM 2696 N N . ARG A 1 336 ? 5.258 5.366 -5.683 1.00 92.31 336 ARG A N 1
ATOM 2697 C CA . ARG A 1 336 ? 4.567 5.830 -4.472 1.00 92.31 336 ARG A CA 1
ATOM 2698 C C . ARG A 1 336 ? 3.055 5.682 -4.595 1.00 92.31 336 ARG A C 1
ATOM 2700 O O . ARG A 1 336 ? 2.430 5.139 -3.693 1.00 92.31 336 ARG A O 1
ATOM 2707 N N . SER A 1 337 ? 2.483 6.090 -5.729 1.00 92.50 337 SER A N 1
ATOM 2708 C CA . SER A 1 337 ? 1.046 5.952 -5.998 1.00 92.50 337 SER A CA 1
ATOM 2709 C C . SER A 1 337 ? 0.607 4.486 -6.076 1.00 92.50 337 SER A C 1
ATOM 2711 O O . SER A 1 337 ? -0.484 4.152 -5.630 1.00 92.50 337 SER A O 1
ATOM 2713 N N . PHE A 1 338 ? 1.448 3.584 -6.588 1.00 94.06 338 PHE A N 1
ATOM 2714 C CA . PHE A 1 338 ? 1.115 2.158 -6.695 1.00 94.06 338 PHE A CA 1
ATOM 2715 C C . PHE A 1 338 ? 1.456 1.334 -5.440 1.00 94.06 338 PHE A C 1
ATOM 2717 O O . PHE A 1 338 ? 1.254 0.119 -5.415 1.00 94.06 338 PHE A O 1
ATOM 2724 N N . LYS A 1 339 ? 1.991 1.955 -4.382 1.00 90.88 339 LYS A N 1
ATOM 2725 C CA . LYS A 1 339 ? 2.367 1.242 -3.157 1.00 90.88 339 LYS A CA 1
ATOM 2726 C C . LYS A 1 339 ? 1.158 0.548 -2.517 1.00 90.88 339 LYS A C 1
ATOM 2728 O O . LYS A 1 339 ? 0.074 1.116 -2.455 1.00 90.88 339 LYS A O 1
ATOM 2733 N N . GLY A 1 340 ? 1.346 -0.680 -2.044 1.00 86.31 340 GLY A N 1
ATOM 2734 C CA . GLY A 1 340 ? 0.273 -1.509 -1.483 1.00 86.31 340 GLY A CA 1
ATOM 2735 C C . GLY A 1 340 ? -0.516 -2.305 -2.530 1.00 86.31 340 GLY A C 1
ATOM 2736 O O . GLY A 1 340 ? -1.065 -3.350 -2.199 1.00 86.31 340 GLY A O 1
ATOM 2737 N N . LEU A 1 341 ? -0.501 -1.890 -3.800 1.00 90.81 341 LEU A N 1
ATOM 2738 C CA . LEU A 1 341 ? -1.087 -2.644 -4.913 1.00 90.81 341 LEU A CA 1
ATOM 2739 C C . LEU A 1 341 ? -0.079 -3.613 -5.526 1.00 90.81 341 LEU A C 1
ATOM 2741 O O . LEU A 1 341 ? 1.111 -3.560 -5.220 1.00 90.81 341 LEU A O 1
ATOM 2745 N N . GLU A 1 342 ? -0.557 -4.510 -6.386 1.00 91.06 342 GLU A N 1
ATOM 2746 C CA . GLU A 1 342 ? 0.254 -5.522 -7.063 1.00 91.06 342 GLU A CA 1
ATOM 2747 C C . GLU A 1 342 ? -0.276 -5.795 -8.469 1.00 91.06 342 GLU A C 1
ATOM 2749 O O . GLU A 1 342 ? -1.463 -5.621 -8.739 1.00 91.06 342 GLU A O 1
ATOM 2754 N N . ALA A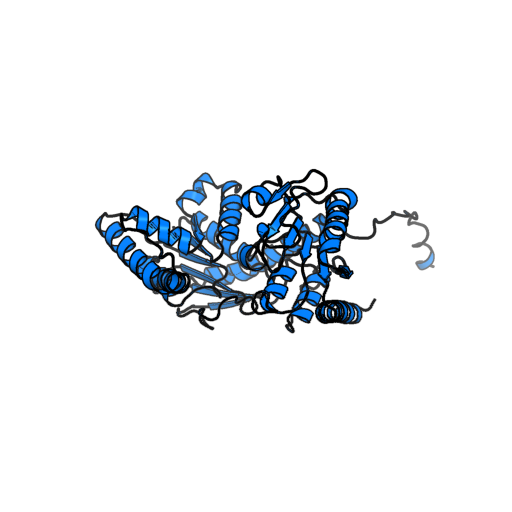 1 343 ? 0.608 -6.262 -9.348 1.00 92.44 343 ALA A N 1
ATOM 2755 C CA . ALA A 1 343 ? 0.273 -6.689 -10.700 1.00 92.44 343 ALA A CA 1
ATOM 2756 C C . ALA A 1 343 ? 1.081 -7.937 -11.078 1.00 92.44 343 ALA A C 1
ATOM 2758 O O . ALA A 1 343 ? 2.174 -8.177 -10.551 1.00 92.44 343 ALA A O 1
ATOM 2759 N N . ASP A 1 344 ? 0.575 -8.731 -12.019 1.00 91.38 344 ASP A N 1
ATOM 2760 C CA . ASP A 1 344 ? 1.289 -9.925 -12.481 1.00 91.38 344 ASP A CA 1
ATOM 2761 C C . ASP A 1 344 ? 2.513 -9.561 -13.321 1.00 91.38 344 ASP A C 1
ATOM 2763 O O . ASP A 1 344 ? 3.537 -10.248 -13.237 1.00 91.38 344 ASP A O 1
ATOM 2767 N N . ALA A 1 345 ? 2.426 -8.457 -14.068 1.00 93.81 345 ALA A N 1
ATOM 2768 C CA . ALA A 1 345 ? 3.516 -7.866 -14.825 1.00 93.81 345 ALA A CA 1
ATOM 2769 C C . ALA A 1 345 ? 3.712 -6.381 -14.485 1.00 93.81 345 ALA A C 1
ATOM 2771 O O . ALA A 1 345 ? 2.788 -5.575 -14.589 1.00 93.81 345 ALA A O 1
ATOM 2772 N N . VAL A 1 346 ? 4.945 -6.014 -14.132 1.00 96.88 346 VAL A N 1
ATOM 2773 C CA . VAL A 1 346 ? 5.353 -4.623 -13.896 1.00 96.88 346 VAL A CA 1
ATOM 2774 C C . VAL A 1 346 ? 6.416 -4.219 -14.910 1.00 96.88 346 VAL A C 1
ATOM 2776 O O . VAL A 1 346 ? 7.458 -4.867 -15.034 1.00 96.88 346 VAL A O 1
ATOM 2779 N N . LEU A 1 347 ? 6.164 -3.121 -15.617 1.00 97.50 347 LEU A N 1
ATOM 2780 C CA . LEU A 1 347 ? 7.089 -2.510 -16.564 1.00 97.50 347 LEU A CA 1
ATOM 2781 C C . LEU A 1 347 ? 7.648 -1.236 -15.933 1.00 97.50 347 LEU A C 1
ATOM 2783 O O . LEU A 1 347 ? 6.935 -0.245 -15.786 1.00 97.50 347 LEU A O 1
ATOM 2787 N N . LEU A 1 348 ? 8.922 -1.262 -15.552 1.00 96.25 348 LEU A N 1
ATOM 2788 C CA . LEU A 1 348 ? 9.614 -0.101 -15.006 1.00 96.25 348 LEU A CA 1
ATOM 2789 C C . LEU A 1 348 ? 10.265 0.682 -16.138 1.00 96.25 348 LEU A C 1
ATOM 2791 O O . LEU A 1 348 ? 11.196 0.183 -16.767 1.00 96.25 348 LEU A O 1
ATOM 2795 N N . TYR A 1 349 ? 9.774 1.890 -16.399 1.00 94.56 349 TYR A N 1
ATOM 2796 C CA . TYR A 1 349 ? 10.205 2.711 -17.531 1.00 94.56 349 TYR A CA 1
ATOM 2797 C C . TYR A 1 349 ? 10.820 4.040 -17.085 1.00 94.56 349 TYR A C 1
ATOM 2799 O O . TYR A 1 349 ? 10.761 4.410 -15.913 1.00 94.56 349 TYR A O 1
ATOM 2807 N N . ASP A 1 350 ? 11.457 4.743 -18.026 1.00 92.38 350 ASP A N 1
ATOM 2808 C CA . ASP A 1 350 ? 12.198 5.990 -17.775 1.00 92.38 350 ASP A CA 1
ATOM 2809 C C . ASP A 1 350 ? 13.312 5.849 -16.720 1.00 92.38 350 ASP A C 1
ATOM 2811 O O . ASP A 1 350 ? 13.656 6.799 -16.011 1.00 92.38 350 ASP A O 1
ATOM 2815 N N . LEU A 1 351 ? 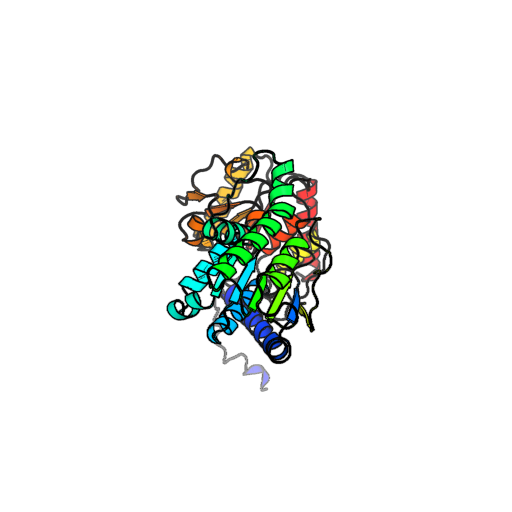13.917 4.660 -16.630 1.00 90.56 351 LEU A N 1
ATOM 2816 C CA . LEU A 1 351 ? 14.998 4.397 -15.686 1.00 90.56 351 LEU A CA 1
ATOM 2817 C C . LEU A 1 351 ? 16.332 4.957 -16.209 1.00 90.56 351 LEU A C 1
ATOM 2819 O O . LEU A 1 351 ? 17.071 4.300 -16.942 1.00 90.56 351 LEU A O 1
ATOM 2823 N N . ASP A 1 352 ? 16.658 6.189 -15.820 1.00 87.50 352 ASP A N 1
ATOM 2824 C CA . ASP A 1 352 ? 17.947 6.821 -16.147 1.00 87.50 352 ASP A CA 1
ATOM 2825 C C . ASP A 1 352 ? 18.969 6.680 -15.010 1.00 87.50 352 ASP A C 1
ATOM 2827 O O . ASP A 1 352 ? 20.049 6.113 -15.178 1.00 87.50 352 ASP A O 1
ATOM 2831 N N . ARG A 1 353 ? 18.625 7.192 -13.826 1.00 83.56 353 ARG A N 1
ATOM 2832 C CA . ARG A 1 353 ? 19.485 7.202 -12.637 1.00 83.56 353 ARG A CA 1
ATOM 2833 C C . ARG A 1 353 ? 18.661 7.345 -11.364 1.00 83.56 353 ARG A C 1
ATOM 2835 O O . ARG A 1 353 ? 17.549 7.872 -11.403 1.00 83.56 353 ARG A O 1
ATOM 2842 N N . ILE A 1 354 ? 19.246 6.958 -10.233 1.00 86.12 354 ILE A N 1
ATOM 2843 C CA . ILE A 1 354 ? 18.709 7.317 -8.917 1.00 86.12 354 ILE A CA 1
ATOM 2844 C C . ILE A 1 354 ? 18.799 8.836 -8.743 1.00 86.12 354 ILE A C 1
ATOM 2846 O O . ILE A 1 354 ? 19.810 9.462 -9.072 1.00 86.12 354 ILE A O 1
ATOM 2850 N N . SER A 1 355 ? 17.721 9.442 -8.260 1.00 81.44 355 SER A N 1
ATOM 2851 C CA . SER A 1 355 ? 17.609 10.887 -8.076 1.00 81.44 355 SER A CA 1
ATOM 2852 C C . SER A 1 355 ? 16.688 11.222 -6.906 1.00 81.44 355 SER A C 1
ATOM 2854 O O . SER A 1 355 ? 16.034 10.344 -6.351 1.00 81.44 355 SER A O 1
ATOM 2856 N N . ILE A 1 356 ? 16.593 12.505 -6.550 1.00 73.38 356 ILE A N 1
ATOM 2857 C CA . ILE A 1 356 ? 15.678 12.976 -5.496 1.00 73.38 356 ILE A CA 1
ATOM 2858 C C . ILE A 1 356 ? 14.217 12.607 -5.820 1.00 73.38 356 ILE A C 1
ATOM 2860 O O . ILE A 1 356 ? 13.454 12.274 -4.921 1.00 73.38 356 ILE A O 1
ATOM 2864 N N . GLY A 1 357 ? 13.837 12.620 -7.103 1.00 77.19 357 GLY A N 1
ATOM 2865 C CA . GLY A 1 357 ? 12.491 12.244 -7.545 1.00 77.19 357 GLY A CA 1
ATOM 2866 C C . GLY A 1 357 ? 12.265 10.736 -7.696 1.00 77.19 357 GLY A C 1
ATOM 2867 O O . GLY A 1 357 ? 11.134 10.323 -7.916 1.00 77.19 357 GLY A O 1
ATOM 2868 N N . PHE A 1 358 ? 13.320 9.920 -7.612 1.00 87.25 358 PHE A N 1
ATOM 2869 C CA . PHE A 1 358 ? 13.233 8.464 -7.726 1.00 87.25 358 PHE A CA 1
ATOM 2870 C C . PHE A 1 358 ? 14.423 7.809 -7.022 1.00 87.25 358 PHE A C 1
ATOM 2872 O O . PHE A 1 358 ? 15.517 7.678 -7.582 1.00 87.25 358 PHE A O 1
ATOM 2879 N N . SER A 1 359 ? 14.209 7.463 -5.758 1.00 90.62 359 SER A N 1
ATOM 2880 C CA . SER A 1 359 ? 15.214 6.895 -4.866 1.00 90.62 359 SER A CA 1
ATOM 2881 C C . SER A 1 359 ? 15.384 5.382 -5.066 1.00 90.62 359 SER A C 1
ATOM 2883 O O . SER A 1 359 ? 14.597 4.720 -5.743 1.00 90.62 359 SER A O 1
ATOM 2885 N N . THR A 1 360 ? 16.392 4.794 -4.418 1.00 89.19 360 THR A N 1
ATOM 2886 C CA . THR A 1 360 ? 16.538 3.330 -4.347 1.00 89.19 360 THR A CA 1
ATOM 2887 C C . THR A 1 360 ? 15.350 2.673 -3.639 1.00 89.19 360 THR A C 1
ATOM 2889 O O . THR A 1 360 ? 14.968 1.561 -4.001 1.00 89.19 360 THR A O 1
ATOM 2892 N N . VAL A 1 361 ? 14.730 3.364 -2.674 1.00 89.50 361 VAL A N 1
ATOM 2893 C CA . VAL A 1 361 ? 13.508 2.888 -2.009 1.00 89.50 361 VAL A CA 1
ATOM 2894 C C . VAL A 1 361 ? 12.342 2.874 -2.994 1.00 89.50 361 VAL A C 1
ATOM 2896 O O . VAL A 1 361 ? 11.630 1.878 -3.057 1.00 89.50 361 VAL A O 1
ATOM 2899 N N . ASP A 1 362 ? 12.188 3.911 -3.825 1.00 92.25 362 ASP A N 1
ATOM 2900 C CA . ASP A 1 362 ? 11.149 3.948 -4.865 1.00 92.25 362 ASP A CA 1
ATOM 2901 C C . ASP A 1 362 ? 11.335 2.799 -5.874 1.00 92.25 362 ASP A C 1
ATOM 2903 O O . ASP A 1 362 ? 10.374 2.100 -6.201 1.00 92.25 362 ASP A O 1
ATOM 2907 N N . LEU A 1 363 ? 12.575 2.535 -6.309 1.00 92.50 363 LEU A N 1
ATOM 2908 C CA . LEU A 1 363 ? 12.892 1.400 -7.183 1.00 92.50 363 LEU A CA 1
ATOM 2909 C C . LEU A 1 363 ? 12.559 0.056 -6.519 1.00 92.50 363 LEU A C 1
ATOM 2911 O O . LEU A 1 363 ? 11.946 -0.806 -7.149 1.00 92.50 363 LEU A O 1
ATOM 2915 N N . TYR A 1 364 ? 12.931 -0.125 -5.250 1.00 92.12 364 TYR A N 1
ATOM 2916 C CA . TYR A 1 364 ? 12.621 -1.337 -4.492 1.00 92.12 364 TYR A CA 1
ATOM 2917 C C . TYR A 1 364 ? 11.111 -1.543 -4.334 1.00 92.12 364 TYR A C 1
ATOM 2919 O O . TYR A 1 364 ? 10.599 -2.633 -4.606 1.00 92.12 364 TYR A O 1
ATOM 2927 N N . VAL A 1 365 ? 10.382 -0.489 -3.954 1.00 92.06 365 VAL A N 1
ATOM 2928 C CA . VAL A 1 365 ? 8.920 -0.512 -3.866 1.00 92.06 365 VAL A CA 1
ATOM 2929 C C . VAL A 1 365 ? 8.344 -0.932 -5.207 1.00 92.06 365 VAL A C 1
ATOM 2931 O O . VAL A 1 365 ? 7.596 -1.901 -5.213 1.00 92.06 365 VAL A O 1
ATOM 2934 N N . ALA A 1 366 ? 8.750 -0.307 -6.317 1.00 93.94 366 ALA A N 1
ATOM 2935 C CA . ALA A 1 366 ? 8.256 -0.617 -7.657 1.00 93.94 366 ALA A CA 1
ATOM 2936 C C . ALA A 1 366 ? 8.523 -2.073 -8.075 1.00 93.94 366 ALA A C 1
ATOM 2938 O O . ALA A 1 366 ? 7.619 -2.744 -8.573 1.00 93.94 366 ALA A O 1
ATOM 2939 N N . CYS A 1 367 ? 9.729 -2.595 -7.822 1.00 93.00 367 CYS A N 1
ATOM 2940 C CA . CYS A 1 367 ? 10.069 -3.972 -8.185 1.00 93.00 367 CYS A CA 1
ATOM 2941 C C . CYS A 1 367 ? 9.228 -5.000 -7.417 1.00 93.00 367 CYS A C 1
ATOM 2943 O O . CYS A 1 367 ? 8.772 -5.993 -7.981 1.00 93.00 367 CYS A O 1
ATOM 2945 N N . THR A 1 368 ? 8.979 -4.744 -6.132 1.00 90.88 368 THR A N 1
ATOM 2946 C CA . THR A 1 368 ? 8.239 -5.669 -5.257 1.00 90.88 368 THR A CA 1
ATOM 2947 C C . THR A 1 368 ? 6.735 -5.726 -5.542 1.00 90.88 368 THR A C 1
ATOM 2949 O O . THR A 1 368 ? 6.047 -6.582 -4.989 1.00 90.88 368 THR A O 1
ATOM 2952 N N . ARG A 1 369 ? 6.222 -4.872 -6.440 1.00 91.69 369 ARG A N 1
ATOM 2953 C CA . ARG A 1 369 ? 4.824 -4.904 -6.907 1.00 91.69 369 ARG A CA 1
ATOM 2954 C C . ARG A 1 369 ? 4.549 -5.991 -7.942 1.00 91.69 369 ARG A C 1
ATOM 2956 O O . ARG A 1 369 ? 3.389 -6.287 -8.214 1.00 91.69 369 ARG A O 1
ATOM 2963 N N . ALA A 1 370 ? 5.602 -6.569 -8.519 1.00 92.00 370 ALA A N 1
ATOM 2964 C CA . ALA A 1 370 ? 5.507 -7.581 -9.558 1.00 92.00 370 ALA A CA 1
ATOM 2965 C C . ALA A 1 370 ? 5.349 -8.981 -8.962 1.00 92.00 370 ALA A C 1
ATOM 2967 O O . ALA A 1 370 ? 6.236 -9.454 -8.252 1.00 92.00 370 ALA A O 1
ATOM 2968 N N . ARG A 1 371 ? 4.271 -9.697 -9.282 1.00 87.38 371 ARG A N 1
ATOM 2969 C CA . ARG A 1 371 ? 4.102 -11.088 -8.823 1.00 87.38 371 ARG A CA 1
ATOM 2970 C C . ARG A 1 371 ? 4.940 -12.066 -9.640 1.00 87.38 371 ARG A C 1
ATOM 2972 O O . ARG A 1 371 ? 5.664 -12.887 -9.072 1.00 87.38 371 ARG A O 1
ATOM 2979 N N . SER A 1 372 ? 4.882 -11.955 -10.970 1.00 86.00 372 SER A N 1
ATOM 2980 C CA . SER A 1 372 ? 5.437 -12.966 -11.882 1.00 86.00 372 SER A CA 1
ATOM 2981 C C . SER A 1 372 ? 6.453 -12.412 -12.886 1.00 86.00 372 SER A C 1
ATOM 2983 O O . SER A 1 372 ? 7.520 -13.007 -13.063 1.00 86.00 372 SER A O 1
ATOM 2985 N N . HIS A 1 373 ? 6.177 -11.252 -13.487 1.00 90.62 373 HIS A N 1
ATOM 2986 C CA . HIS A 1 373 ? 7.006 -10.645 -14.527 1.00 90.62 373 HIS A CA 1
ATOM 2987 C C . HIS A 1 373 ? 7.447 -9.236 -14.143 1.00 90.62 373 HIS A C 1
ATOM 2989 O O . HIS A 1 373 ? 6.639 -8.403 -13.741 1.00 90.62 373 HIS A O 1
ATOM 2995 N N . ILE A 1 374 ? 8.731 -8.952 -14.338 1.00 94.56 374 ILE A N 1
ATOM 2996 C CA . ILE A 1 374 ? 9.261 -7.596 -14.256 1.00 94.56 374 ILE A CA 1
ATOM 2997 C C . ILE A 1 374 ? 10.133 -7.308 -15.473 1.00 94.56 374 ILE A C 1
ATOM 2999 O O . ILE A 1 374 ? 10.946 -8.144 -15.891 1.00 94.56 374 ILE A O 1
ATOM 3003 N N . HIS A 1 375 ? 9.947 -6.121 -16.038 1.00 95.94 375 HIS A N 1
ATOM 3004 C CA . HIS A 1 375 ? 10.683 -5.655 -17.201 1.00 95.94 375 HIS A CA 1
ATOM 3005 C C . HIS A 1 375 ? 11.230 -4.255 -16.942 1.00 95.94 375 HIS A C 1
ATOM 3007 O O . H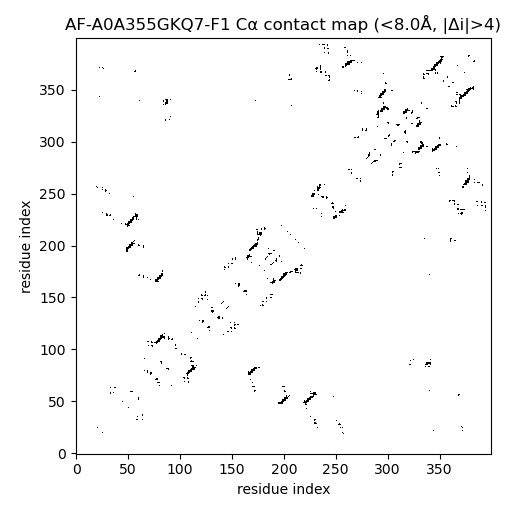IS A 1 375 ? 10.480 -3.360 -16.567 1.00 95.94 375 HIS A O 1
ATOM 3013 N N . PHE A 1 376 ? 12.532 -4.067 -17.137 1.00 96.44 376 PHE A N 1
ATOM 3014 C CA . PHE A 1 376 ? 13.216 -2.794 -16.941 1.00 96.44 376 PHE A CA 1
ATOM 3015 C C . PHE A 1 376 ? 13.521 -2.143 -18.293 1.00 96.44 376 PHE A C 1
ATOM 3017 O O . PHE A 1 376 ? 14.171 -2.759 -19.134 1.00 96.44 376 PHE A O 1
ATOM 3024 N N . PHE A 1 377 ? 13.115 -0.890 -18.482 1.00 95.62 377 PHE A N 1
ATOM 3025 C CA . PHE A 1 377 ? 13.496 -0.062 -19.625 1.00 95.62 377 PHE A CA 1
ATOM 3026 C C . PHE A 1 377 ? 14.400 1.062 -19.133 1.00 95.62 377 PHE A C 1
ATOM 3028 O O . PHE A 1 377 ? 13.944 2.008 -18.482 1.00 95.62 377 PHE A O 1
ATOM 3035 N N . ALA A 1 378 ? 15.693 0.938 -19.424 1.00 93.75 378 ALA A N 1
ATOM 3036 C CA . ALA A 1 378 ? 16.712 1.822 -18.878 1.00 93.75 378 ALA A CA 1
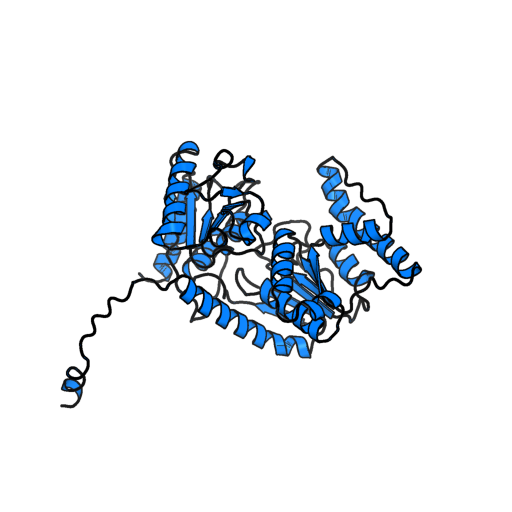ATOM 3037 C C . ALA A 1 378 ? 17.494 2.546 -19.977 1.00 93.75 378 ALA A C 1
ATOM 3039 O O . ALA A 1 378 ? 17.873 1.948 -20.984 1.00 93.75 378 ALA A O 1
ATOM 3040 N N . THR A 1 379 ? 17.755 3.837 -19.769 1.00 89.69 379 THR A N 1
ATOM 3041 C CA . THR A 1 379 ? 18.530 4.688 -20.693 1.00 89.69 379 THR A CA 1
ATOM 3042 C C . THR A 1 379 ? 19.931 4.986 -20.167 1.00 89.69 379 THR A C 1
ATOM 3044 O O . THR A 1 379 ? 20.881 5.121 -20.939 1.00 89.69 379 THR A O 1
ATOM 3047 N N . GLY A 1 380 ? 20.084 5.096 -18.846 1.00 86.88 380 GLY A N 1
ATOM 3048 C CA . GLY A 1 380 ? 21.332 5.522 -18.225 1.00 86.88 380 GLY A CA 1
ATOM 3049 C C . GLY A 1 380 ? 22.313 4.371 -18.037 1.00 86.88 380 GLY A C 1
ATOM 3050 O O . GLY A 1 380 ? 21.980 3.335 -17.464 1.00 86.88 380 GLY A O 1
ATOM 3051 N N . LYS A 1 381 ? 23.569 4.563 -18.467 1.00 88.75 381 LYS A N 1
ATOM 3052 C CA . LYS A 1 381 ? 24.628 3.535 -18.385 1.00 88.75 381 LYS A CA 1
ATOM 3053 C C . LYS A 1 381 ? 24.816 2.974 -16.974 1.00 88.75 381 LYS A C 1
ATOM 3055 O O . LYS A 1 381 ? 25.049 1.779 -16.825 1.00 88.75 381 LYS A O 1
ATOM 3060 N N . GLN A 1 382 ? 24.727 3.833 -15.957 1.00 89.81 382 GLN A N 1
ATOM 3061 C CA . GLN A 1 382 ? 24.862 3.421 -14.562 1.00 89.81 382 GLN A CA 1
ATOM 3062 C C . GLN A 1 382 ? 23.699 2.519 -14.134 1.00 89.81 382 GLN A C 1
ATOM 3064 O O . GLN A 1 382 ? 23.941 1.424 -13.641 1.00 89.81 382 GLN A O 1
ATOM 3069 N N . MET A 1 383 ? 22.456 2.941 -14.382 1.00 91.25 383 MET A N 1
ATOM 3070 C CA . MET A 1 383 ? 21.261 2.166 -14.035 1.00 91.25 383 MET A CA 1
ATOM 3071 C C . MET A 1 383 ? 21.222 0.818 -14.765 1.00 91.25 383 MET A C 1
ATOM 3073 O O . MET A 1 383 ? 20.933 -0.209 -14.159 1.00 91.25 383 MET A O 1
ATOM 3077 N N . ILE A 1 384 ? 21.598 0.800 -16.048 1.00 92.88 384 ILE A N 1
ATOM 3078 C CA . ILE A 1 384 ? 21.732 -0.436 -16.830 1.00 92.88 384 ILE A CA 1
ATOM 3079 C C . ILE A 1 384 ? 22.726 -1.390 -16.160 1.00 92.88 384 ILE A C 1
ATOM 3081 O O . ILE A 1 384 ? 22.415 -2.563 -15.969 1.00 92.88 384 ILE A O 1
ATOM 3085 N N . ALA A 1 385 ? 23.907 -0.893 -15.780 1.00 92.81 385 ALA A N 1
ATOM 3086 C CA . ALA A 1 385 ? 24.926 -1.706 -15.125 1.00 92.81 385 ALA A CA 1
ATOM 3087 C C . ALA A 1 385 ? 24.472 -2.209 -13.746 1.00 92.81 385 ALA A C 1
ATOM 3089 O O . ALA A 1 385 ? 24.731 -3.360 -13.407 1.00 92.81 385 ALA A O 1
ATOM 3090 N N . GLU A 1 386 ? 23.787 -1.381 -12.955 1.00 92.25 386 GLU A N 1
ATOM 3091 C CA . GLU A 1 386 ? 23.256 -1.767 -11.642 1.00 92.25 386 GLU A CA 1
ATOM 3092 C C . GLU A 1 386 ? 22.225 -2.900 -11.757 1.00 92.25 386 GLU A C 1
ATOM 3094 O O . GLU A 1 386 ? 22.351 -3.914 -11.065 1.00 92.25 386 GLU A O 1
ATOM 3099 N N . ILE A 1 387 ? 21.262 -2.780 -12.677 1.00 93.69 387 ILE A N 1
ATOM 3100 C CA . ILE A 1 387 ? 20.235 -3.805 -12.917 1.00 93.69 387 ILE A CA 1
ATOM 3101 C C . ILE A 1 387 ? 20.856 -5.087 -13.481 1.00 93.69 387 ILE A C 1
ATOM 3103 O O . ILE A 1 387 ? 20.565 -6.178 -12.989 1.00 93.69 387 ILE A O 1
ATOM 3107 N N . ASP A 1 388 ? 21.739 -4.982 -14.475 1.00 94.12 388 ASP A N 1
ATOM 3108 C CA . ASP A 1 388 ? 22.397 -6.144 -15.081 1.00 94.12 388 ASP A CA 1
ATOM 3109 C C . ASP A 1 388 ? 23.279 -6.892 -14.066 1.00 94.12 388 ASP A C 1
ATOM 3111 O O . ASP A 1 388 ? 23.222 -8.121 -13.977 1.00 94.12 388 ASP A O 1
ATOM 3115 N N . ASN A 1 389 ? 24.029 -6.169 -13.228 1.00 93.75 389 ASN A N 1
ATOM 3116 C CA . ASN A 1 389 ? 24.816 -6.766 -12.149 1.00 93.75 389 ASN A CA 1
ATOM 3117 C C . ASN A 1 389 ? 23.928 -7.466 -11.115 1.00 93.75 389 ASN A C 1
ATOM 3119 O O . ASN A 1 389 ? 24.251 -8.581 -10.702 1.00 93.75 389 ASN A O 1
ATOM 3123 N N . ALA A 1 390 ? 22.802 -6.859 -10.727 1.00 93.31 390 ALA A N 1
ATOM 3124 C CA . ALA A 1 390 ? 21.844 -7.483 -9.820 1.00 93.31 390 ALA A CA 1
ATOM 3125 C C . ALA A 1 390 ? 21.282 -8.785 -10.415 1.00 93.31 390 ALA A C 1
ATOM 3127 O O . ALA A 1 390 ? 21.293 -9.822 -9.756 1.00 93.31 390 ALA A O 1
ATOM 3128 N N . ILE A 1 391 ? 20.859 -8.774 -11.682 1.00 93.88 391 ILE A N 1
ATOM 3129 C CA . ILE A 1 391 ? 20.344 -9.967 -12.368 1.00 93.88 391 ILE A CA 1
ATOM 3130 C C . ILE A 1 391 ? 21.425 -11.057 -12.477 1.00 93.88 391 ILE A C 1
ATOM 3132 O O . ILE A 1 391 ? 21.138 -12.231 -12.232 1.00 93.88 391 ILE A O 1
ATOM 3136 N N . LYS A 1 392 ? 22.670 -10.695 -12.810 1.00 92.81 392 LYS A N 1
ATOM 3137 C CA . LYS A 1 392 ? 23.800 -11.637 -12.904 1.00 92.81 392 LYS A CA 1
ATOM 3138 C C . LYS A 1 392 ? 24.164 -12.259 -11.558 1.00 92.81 392 LYS A C 1
ATOM 3140 O O . LYS A 1 392 ? 24.405 -13.463 -11.509 1.00 92.81 392 LYS A O 1
ATOM 3145 N N . ALA A 1 393 ? 24.174 -11.477 -10.479 1.00 90.56 393 ALA A N 1
ATOM 3146 C CA . ALA A 1 393 ? 24.443 -11.982 -9.133 1.00 90.56 393 ALA A CA 1
ATOM 3147 C C . ALA A 1 393 ? 23.406 -13.039 -8.718 1.00 90.56 393 ALA A C 1
ATOM 3149 O O . ALA A 1 393 ? 23.765 -14.115 -8.244 1.00 90.56 393 ALA A O 1
ATOM 3150 N N . VAL A 1 394 ? 22.124 -12.780 -8.991 1.00 90.81 394 VAL A N 1
ATOM 3151 C CA . VAL A 1 394 ? 21.041 -13.741 -8.727 1.00 90.81 394 VAL A CA 1
ATOM 3152 C C . VAL A 1 394 ? 21.163 -14.986 -9.608 1.00 90.81 394 VAL A C 1
ATOM 3154 O O . VAL A 1 394 ? 20.936 -16.101 -9.143 1.00 90.81 394 VAL A O 1
ATOM 3157 N N . GLN A 1 395 ? 21.579 -14.825 -10.867 1.00 91.38 395 GLN A N 1
ATOM 3158 C CA . GLN A 1 395 ? 21.825 -15.960 -11.757 1.00 91.38 395 GLN A CA 1
ATOM 3159 C C . GLN A 1 395 ? 22.918 -16.895 -11.220 1.00 91.38 395 GLN A C 1
ATOM 3161 O O . GLN A 1 395 ? 22.758 -18.114 -11.271 1.00 91.38 395 GLN A O 1
ATOM 3166 N N . GLN A 1 396 ? 24.003 -16.332 -10.680 1.00 88.62 396 GLN A N 1
ATOM 3167 C CA . GLN A 1 396 ? 25.073 -17.105 -10.046 1.00 88.62 396 GLN A CA 1
ATOM 3168 C C . GLN A 1 396 ? 24.579 -17.833 -8.789 1.00 88.62 396 GLN A C 1
ATOM 3170 O O . GLN A 1 396 ? 24.934 -18.991 -8.585 1.00 88.62 396 GLN A O 1
ATOM 3175 N N . GLU A 1 397 ? 23.728 -17.194 -7.979 1.00 86.31 397 GLU A N 1
ATOM 3176 C CA . GLU A 1 397 ? 23.140 -17.806 -6.780 1.00 86.31 397 GLU A CA 1
ATOM 3177 C C . GLU A 1 397 ? 22.258 -19.019 -7.116 1.00 86.31 397 GLU A C 1
ATOM 3179 O O . GLU A 1 397 ? 22.308 -20.041 -6.432 1.00 86.31 397 GLU A O 1
ATOM 3184 N N . PHE A 1 398 ? 21.448 -18.927 -8.175 1.00 84.50 398 PHE A N 1
ATOM 3185 C CA . PHE A 1 398 ? 20.547 -20.011 -8.575 1.00 84.50 398 PHE A CA 1
ATOM 3186 C C . PHE A 1 398 ? 21.228 -21.153 -9.337 1.00 84.50 398 PHE A C 1
ATOM 3188 O O . PHE A 1 398 ? 20.586 -22.183 -9.544 1.00 84.50 398 PHE A O 1
ATOM 3195 N N . GLY A 1 399 ? 22.507 -21.011 -9.701 1.00 66.44 399 GLY A N 1
ATOM 3196 C CA . GLY A 1 399 ? 23.309 -22.091 -10.274 1.00 66.44 399 GLY A CA 1
ATOM 3197 C C . GLY A 1 399 ? 22.805 -22.594 -11.629 1.00 66.44 399 GLY A C 1
ATOM 3198 O O . GLY A 1 399 ? 22.636 -23.802 -11.796 1.00 66.44 399 GLY A O 1
ATOM 3199 N N . THR A 1 400 ? 22.549 -21.685 -12.577 1.00 51.84 400 THR A N 1
ATOM 3200 C CA . THR A 1 400 ? 22.316 -22.045 -13.993 1.00 51.84 400 THR A CA 1
ATOM 3201 C C . THR A 1 400 ? 23.598 -22.083 -14.795 1.00 51.84 400 THR A C 1
ATOM 3203 O O . THR A 1 400 ? 24.276 -21.026 -14.801 1.00 51.84 400 THR A O 1
#